Protein AF-0000000072269517 (afdb_homodimer)

InterPro domains:
  IPR007709 N-formylglutamate amidohydrolase [PF05013] (7-231)

Sequence (524 aa):
MPDRDDLLILAPHPSGQLPADVLLAMLGDDAFDTEKREAFLRRVFFEGDPYTDLIYAVPGARFLQAPWSRFAVDLNRGRDDSEDNGVLKQMTFDRQPLYPAGFALTPPAREARLRRLWDSFDAQVTRELEGARLMIVGHSMAEFGPALGPDRGEPRPALTLMLGTEQHPTVPHQHWDALQAACAEAFAPALTGRYTRVAVGDPWTTDTLSAAHQARTGIPAFGLEINVALYSAEWTERRGGALKELHDCFAQFADRALDIVGMPDRDDLLILAPHPSGQLPADVLLAMLGDDAFDTEKREAFLRRVFFEGDPYTDLIYAVPGARFLQAPWSRFAVDLNRGRDDSEDNGVLKQMTFDRQPLYPAGFALTPPAREARLRRLWDSFDAQVTRELEGARLMIVGHSMAEFGPALGPDRGEPRPALTLMLGTEQHPTVPHQHWDALQAACAEAFAPALTGRYTRVAVGDPWTTDTLSAAHQARTGIPAFGLEINVALYSAEWTERRGGALKELHDCFAQFADRALDIVG

pLDDT: mean 93.49, std 8.45, range [52.62, 98.94]

Radius of gyration: 23.67 Å; Cα contacts (8 Å, |Δi|>4): 1032; chains: 2; bounding box: 51×70×58 Å

Organism: Deinococcus radiodurans (strain ATCC 13939 / DSM 20539 / JCM 16871 / CCUG 27074 / LMG 4051 / NBRC 15346 / NCIMB 9279 / VKM B-1422 / R1) (NCBI:txid243230)

Secondary structure (DSSP, 8-state):
---GGGEEEEESS------HHHHHHHHGGGGG-HHHHHHHHHHHHHTS-TTHHHHH--TTSEEEE-SS-TTT--TTS-TT--STTSSS-SB-TT--BSS-TT----HHHHHHHIIIIIIHHHHHHHHHTTT-SEEEEEEEE-SBB-TTSTTBT-B--SEEEE-B-SSSBSS-GGGHHHHHHHHHHHTGGG--TT---EEESSS-S--HHHHHHHHHH---EEEEEEEGGGTEETTTEEPTTHHHHHHHHHHHHHHHHHHHH-/---GGGEEEEESS------HHHHHHHHGGGGG-HHHHHHHHHHHHHTS-TTHHHHH--TTSEEEE-SS-TTT--TTS-TT--STTSSS-SB-TT--BSS-TT----HHHHHHHIIIIIIHHHHHHHHHTTT-SEEEEEEEE-SBB-TTSTTBTPBPPSEEEE-B-SSSBSS-GGGHHHHHHHHHHHTGGG--TT---EEESSS-S--HHHHHHHHHH---EEEEEEEGGGTEEGGGEEPTTHHHHHHHHHHHHHHHHHHHH-

Foldseek 3Di:
DDQQQLEEEEEEAAALDDDPVLLCQQQPPCCVVPVSVVVNSLVLNLLTFHLLQLQQPAPRHHYYYAHHHQQLFNLLADLPQPDCSHGHHQAGLVRHGRGDPPDDQDPVNSVVSCVVGNVVSVVVVLVSNVNHQEYEYEGADEQFDPPNDPGHGDGFAQKEKQQDDPVQGLADPVLVVVLQVLLLVLLVVLQDDPHRDYYAQVPHNATRSSRVSCVVPVRRYIYMYGHCVSADDPSPDGDPCSSVSSSRSNNSSSVSSSVSRD/DDQQQLEEEEEEAAALDDDPVLLCQQQPPCCVVPVSVVVNSLVLNLLTFHLLQLQQPAPRHHYYYAHHHQQLFNLLADLPQPDCSHGHHQAGPVRHGRGDPPDDQDPVNSVVSCVVGNVVSVVVVLVSNVNHQEYEYEGADEQFDPPNDPGHGDGFAQKEKQQDDPVQGLADPVLVVVLQVLLLVLLVVLQDDPHRDYYAQVPHNATRSSRVSCVVPVRRYIYMYGHCVSFDDPSPDGDPCSSVSSSRSNNSSSVSSSVSRD

Structure (mmCIF, N/CA/C/O backbone):
data_AF-0000000072269517-model_v1
#
loop_
_entity.id
_entity.type
_entity.pdbx_description
1 polymer 'N-formylglutamate amidohydrolase'
#
loop_
_atom_site.group_PDB
_atom_site.id
_atom_site.type_symbol
_atom_site.label_atom_id
_atom_site.label_alt_id
_atom_site.label_comp_id
_atom_site.label_asym_id
_atom_site.label_entity_id
_atom_site.label_seq_id
_atom_site.pdbx_PDB_ins_code
_atom_site.Cartn_x
_atom_site.Cartn_y
_atom_site.Cartn_z
_atom_site.occupancy
_atom_site.B_iso_or_equiv
_atom_site.auth_seq_id
_atom_site.auth_comp_id
_atom_site.auth_asym_id
_atom_site.auth_atom_id
_atom_site.pdbx_PDB_model_num
ATOM 1 N N . MET A 1 1 ? -13.211 -30.453 -4.25 1 61.72 1 MET A N 1
ATOM 2 C CA . MET A 1 1 ? -12.422 -29.266 -4.543 1 61.72 1 MET A CA 1
ATOM 3 C C . MET A 1 1 ? -11.547 -28.891 -3.354 1 61.72 1 MET A C 1
ATOM 5 O O . MET A 1 1 ? -12.016 -28.891 -2.211 1 61.72 1 MET A O 1
ATOM 9 N N . PRO A 1 2 ? -10.188 -28.781 -3.662 1 71.75 2 PRO A N 1
ATOM 10 C CA . PRO A 1 2 ? -9.352 -28.469 -2.504 1 71.75 2 PRO A CA 1
ATOM 11 C C . PRO A 1 2 ? -9.812 -27.219 -1.767 1 71.75 2 PRO A C 1
ATOM 13 O O . PRO A 1 2 ? -10.492 -26.359 -2.35 1 71.75 2 PRO A O 1
ATOM 16 N N . ASP A 1 3 ? -9.609 -27.266 -0.485 1 90 3 ASP A N 1
ATOM 17 C CA . ASP A 1 3 ? -9.906 -26.078 0.325 1 90 3 ASP A CA 1
ATOM 18 C C . ASP A 1 3 ? -8.875 -24.969 0.09 1 90 3 ASP A C 1
ATOM 20 O O . ASP A 1 3 ? -7.777 -25.016 0.646 1 90 3 ASP A O 1
ATOM 24 N N . ARG A 1 4 ? -9.172 -24.047 -0.727 1 94.25 4 ARG A N 1
ATOM 25 C CA . ARG A 1 4 ? -8.258 -23 -1.147 1 94.25 4 ARG A CA 1
ATOM 26 C C . ARG A 1 4 ? -7.727 -22.219 0.053 1 94.25 4 ARG A C 1
ATOM 28 O O . ARG A 1 4 ? -6.707 -21.531 -0.045 1 94.25 4 ARG A O 1
ATOM 35 N N . ASP A 1 5 ? -8.391 -22.406 1.176 1 93.12 5 ASP A N 1
ATOM 36 C CA . ASP A 1 5 ? -7.941 -21.672 2.361 1 93.12 5 ASP A CA 1
ATOM 37 C C . ASP A 1 5 ? -6.625 -22.234 2.885 1 93.12 5 ASP A C 1
ATOM 39 O O . ASP A 1 5 ? -5.969 -21.625 3.725 1 93.12 5 ASP A O 1
ATOM 43 N N . ASP A 1 6 ? -6.223 -23.422 2.354 1 96.75 6 ASP A N 1
ATOM 44 C CA . ASP A 1 6 ? -4.957 -24.062 2.721 1 96.75 6 ASP A CA 1
ATOM 45 C C . ASP A 1 6 ? -3.805 -23.5 1.894 1 96.75 6 ASP A C 1
ATOM 47 O O . ASP A 1 6 ? -2.643 -23.828 2.133 1 96.75 6 ASP A O 1
ATOM 51 N N . LEU A 1 7 ? -4.105 -22.641 0.98 1 97.88 7 LEU A N 1
ATOM 52 C CA . LEU A 1 7 ? -3.133 -22.062 0.061 1 97.88 7 LEU A CA 1
ATOM 53 C C . LEU A 1 7 ? -2.906 -20.578 0.369 1 97.88 7 LEU A C 1
ATOM 55 O O . LEU A 1 7 ? -3.863 -19.812 0.486 1 97.88 7 LEU A O 1
ATOM 59 N N . LEU A 1 8 ? -1.643 -20.188 0.562 1 98.25 8 LEU A N 1
ATOM 60 C CA . LEU A 1 8 ? -1.275 -18.766 0.607 1 98.25 8 LEU A CA 1
ATOM 61 C C . LEU A 1 8 ? -0.565 -18.359 -0.676 1 98.25 8 LEU A C 1
ATOM 63 O O . LEU A 1 8 ? 0.414 -18.984 -1.082 1 98.25 8 LEU A O 1
ATOM 67 N N . ILE A 1 9 ? -1.048 -17.328 -1.328 1 98.75 9 ILE A N 1
ATOM 68 C CA . ILE A 1 9 ? -0.435 -16.781 -2.535 1 98.75 9 ILE A CA 1
ATOM 69 C C . ILE A 1 9 ? 0.112 -15.391 -2.25 1 98.75 9 ILE A C 1
ATOM 71 O O . ILE A 1 9 ? -0.574 -14.562 -1.653 1 98.75 9 ILE A O 1
ATOM 75 N N . LEU A 1 10 ? 1.348 -15.164 -2.637 1 98.75 10 LEU A N 1
ATOM 76 C CA . LEU A 1 10 ? 1.992 -13.867 -2.471 1 98.75 10 LEU A CA 1
ATOM 77 C C . LEU A 1 10 ? 2.25 -13.211 -3.824 1 98.75 10 LEU A C 1
ATOM 79 O O . LEU A 1 10 ? 2.625 -13.891 -4.785 1 98.75 10 LEU A O 1
ATOM 83 N N . ALA A 1 11 ? 2.039 -11.93 -3.959 1 98.75 11 ALA A N 1
ATOM 84 C CA . ALA A 1 11 ? 2.574 -11.086 -5.023 1 98.75 11 ALA A CA 1
ATOM 85 C C . ALA A 1 11 ? 3.488 -10 -4.453 1 98.75 11 ALA A C 1
ATOM 87 O O . ALA A 1 11 ? 3.018 -8.953 -4.008 1 98.75 11 ALA A O 1
ATOM 88 N N . PRO A 1 12 ? 4.77 -10.18 -4.543 1 98.69 12 PRO A N 1
ATOM 89 C CA . PRO A 1 12 ? 5.676 -9.328 -3.771 1 98.69 12 PRO A CA 1
ATOM 90 C C . PRO A 1 12 ? 6.062 -8.055 -4.52 1 98.69 12 PRO A C 1
ATOM 92 O O . PRO A 1 12 ? 6.621 -7.129 -3.926 1 98.69 12 PRO A O 1
ATOM 95 N N . HIS A 1 13 ? 5.785 -7.957 -5.898 1 98.19 13 HIS A N 1
ATOM 96 C CA . HIS A 1 13 ? 6.34 -6.828 -6.637 1 98.19 13 HIS A CA 1
ATOM 97 C C . HIS A 1 13 ? 5.297 -6.219 -7.57 1 98.19 13 HIS A C 1
ATOM 99 O O . HIS A 1 13 ? 5.633 -5.754 -8.664 1 98.19 13 HIS A O 1
ATOM 105 N N . PRO A 1 14 ? 4 -6.246 -7.238 1 98 14 PRO A N 1
ATOM 106 C CA . PRO A 1 14 ? 3.012 -5.77 -8.211 1 98 14 PRO A CA 1
ATOM 107 C C . PRO A 1 14 ? 2.801 -4.258 -8.141 1 98 14 PRO A C 1
ATOM 109 O O . PRO A 1 14 ? 2.152 -3.686 -9.023 1 98 14 PRO A O 1
ATOM 112 N N . SER A 1 15 ? 3.33 -3.602 -7.152 1 98 15 SER A N 1
ATOM 113 C CA . SER A 1 15 ? 2.938 -2.221 -6.891 1 98 15 SER A CA 1
ATOM 114 C C . SER A 1 15 ? 3.941 -1.239 -7.488 1 98 15 SER A C 1
ATOM 116 O O . SER A 1 15 ? 5.148 -1.472 -7.441 1 98 15 SER A O 1
ATOM 118 N N . GLY A 1 16 ? 3.428 -0.151 -7.992 1 96.75 16 GLY A N 1
ATOM 119 C CA . GLY A 1 16 ? 4.25 0.978 -8.391 1 96.75 16 GLY A CA 1
ATOM 120 C C . GLY A 1 16 ? 4.238 2.115 -7.391 1 96.75 16 GLY A C 1
ATOM 121 O O . GLY A 1 16 ? 4.891 3.141 -7.598 1 96.75 16 GLY A O 1
ATOM 122 N N . GLN A 1 17 ? 3.527 1.981 -6.324 1 97.94 17 GLN A N 1
ATOM 123 C CA . GLN A 1 17 ? 3.393 3.029 -5.316 1 97.94 17 GLN A CA 1
ATOM 124 C C . GLN A 1 17 ? 4.656 3.141 -4.469 1 97.94 17 GLN A C 1
ATOM 126 O O . GLN A 1 17 ? 5.289 2.133 -4.152 1 97.94 17 GLN A O 1
ATOM 131 N N . LEU A 1 18 ? 4.973 4.355 -4.094 1 98.38 18 LEU A N 1
ATOM 132 C CA . LEU A 1 18 ? 6.062 4.645 -3.168 1 98.38 18 LEU A CA 1
ATOM 133 C C . LEU A 1 18 ? 5.562 5.465 -1.982 1 98.38 18 LEU A C 1
ATOM 135 O O . LEU A 1 18 ? 4.75 6.379 -2.15 1 98.38 18 LEU A O 1
ATOM 139 N N . PRO A 1 19 ? 6.039 5.086 -0.723 1 98.19 19 PRO A N 1
ATOM 140 C CA . PRO A 1 19 ? 5.785 6.059 0.343 1 98.19 19 PRO A CA 1
ATOM 141 C C . PRO A 1 19 ? 6.25 7.469 -0.021 1 98.19 19 PRO A C 1
ATOM 143 O O . PRO A 1 19 ? 7.297 7.633 -0.648 1 98.19 19 PRO A O 1
ATOM 146 N N . ALA A 1 20 ? 5.5 8.438 0.365 1 98.31 20 ALA A N 1
ATOM 147 C CA . ALA A 1 20 ? 5.77 9.82 -0.033 1 98.31 20 ALA A CA 1
ATOM 148 C C . ALA A 1 20 ? 7.16 10.258 0.423 1 98.31 20 ALA A C 1
ATOM 150 O O . ALA A 1 20 ? 7.844 11 -0.281 1 98.31 20 ALA A O 1
ATOM 151 N N . ASP A 1 21 ? 7.574 9.812 1.638 1 97 21 ASP A N 1
ATOM 152 C CA . ASP A 1 21 ? 8.898 10.188 2.119 1 97 21 ASP A CA 1
ATOM 153 C C . ASP A 1 21 ? 9.992 9.602 1.227 1 97 21 ASP A C 1
ATOM 155 O O . ASP A 1 21 ? 11.008 10.258 0.976 1 97 21 ASP A O 1
ATOM 159 N N . VAL A 1 22 ? 9.797 8.375 0.687 1 97.69 22 VAL A N 1
ATOM 160 C CA . VAL A 1 22 ? 10.734 7.758 -0.238 1 97.69 22 VAL A CA 1
ATOM 161 C C . VAL A 1 22 ? 10.695 8.477 -1.583 1 97.69 22 VAL A C 1
ATOM 163 O O . VAL A 1 22 ? 11.734 8.766 -2.176 1 97.69 22 VAL A O 1
ATOM 166 N N . LEU A 1 23 ? 9.531 8.773 -2.037 1 98.06 23 LEU A N 1
ATOM 167 C CA . LEU A 1 23 ? 9.352 9.484 -3.299 1 98.06 23 LEU A CA 1
ATOM 168 C C . LEU A 1 23 ? 10.039 10.844 -3.262 1 98.06 23 LEU A C 1
ATOM 170 O O . LEU A 1 23 ? 10.719 11.227 -4.219 1 98.06 23 LEU A O 1
ATOM 174 N N . LEU A 1 24 ? 9.875 11.555 -2.186 1 97.31 24 LEU A N 1
ATOM 175 C CA . LEU A 1 24 ? 10.5 12.867 -2.02 1 97.31 24 LEU A CA 1
ATOM 176 C C . LEU A 1 24 ? 12.016 12.742 -1.996 1 97.31 24 LEU A C 1
ATOM 178 O O . LEU A 1 24 ? 12.719 13.617 -2.51 1 97.31 24 LEU A O 1
ATOM 182 N N . ALA A 1 25 ? 12.508 11.68 -1.389 1 96.38 25 ALA A N 1
ATOM 183 C CA . ALA A 1 25 ? 13.945 11.438 -1.397 1 96.38 25 ALA A CA 1
ATOM 184 C C . ALA A 1 25 ? 14.453 11.164 -2.812 1 96.38 25 ALA A C 1
ATOM 186 O O . ALA A 1 25 ? 15.555 11.578 -3.174 1 96.38 25 ALA A O 1
ATOM 187 N N . MET A 1 26 ? 13.633 10.523 -3.605 1 96.94 26 MET A N 1
ATOM 188 C CA . MET A 1 26 ? 14.031 10.117 -4.949 1 96.94 26 MET A CA 1
ATOM 189 C C . MET A 1 26 ? 13.922 11.281 -5.93 1 96.94 26 MET A C 1
ATOM 191 O O . MET A 1 26 ? 14.828 11.516 -6.73 1 96.94 26 MET A O 1
ATOM 195 N N . LEU A 1 27 ? 12.875 12.086 -5.789 1 96.88 27 LEU A N 1
ATOM 196 C CA . LEU A 1 27 ? 12.562 13.039 -6.852 1 96.88 27 LEU A CA 1
ATOM 197 C C . LEU A 1 27 ? 12.766 14.469 -6.375 1 96.88 27 LEU A C 1
ATOM 199 O O . LEU A 1 27 ? 12.742 15.406 -7.184 1 96.88 27 LEU A O 1
ATOM 203 N N . GLY A 1 28 ? 12.914 14.672 -5.086 1 95.62 28 GLY A N 1
ATOM 204 C CA . GLY A 1 28 ? 12.898 16.031 -4.578 1 95.62 28 GLY A CA 1
ATOM 205 C C . GLY A 1 28 ? 11.625 16.781 -4.926 1 95.62 28 GLY A C 1
ATOM 206 O O . GLY A 1 28 ? 10.531 16.234 -4.805 1 95.62 28 GLY A O 1
ATOM 207 N N . ASP A 1 29 ? 11.727 17.984 -5.375 1 95.25 29 ASP A N 1
ATOM 208 C CA . ASP A 1 29 ? 10.586 18.844 -5.66 1 95.25 29 ASP A CA 1
ATOM 209 C C . ASP A 1 29 ? 9.805 18.328 -6.871 1 95.25 29 ASP A C 1
ATOM 211 O O . ASP A 1 29 ? 8.641 18.688 -7.062 1 95.25 29 ASP A O 1
ATOM 215 N N . ASP A 1 30 ? 10.422 17.562 -7.691 1 96.25 30 ASP A N 1
ATOM 216 C CA . ASP A 1 30 ? 9.742 17 -8.859 1 96.25 30 ASP A CA 1
ATOM 217 C C . ASP A 1 30 ? 8.602 16.078 -8.438 1 96.25 30 ASP A C 1
ATOM 219 O O . ASP A 1 30 ? 7.723 15.766 -9.242 1 96.25 30 ASP A O 1
ATOM 223 N N . ALA A 1 31 ? 8.594 15.625 -7.156 1 97 31 ALA A N 1
ATOM 224 C CA . ALA A 1 31 ? 7.492 14.82 -6.637 1 97 31 ALA A CA 1
ATOM 225 C C . ALA A 1 31 ? 6.18 15.594 -6.672 1 97 31 ALA A C 1
ATOM 227 O O . ALA A 1 31 ? 5.102 15 -6.727 1 97 31 ALA A O 1
ATOM 228 N N . PHE A 1 32 ? 6.293 16.922 -6.711 1 96.38 32 PHE A N 1
ATOM 229 C CA . PHE A 1 32 ? 5.094 17.75 -6.676 1 96.38 32 PHE A CA 1
ATOM 230 C C . PHE A 1 32 ? 4.617 18.078 -8.086 1 96.38 32 PHE A C 1
ATOM 232 O O . PHE A 1 32 ? 3.537 18.641 -8.266 1 96.38 32 PHE A O 1
ATOM 239 N N . ASP A 1 33 ? 5.445 17.781 -9.062 1 94.69 33 ASP A N 1
ATOM 240 C CA . ASP A 1 33 ? 5.062 17.906 -10.469 1 94.69 33 ASP A CA 1
ATOM 241 C C . ASP A 1 33 ? 4.312 16.656 -10.938 1 94.69 33 ASP A C 1
ATOM 243 O O . ASP A 1 33 ? 4.895 15.578 -11.039 1 94.69 33 ASP A O 1
ATOM 247 N N . THR A 1 34 ? 3.061 16.781 -11.297 1 92.5 34 THR A N 1
ATOM 248 C CA . THR A 1 34 ? 2.174 15.664 -11.594 1 92.5 34 THR A CA 1
ATOM 249 C C . THR A 1 34 ? 2.729 14.82 -12.734 1 92.5 34 THR A C 1
ATOM 251 O O . THR A 1 34 ? 2.789 13.594 -12.633 1 92.5 34 THR A O 1
ATOM 254 N N . GLU A 1 35 ? 3.146 15.477 -13.773 1 93.38 35 GLU A N 1
ATOM 255 C CA . GLU A 1 35 ? 3.631 14.766 -14.953 1 93.38 35 GLU A CA 1
ATOM 256 C C . GLU A 1 35 ? 4.898 13.977 -14.633 1 93.38 35 GLU A C 1
ATOM 258 O O . GLU A 1 35 ? 5.008 12.797 -14.977 1 93.38 35 GLU A O 1
ATOM 263 N N . LYS A 1 36 ? 5.848 14.602 -13.953 1 95.31 36 LYS A N 1
ATOM 264 C CA . LYS A 1 36 ? 7.105 13.945 -13.594 1 95.31 36 LYS A CA 1
ATOM 265 C C . LYS A 1 36 ? 6.879 12.812 -12.602 1 95.31 36 LYS A C 1
ATOM 267 O O . LYS A 1 36 ? 7.453 11.734 -12.75 1 95.31 36 LYS A O 1
ATOM 272 N N . ARG A 1 37 ? 6.047 13.039 -11.648 1 95.94 37 ARG A N 1
ATOM 273 C CA . ARG A 1 37 ? 5.734 12.047 -10.633 1 95.94 37 ARG A CA 1
ATOM 274 C C . ARG A 1 37 ? 5.07 10.82 -11.25 1 95.94 37 ARG A C 1
ATOM 276 O O . ARG A 1 37 ? 5.496 9.688 -11.008 1 95.94 37 ARG A O 1
ATOM 283 N N . GLU A 1 38 ? 4.051 11.055 -12.055 1 94.44 38 GLU A N 1
ATOM 284 C CA . GLU A 1 38 ? 3.309 9.953 -12.656 1 94.44 38 GLU A CA 1
ATOM 285 C C . GLU A 1 38 ? 4.188 9.156 -13.625 1 94.44 38 GLU A C 1
ATOM 287 O O . GLU A 1 38 ? 4.082 7.93 -13.695 1 94.44 38 GLU A O 1
ATOM 292 N N . ALA A 1 39 ? 4.992 9.852 -14.383 1 94.81 39 ALA A N 1
ATOM 293 C CA . ALA A 1 39 ? 5.922 9.172 -15.281 1 94.81 39 ALA A CA 1
ATOM 294 C C . ALA A 1 39 ? 6.883 8.273 -14.508 1 94.81 39 ALA A C 1
ATOM 296 O O . ALA A 1 39 ? 7.152 7.141 -14.914 1 94.81 39 ALA A O 1
ATOM 297 N N . PHE A 1 40 ? 7.363 8.781 -13.422 1 95.56 40 PHE A N 1
ATOM 298 C CA . PHE A 1 40 ? 8.289 8.031 -12.586 1 95.56 40 PHE A CA 1
ATOM 299 C C . PHE A 1 40 ? 7.609 6.809 -11.984 1 95.56 40 PHE A C 1
ATOM 301 O O . PHE A 1 40 ? 8.148 5.703 -12.031 1 95.56 40 PHE A O 1
ATOM 308 N N . LEU A 1 41 ? 6.449 6.957 -11.453 1 95.88 41 LEU A N 1
ATOM 309 C CA . LEU A 1 41 ? 5.699 5.871 -10.836 1 95.88 41 LEU A CA 1
ATOM 310 C C . LEU A 1 41 ? 5.332 4.809 -11.859 1 95.88 41 LEU A C 1
ATOM 312 O O . LEU A 1 41 ? 5.355 3.613 -11.562 1 95.88 41 LEU A O 1
ATOM 316 N N . ARG A 1 42 ? 5.039 5.258 -13.016 1 93.38 42 ARG A N 1
ATOM 317 C CA . ARG A 1 42 ? 4.758 4.32 -14.094 1 93.38 42 ARG A CA 1
ATOM 318 C C . ARG A 1 42 ? 5.992 3.494 -14.438 1 93.38 42 ARG A C 1
ATOM 320 O O . ARG A 1 42 ? 5.898 2.281 -14.641 1 93.38 42 ARG A O 1
ATOM 327 N N . ARG A 1 43 ? 7.074 4.145 -14.492 1 92.06 43 ARG A N 1
ATOM 328 C CA . ARG A 1 43 ? 8.328 3.455 -14.789 1 92.06 43 ARG A CA 1
ATOM 329 C C . ARG A 1 43 ? 8.633 2.395 -13.742 1 92.06 43 ARG A C 1
ATOM 331 O O . ARG A 1 43 ? 8.93 1.247 -14.078 1 92.06 43 ARG A O 1
ATOM 338 N N . VAL A 1 44 ? 8.508 2.752 -12.508 1 93.38 44 VAL A N 1
ATOM 339 C CA . VAL A 1 44 ? 8.836 1.814 -11.438 1 93.38 44 VAL A CA 1
ATOM 340 C C . VAL A 1 44 ? 7.812 0.68 -11.414 1 93.38 44 VAL A C 1
ATOM 342 O O . VAL A 1 44 ? 8.148 -0.463 -11.094 1 93.38 44 VAL A O 1
ATOM 345 N N . PHE A 1 45 ? 6.574 0.979 -11.812 1 94 45 PHE A N 1
ATOM 346 C CA . PHE A 1 45 ? 5.539 -0.046 -11.906 1 94 45 PHE A CA 1
ATOM 347 C C . PHE A 1 45 ? 5.934 -1.116 -12.914 1 94 45 PHE A C 1
ATOM 349 O O . PHE A 1 45 ? 5.902 -2.309 -12.609 1 94 45 PHE A O 1
ATOM 356 N N . PHE A 1 46 ? 6.438 -0.669 -14.039 1 91.5 46 PHE A N 1
ATOM 357 C CA . PHE A 1 46 ? 6.719 -1.602 -15.125 1 91.5 46 PHE A CA 1
ATOM 358 C C . PHE A 1 46 ? 8.062 -2.281 -14.922 1 91.5 46 PHE A C 1
ATOM 360 O O . PHE A 1 46 ? 8.359 -3.291 -15.562 1 91.5 46 PHE A O 1
ATOM 367 N N . GLU A 1 47 ? 8.82 -1.771 -13.984 1 90.38 47 GLU A N 1
ATOM 368 C CA . GLU A 1 47 ? 10.078 -2.43 -13.625 1 90.38 47 GLU A CA 1
ATOM 369 C C . GLU A 1 47 ? 9.883 -3.389 -12.453 1 90.38 47 GLU A C 1
ATOM 371 O O . GLU A 1 47 ? 10.82 -4.055 -12.023 1 90.38 47 GLU A O 1
ATOM 376 N N . GLY A 1 48 ? 8.711 -3.416 -11.953 1 93.5 48 GLY A N 1
ATOM 377 C CA . GLY A 1 48 ? 8.336 -4.457 -11.008 1 93.5 48 GLY A CA 1
ATOM 378 C C . GLY A 1 48 ? 7.754 -5.688 -11.672 1 93.5 48 GLY A C 1
ATOM 379 O O . GLY A 1 48 ? 8.336 -6.223 -12.617 1 93.5 48 GLY A O 1
ATOM 380 N N . ASP A 1 49 ? 6.656 -6.191 -11.164 1 95.69 49 ASP A N 1
ATOM 381 C CA . ASP A 1 49 ? 5.863 -7.27 -11.742 1 95.69 49 ASP A CA 1
ATOM 382 C C . ASP A 1 49 ? 4.438 -6.812 -12.031 1 95.69 49 ASP A C 1
ATOM 384 O O . ASP A 1 49 ? 3.5 -7.188 -11.328 1 95.69 49 ASP A O 1
ATOM 388 N N . PRO A 1 50 ? 4.34 -5.973 -13.094 1 94.75 50 PRO A N 1
ATOM 389 C CA . PRO A 1 50 ? 3.051 -5.32 -13.328 1 94.75 50 PRO A CA 1
ATOM 390 C C . PRO A 1 50 ? 1.904 -6.316 -13.484 1 94.75 50 PRO A C 1
ATOM 392 O O . PRO A 1 50 ? 2.039 -7.316 -14.188 1 94.75 50 PRO A O 1
ATOM 395 N N . TYR A 1 51 ? 0.81 -6.133 -12.711 1 95.75 51 TYR A N 1
ATOM 396 C CA . TYR A 1 51 ? -0.489 -6.781 -12.844 1 95.75 51 TYR A CA 1
ATOM 397 C C . TYR A 1 51 ? -0.451 -8.195 -12.273 1 95.75 51 TYR A C 1
ATOM 399 O O . TYR A 1 51 ? -1.429 -8.938 -12.375 1 95.75 51 TYR A O 1
ATOM 407 N N . THR A 1 52 ? 0.668 -8.57 -11.656 1 97.94 52 THR A N 1
ATOM 408 C CA . THR A 1 52 ? 0.737 -9.906 -11.078 1 97.94 52 THR A CA 1
ATOM 409 C C . THR A 1 52 ? -0.266 -10.055 -9.938 1 97.94 52 THR A C 1
ATOM 411 O O . THR A 1 52 ? -0.75 -11.156 -9.672 1 97.94 52 THR A O 1
ATOM 414 N N . ASP A 1 53 ? -0.617 -8.977 -9.289 1 98.19 53 ASP A N 1
ATOM 415 C CA . ASP A 1 53 ? -1.65 -9.031 -8.258 1 98.19 53 ASP A CA 1
ATOM 416 C C . ASP A 1 53 ? -2.969 -9.547 -8.828 1 98.19 53 ASP A C 1
ATOM 418 O O . ASP A 1 53 ? -3.627 -10.398 -8.227 1 98.19 53 ASP A O 1
ATOM 422 N N . LEU A 1 54 ? -3.336 -9.133 -10.039 1 97.62 54 LEU A N 1
ATOM 423 C CA . LEU A 1 54 ? -4.586 -9.539 -10.672 1 97.62 54 LEU A CA 1
ATOM 424 C C . LEU A 1 54 ? -4.508 -10.984 -11.156 1 97.62 54 LEU A C 1
ATOM 426 O O . LEU A 1 54 ? -5.473 -11.734 -11.031 1 97.62 54 LEU A O 1
ATOM 430 N N . ILE A 1 55 ? -3.34 -11.359 -11.664 1 98.25 55 ILE A N 1
ATOM 431 C CA . ILE A 1 55 ? -3.162 -12.703 -12.211 1 98.25 55 ILE A CA 1
ATOM 432 C C . ILE A 1 55 ? -3.242 -13.734 -11.086 1 98.25 55 ILE A C 1
ATOM 434 O O . ILE A 1 55 ? -3.896 -14.766 -11.227 1 98.25 55 ILE A O 1
ATOM 438 N N . TYR A 1 56 ? -2.682 -13.406 -9.898 1 98.81 56 TYR A N 1
ATOM 439 C CA . TYR A 1 56 ? -2.418 -14.445 -8.922 1 98.81 56 TYR A CA 1
ATOM 440 C C . TYR A 1 56 ? -3.465 -14.438 -7.812 1 98.81 56 TYR A C 1
ATOM 442 O O . TYR A 1 56 ? -3.506 -15.344 -6.977 1 98.81 56 TYR A O 1
ATOM 450 N N . ALA A 1 57 ? -4.309 -13.391 -7.742 1 98.25 57 ALA A N 1
ATOM 451 C CA . ALA A 1 57 ? -5.32 -13.32 -6.691 1 98.25 57 ALA A CA 1
ATOM 452 C C . ALA A 1 57 ? -6.465 -14.289 -6.973 1 98.25 57 ALA A C 1
ATOM 454 O O . ALA A 1 57 ? -7.473 -13.906 -7.574 1 98.25 57 ALA A O 1
ATOM 455 N N . VAL A 1 58 ? -6.391 -15.469 -6.457 1 97.06 58 VAL A N 1
ATOM 456 C CA . VAL A 1 58 ? -7.383 -16.516 -6.676 1 97.06 58 VAL A CA 1
ATOM 457 C C . VAL A 1 58 ? -8.453 -16.453 -5.59 1 97.06 58 VAL A C 1
ATOM 459 O O . VAL A 1 58 ? -8.156 -16.594 -4.402 1 97.06 58 VAL A O 1
ATOM 462 N N . PRO A 1 59 ? -9.703 -16.266 -6.004 1 93.81 59 PRO A N 1
ATOM 463 C CA . PRO A 1 59 ? -10.773 -16.25 -5 1 93.81 59 PRO A CA 1
ATOM 464 C C . PRO A 1 59 ? -10.789 -17.516 -4.141 1 93.81 59 PRO A C 1
ATOM 466 O O . PRO A 1 59 ? -10.648 -18.625 -4.664 1 93.81 59 PRO A O 1
ATOM 469 N N . GLY A 1 60 ? -10.852 -17.297 -2.867 1 93.19 60 GLY A N 1
ATOM 470 C CA . GLY A 1 60 ? -10.906 -18.406 -1.934 1 93.19 60 GLY A CA 1
ATOM 471 C C . GLY A 1 60 ? -9.57 -18.719 -1.285 1 93.19 60 GLY A C 1
ATOM 472 O O . GLY A 1 60 ? -9.516 -19.328 -0.22 1 93.19 60 GLY A O 1
ATOM 473 N N . ALA A 1 61 ? -8.453 -18.438 -1.956 1 96.25 61 ALA A N 1
ATOM 474 C CA . ALA A 1 61 ? -7.129 -18.594 -1.367 1 96.25 61 ALA A CA 1
ATOM 475 C C . ALA A 1 61 ? -6.758 -17.391 -0.507 1 96.25 61 ALA A C 1
ATOM 477 O O . ALA A 1 61 ? -7.289 -16.297 -0.701 1 96.25 61 ALA A O 1
ATOM 478 N N . ARG A 1 62 ? -5.922 -17.641 0.517 1 96 62 ARG A N 1
ATOM 479 C CA . ARG A 1 62 ? -5.305 -16.516 1.209 1 96 62 ARG A CA 1
ATOM 480 C C . ARG A 1 62 ? -4.359 -15.758 0.283 1 96 62 ARG A C 1
ATOM 482 O O . ARG A 1 62 ? -3.625 -16.359 -0.497 1 96 62 ARG A O 1
ATOM 489 N N . PHE A 1 63 ? -4.465 -14.43 0.358 1 97.44 63 PHE A N 1
ATOM 490 C CA . PHE A 1 63 ? -3.697 -13.633 -0.592 1 97.44 63 PHE A CA 1
ATOM 491 C C . PHE A 1 63 ? -3.053 -12.438 0.099 1 97.44 63 PHE A C 1
ATOM 493 O O . PHE A 1 63 ? -3.709 -11.727 0.861 1 97.44 63 PHE A O 1
ATOM 500 N N . LEU A 1 64 ? -1.756 -12.281 -0.103 1 97.94 64 LEU A N 1
ATOM 501 C CA . LEU A 1 64 ? -1.009 -11.102 0.323 1 97.94 64 LEU A CA 1
ATOM 502 C C . LEU A 1 64 ? -0.239 -10.492 -0.845 1 97.94 64 LEU A C 1
ATOM 504 O O . LEU A 1 64 ? 0.463 -11.203 -1.567 1 97.94 64 LEU A O 1
ATOM 508 N N . GLN A 1 65 ? -0.404 -9.219 -1.092 1 98.38 65 GLN A N 1
ATOM 509 C CA . GLN A 1 65 ? 0.406 -8.508 -2.076 1 98.38 65 GLN A CA 1
ATOM 510 C C . GLN A 1 65 ? 1.14 -7.328 -1.439 1 98.38 65 GLN A C 1
ATOM 512 O O . GLN A 1 65 ? 0.657 -6.738 -0.47 1 98.38 65 GLN A O 1
ATOM 517 N N . ALA A 1 66 ? 2.328 -7.055 -1.898 1 98.19 66 ALA A N 1
ATOM 518 C CA . ALA A 1 66 ? 3.068 -5.887 -1.432 1 98.19 66 ALA A CA 1
ATOM 519 C C . ALA A 1 66 ? 2.357 -4.594 -1.821 1 98.19 66 ALA A C 1
ATOM 521 O O . ALA A 1 66 ? 2.008 -4.395 -2.988 1 98.19 66 ALA A O 1
ATOM 522 N N . PRO A 1 67 ? 2.176 -3.736 -0.9 1 98.19 67 PRO A N 1
ATOM 523 C CA . PRO A 1 67 ? 1.517 -2.475 -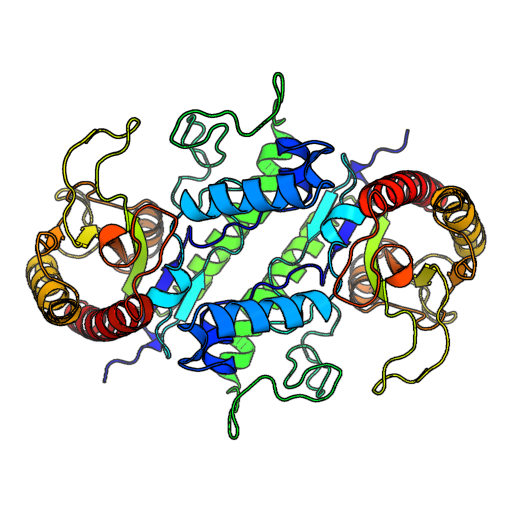1.246 1 98.19 67 PRO A CA 1
ATOM 524 C C . PRO A 1 67 ? 2.473 -1.462 -1.872 1 98.19 67 PRO A C 1
ATOM 526 O O . PRO A 1 67 ? 2.033 -0.515 -2.529 1 98.19 67 PRO A O 1
ATOM 529 N N . TRP A 1 68 ? 3.766 -1.601 -1.702 1 98.56 68 TRP A N 1
ATOM 530 C CA . TRP A 1 68 ? 4.77 -0.647 -2.164 1 98.56 68 TRP A CA 1
ATOM 531 C C . TRP A 1 68 ? 5.648 -1.263 -3.246 1 98.56 68 TRP A C 1
ATOM 533 O O . TRP A 1 68 ? 5.828 -2.482 -3.289 1 98.56 68 TRP A O 1
ATOM 543 N N . SER A 1 69 ? 6.188 -0.431 -4.062 1 98.19 69 SER A N 1
ATOM 544 C CA . SER A 1 69 ? 7.09 -0.835 -5.133 1 98.19 69 SER A CA 1
ATOM 545 C C . SER A 1 69 ? 8.328 -1.53 -4.578 1 98.19 69 SER A C 1
ATOM 547 O O . SER A 1 69 ? 8.797 -1.206 -3.482 1 98.19 69 SER A O 1
ATOM 549 N N . ARG A 1 70 ? 8.836 -2.398 -5.363 1 97.81 70 ARG A N 1
ATOM 550 C CA . ARG A 1 70 ? 10.086 -3.066 -5 1 97.81 70 ARG A CA 1
ATOM 551 C C . ARG A 1 70 ? 11.227 -2.064 -4.895 1 97.81 70 ARG A C 1
ATOM 553 O O . ARG A 1 70 ? 12.273 -2.371 -4.32 1 97.81 70 ARG A O 1
ATOM 560 N N . PHE A 1 71 ? 11.047 -0.828 -5.387 1 96.75 71 PHE A N 1
ATOM 561 C CA . PHE A 1 71 ? 12.086 0.197 -5.312 1 96.75 71 PHE A CA 1
ATOM 562 C C . PHE A 1 71 ? 12.031 0.927 -3.977 1 96.75 71 PHE A C 1
ATOM 564 O O . PHE A 1 71 ? 12.969 1.641 -3.615 1 96.75 71 PHE A O 1
ATOM 571 N N . ALA A 1 72 ? 10.93 0.749 -3.26 1 97.56 72 ALA A N 1
ATOM 572 C CA . ALA A 1 72 ? 10.938 1.148 -1.854 1 97.56 72 ALA A CA 1
ATOM 573 C C . ALA A 1 72 ? 11.625 0.101 -0.988 1 97.56 72 ALA A C 1
ATOM 575 O O . ALA A 1 72 ? 12.461 0.438 -0.144 1 97.56 72 ALA A O 1
ATOM 576 N N . VAL A 1 73 ? 11.258 -1.096 -1.2 1 98.19 73 VAL A N 1
ATOM 577 C CA . VAL A 1 73 ? 11.82 -2.268 -0.542 1 98.19 73 VAL A CA 1
ATOM 578 C C . VAL A 1 73 ? 11.531 -3.518 -1.368 1 98.19 73 VAL A C 1
ATOM 580 O O . VAL A 1 73 ? 10.375 -3.775 -1.728 1 98.19 73 VAL A O 1
ATOM 583 N N . ASP A 1 74 ? 12.547 -4.23 -1.702 1 98.06 74 ASP A N 1
ATOM 584 C CA . ASP A 1 74 ? 12.352 -5.488 -2.418 1 98.06 74 ASP A CA 1
ATOM 585 C C . ASP A 1 74 ? 12.125 -6.641 -1.445 1 98.06 74 ASP A C 1
ATOM 587 O O . ASP A 1 74 ? 13.07 -7.133 -0.826 1 98.06 74 ASP A O 1
ATOM 591 N N . LEU A 1 75 ? 10.922 -7.109 -1.372 1 98.44 75 LEU A N 1
ATOM 592 C CA . LEU A 1 75 ? 10.508 -8.094 -0.376 1 98.44 75 LEU A CA 1
ATOM 593 C C . LEU A 1 75 ? 11.039 -9.477 -0.724 1 98.44 75 LEU A C 1
ATOM 595 O O . LEU A 1 75 ? 11.016 -10.383 0.112 1 98.44 75 LEU A O 1
ATOM 599 N N . ASN A 1 76 ? 11.484 -9.625 -1.966 1 97.88 76 ASN A N 1
ATOM 600 C CA . ASN A 1 76 ? 12.07 -10.898 -2.377 1 97.88 76 ASN A CA 1
ATOM 601 C C . ASN A 1 76 ? 13.586 -10.906 -2.178 1 97.88 76 ASN A C 1
ATOM 603 O O . ASN A 1 76 ? 14.289 -11.703 -2.795 1 97.88 76 ASN A O 1
ATOM 607 N N . ARG A 1 77 ? 14.078 -9.984 -1.444 1 97.5 77 ARG A N 1
ATOM 608 C CA . ARG A 1 77 ? 15.469 -9.938 -0.998 1 97.5 77 ARG A CA 1
ATOM 609 C C . ARG A 1 77 ? 15.562 -10.102 0.515 1 97.5 77 ARG A C 1
ATOM 611 O O . ARG A 1 77 ? 14.641 -9.727 1.244 1 97.5 77 ARG A O 1
ATOM 618 N N . GLY A 1 78 ? 16.703 -10.711 0.913 1 96.75 78 GLY A N 1
ATOM 619 C CA . GLY A 1 78 ? 16.938 -10.773 2.348 1 96.75 78 GLY A CA 1
ATOM 620 C C . GLY A 1 78 ? 17 -9.398 2.998 1 96.75 78 GLY A C 1
ATOM 621 O O . GLY A 1 78 ? 17.469 -8.438 2.383 1 96.75 78 GLY A O 1
ATOM 622 N N . ARG A 1 79 ? 16.562 -9.336 4.215 1 97.12 79 ARG A N 1
ATOM 623 C CA . ARG A 1 79 ? 16.516 -8.086 4.977 1 97.12 79 ARG A CA 1
ATOM 624 C C . ARG A 1 79 ? 17.891 -7.426 5.027 1 97.12 79 ARG A C 1
ATOM 626 O O . ARG A 1 79 ? 17.984 -6.195 5.039 1 97.12 79 ARG A O 1
ATOM 633 N N . ASP A 1 80 ? 19 -8.195 4.953 1 95.56 80 ASP A N 1
ATOM 634 C CA . ASP A 1 80 ? 20.375 -7.711 5.125 1 95.56 80 ASP A CA 1
ATOM 635 C C . ASP A 1 80 ? 21.078 -7.586 3.777 1 95.56 80 ASP A C 1
ATOM 637 O O . ASP A 1 80 ? 22.266 -7.273 3.725 1 95.56 80 ASP A O 1
ATOM 641 N N . ASP A 1 81 ? 20.375 -7.832 2.697 1 95.12 81 ASP A N 1
ATOM 642 C CA . ASP A 1 81 ? 20.969 -7.723 1.371 1 95.12 81 ASP A CA 1
ATOM 643 C C . ASP A 1 81 ? 21.281 -6.27 1.027 1 95.12 81 ASP A C 1
ATOM 645 O O . ASP A 1 81 ? 20.391 -5.512 0.642 1 95.12 81 ASP A O 1
ATOM 649 N N . SER A 1 82 ? 22.516 -5.879 1.104 1 89.25 82 SER A N 1
ATOM 650 C CA . SER A 1 82 ? 22.922 -4.488 0.92 1 89.25 82 SER A CA 1
ATOM 651 C C . SER A 1 82 ? 23.547 -4.273 -0.452 1 89.25 82 SER A C 1
ATOM 653 O O . SER A 1 82 ? 24.156 -3.232 -0.703 1 89.25 82 SER A O 1
ATOM 655 N N . GLU A 1 83 ? 23.406 -5.223 -1.312 1 83.69 83 GLU A N 1
ATOM 656 C CA . GLU A 1 83 ? 23.906 -5.082 -2.674 1 83.69 83 GLU A CA 1
ATOM 657 C C . GLU A 1 83 ? 23.125 -4.023 -3.449 1 83.69 83 GLU A C 1
ATOM 659 O O . GLU A 1 83 ? 22.078 -3.557 -2.99 1 83.69 83 GLU A O 1
ATOM 664 N N . ASP A 1 84 ? 23.656 -3.551 -4.562 1 77.44 84 ASP A N 1
ATOM 665 C CA . ASP A 1 84 ? 23 -2.551 -5.398 1 77.44 84 ASP A CA 1
ATOM 666 C C . ASP A 1 84 ? 21.578 -2.982 -5.762 1 77.44 84 ASP A C 1
ATOM 668 O O . ASP A 1 84 ? 20.656 -2.178 -5.711 1 77.44 84 ASP A O 1
ATOM 672 N N . ASN A 1 85 ? 21.391 -4.238 -6.156 1 81.25 85 ASN A N 1
ATOM 673 C CA . ASN A 1 85 ? 20.078 -4.828 -6.422 1 81.25 85 ASN A CA 1
ATOM 674 C C . ASN A 1 85 ? 19.531 -5.562 -5.199 1 81.25 85 ASN A C 1
ATOM 676 O O . ASN A 1 85 ? 18.859 -6.586 -5.332 1 81.25 85 ASN A O 1
ATOM 680 N N . GLY A 1 86 ? 19.938 -5.035 -3.996 1 92.19 86 GLY A N 1
ATOM 681 C CA . GLY A 1 86 ? 19.516 -5.656 -2.748 1 92.19 86 GLY A CA 1
ATOM 682 C C . GLY A 1 86 ? 18.156 -5.191 -2.281 1 92.19 86 GLY A C 1
ATOM 683 O O . GLY A 1 86 ? 17.281 -4.891 -3.098 1 92.19 86 GLY A O 1
ATOM 684 N N . VAL A 1 87 ? 17.969 -5.258 -0.961 1 97.19 87 VAL A N 1
ATOM 685 C CA . VAL A 1 87 ? 16.656 -5.062 -0.35 1 97.19 87 VAL A CA 1
ATOM 686 C C . VAL A 1 87 ? 16.203 -3.611 -0.535 1 97.19 87 VAL A C 1
ATOM 688 O O . VAL A 1 87 ? 15.023 -3.34 -0.737 1 97.19 87 VAL A O 1
ATOM 691 N N . LEU A 1 88 ? 17.141 -2.635 -0.521 1 96.31 88 LEU A N 1
ATOM 692 C CA . LEU A 1 88 ? 16.891 -1.232 -0.834 1 96.31 88 LEU A CA 1
ATOM 693 C C . LEU A 1 88 ? 17.672 -0.8 -2.07 1 96.31 88 LEU A C 1
ATOM 695 O O . LEU A 1 88 ? 18.875 -0.545 -1.991 1 96.31 88 LEU A O 1
ATOM 699 N N . LYS A 1 89 ? 17.031 -0.644 -3.189 1 92.62 89 LYS A N 1
ATOM 700 C CA . LYS A 1 89 ? 17.672 -0.363 -4.473 1 92.62 89 LYS A CA 1
ATOM 701 C C . LYS A 1 89 ? 18.062 1.108 -4.582 1 92.62 89 LYS A C 1
ATOM 703 O O . LYS A 1 89 ? 17.328 1.985 -4.113 1 92.62 89 LYS A O 1
ATOM 708 N N . GLN A 1 90 ? 19.172 1.294 -5.234 1 89.5 90 GLN A N 1
ATOM 709 C CA . GLN A 1 90 ? 19.672 2.652 -5.445 1 89.5 90 GLN A CA 1
ATOM 710 C C . GLN A 1 90 ? 19.531 3.064 -6.91 1 89.5 90 GLN A C 1
ATOM 712 O O . GLN A 1 90 ? 19.641 4.25 -7.234 1 89.5 90 GLN A O 1
ATOM 717 N N . MET A 1 91 ? 19.359 2.092 -7.73 1 87.19 91 MET A N 1
ATOM 718 C CA . MET A 1 91 ? 19.234 2.305 -9.172 1 87.19 91 MET A CA 1
ATOM 719 C C . MET A 1 91 ? 18.219 1.354 -9.773 1 87.19 91 MET A C 1
ATOM 721 O O . MET A 1 91 ? 17.891 0.321 -9.18 1 87.19 91 MET A O 1
ATOM 725 N N . THR A 1 92 ? 17.703 1.763 -10.891 1 84.88 92 THR A N 1
ATOM 726 C CA . THR A 1 92 ? 16.812 0.876 -11.641 1 84.88 92 THR A CA 1
ATOM 727 C C . THR A 1 92 ? 17.609 -0.255 -12.289 1 84.88 92 THR A C 1
ATOM 729 O O . THR A 1 92 ? 18.828 -0.284 -12.219 1 84.88 92 THR A O 1
ATOM 732 N N . PHE A 1 93 ? 16.859 -1.14 -12.867 1 80.5 93 PHE A N 1
ATOM 733 C CA . PHE A 1 93 ? 17.484 -2.305 -13.477 1 80.5 93 PHE A CA 1
ATOM 734 C C . PHE A 1 93 ? 18.312 -1.9 -14.688 1 80.5 93 PHE A C 1
ATOM 736 O O . PHE A 1 93 ? 19.234 -2.617 -15.086 1 80.5 93 PHE A O 1
ATOM 743 N N . ASP A 1 94 ? 18.016 -0.724 -15.281 1 77 94 ASP A N 1
ATOM 744 C CA . ASP A 1 94 ? 18.812 -0.195 -16.391 1 77 94 ASP A CA 1
ATOM 745 C C . ASP A 1 94 ? 19.906 0.753 -15.883 1 77 94 ASP A C 1
ATOM 747 O O . ASP A 1 94 ? 20.422 1.574 -16.641 1 77 94 ASP A O 1
ATOM 751 N N . ARG A 1 95 ? 20.125 0.786 -14.531 1 81.44 95 ARG A N 1
ATOM 752 C CA . ARG A 1 95 ? 21.219 1.48 -13.859 1 81.44 95 ARG A CA 1
ATOM 753 C C . ARG A 1 95 ? 21 2.988 -13.867 1 81.44 95 ARG A C 1
ATOM 755 O O . ARG A 1 95 ? 21.953 3.762 -13.961 1 81.44 95 ARG A O 1
ATOM 762 N N . GLN A 1 96 ? 19.797 3.305 -13.945 1 85.06 96 GLN A N 1
ATOM 763 C CA . GLN A 1 96 ? 19.484 4.711 -13.719 1 85.06 96 GLN A CA 1
ATOM 764 C C . GLN A 1 96 ? 19.328 5.008 -12.234 1 85.06 96 GLN A C 1
ATOM 766 O O . GLN A 1 96 ? 18.672 4.262 -11.508 1 85.06 96 GLN A O 1
ATOM 771 N N . PRO A 1 97 ? 19.953 6.098 -11.867 1 89.38 97 PRO A N 1
ATOM 772 C CA . PRO A 1 97 ? 19.859 6.422 -10.445 1 89.38 97 PRO A CA 1
ATOM 773 C C . PRO A 1 97 ? 18.438 6.707 -9.984 1 89.38 97 PRO A C 1
ATOM 775 O O . PRO A 1 97 ? 17.672 7.344 -10.711 1 89.38 97 PRO A O 1
ATOM 778 N N . LEU A 1 98 ? 18.078 6.234 -8.82 1 94.12 98 LEU A N 1
ATOM 779 C CA . LEU A 1 98 ? 16.766 6.473 -8.234 1 94.12 98 LEU A CA 1
ATOM 780 C C . LEU A 1 98 ? 16.766 7.727 -7.363 1 94.12 98 LEU A C 1
ATOM 782 O O . LEU A 1 98 ? 15.719 8.289 -7.07 1 94.12 98 LEU A O 1
ATOM 786 N N . TYR A 1 99 ? 17.922 8.125 -6.918 1 94.88 99 TYR A N 1
ATOM 787 C CA . TYR A 1 99 ? 18.109 9.242 -5.996 1 94.88 99 TYR A CA 1
ATOM 788 C C . TYR A 1 99 ? 19.031 10.297 -6.594 1 94.88 99 TYR A C 1
ATOM 790 O O . TYR A 1 99 ? 19.844 9.992 -7.477 1 94.88 99 TYR A O 1
ATOM 798 N N . PRO A 1 100 ? 18.875 11.5 -6.141 1 93.88 100 PRO A N 1
ATOM 799 C CA . PRO A 1 100 ? 19.797 12.539 -6.602 1 93.88 100 PRO A CA 1
ATOM 800 C C . PRO A 1 100 ? 21.25 12.266 -6.211 1 93.88 100 PRO A C 1
ATOM 802 O O . PRO A 1 100 ? 21.5 11.477 -5.297 1 93.88 100 PRO A O 1
ATOM 805 N N . ALA A 1 101 ? 22.141 12.922 -6.961 1 90.88 101 ALA A N 1
ATOM 806 C CA . ALA A 1 101 ? 23.562 12.773 -6.676 1 90.88 101 ALA A CA 1
ATOM 807 C C . ALA A 1 101 ? 23.875 13.148 -5.23 1 90.88 101 ALA A C 1
ATOM 809 O O . ALA A 1 101 ? 23.391 14.164 -4.727 1 90.88 101 ALA A O 1
ATOM 810 N N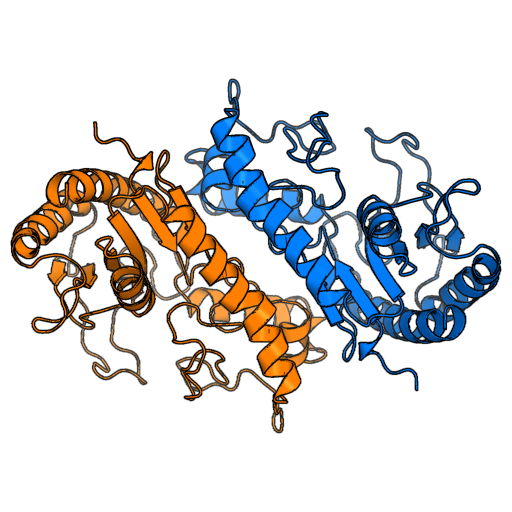 . GLY A 1 102 ? 24.547 12.297 -4.605 1 88.75 102 GLY A N 1
ATOM 811 C CA . GLY A 1 102 ? 24.969 12.594 -3.246 1 88.75 102 GLY A CA 1
ATOM 812 C C . GLY A 1 102 ? 24.031 12.062 -2.193 1 88.75 102 GLY A C 1
ATOM 813 O O . GLY A 1 102 ? 24.297 12.141 -0.997 1 88.75 102 GLY A O 1
ATOM 814 N N . PHE A 1 103 ? 22.938 11.523 -2.602 1 90.19 103 PHE A N 1
ATOM 815 C CA . PHE A 1 103 ? 22 10.953 -1.642 1 90.19 103 PHE A CA 1
ATOM 816 C C . PHE A 1 103 ? 22.625 9.781 -0.898 1 90.19 103 PHE A C 1
ATOM 818 O O . PHE A 1 103 ? 23.297 8.945 -1.503 1 90.19 103 PHE A O 1
ATOM 825 N N . ALA A 1 104 ? 22.453 9.812 0.424 1 88.44 104 ALA A N 1
ATOM 826 C CA . ALA A 1 104 ? 22.844 8.688 1.265 1 88.44 104 ALA A CA 1
ATOM 827 C C . ALA A 1 104 ? 21.766 8.367 2.293 1 88.44 104 ALA A C 1
ATOM 829 O O . ALA A 1 104 ? 21.344 9.242 3.055 1 88.44 104 ALA A O 1
ATOM 830 N N . LEU A 1 105 ? 21.328 7.195 2.252 1 89.75 105 LEU A N 1
ATOM 831 C CA . LEU A 1 105 ? 20.391 6.738 3.281 1 89.75 105 LEU A CA 1
ATOM 832 C C . LEU A 1 105 ? 21.141 6.418 4.578 1 89.75 105 LEU A C 1
ATOM 834 O O . LEU A 1 105 ? 21.938 5.488 4.625 1 89.75 105 LEU A O 1
ATOM 838 N N . THR A 1 106 ? 20.844 7.129 5.629 1 91.81 106 THR A N 1
ATOM 839 C CA . THR A 1 106 ? 21.516 6.895 6.898 1 91.81 106 THR A CA 1
ATOM 840 C C . THR A 1 106 ? 21.109 5.543 7.484 1 91.81 106 THR A C 1
ATOM 842 O O . THR A 1 106 ? 20.031 5.023 7.176 1 91.81 106 THR A O 1
ATOM 845 N N . PRO A 1 107 ? 21.984 5 8.336 1 93.88 107 PRO A N 1
ATOM 846 C CA . PRO A 1 107 ? 21.656 3.707 8.945 1 93.88 107 PRO A CA 1
ATOM 847 C C . PRO A 1 107 ? 20.344 3.725 9.711 1 93.88 107 PRO A C 1
ATOM 849 O O . PRO A 1 107 ? 19.531 2.811 9.562 1 93.88 107 PRO A O 1
ATOM 852 N N . PRO A 1 108 ? 20.031 4.777 10.477 1 91.88 108 PRO A N 1
ATOM 853 C CA . PRO A 1 108 ? 18.734 4.809 11.164 1 91.88 108 PRO A CA 1
ATOM 854 C C . PRO A 1 108 ? 17.547 4.875 10.195 1 91.88 108 PRO A C 1
ATOM 856 O O . PRO A 1 108 ? 16.516 4.25 10.438 1 91.88 108 PRO A O 1
ATOM 859 N N . ALA A 1 109 ? 17.734 5.648 9.164 1 91.81 109 ALA A N 1
ATOM 860 C CA . ALA A 1 109 ? 16.672 5.754 8.164 1 91.81 109 ALA A CA 1
ATOM 861 C C . ALA A 1 109 ? 16.453 4.422 7.457 1 91.81 109 ALA A C 1
ATOM 863 O O . ALA A 1 109 ? 15.312 4.043 7.18 1 91.81 109 ALA A O 1
ATOM 864 N N . ARG A 1 110 ? 17.516 3.746 7.148 1 94.56 110 ARG A N 1
ATOM 865 C CA . ARG A 1 110 ? 17.438 2.414 6.555 1 94.56 110 ARG A CA 1
ATOM 866 C C . ARG A 1 110 ? 16.672 1.456 7.461 1 94.56 110 ARG A C 1
ATOM 868 O O . ARG A 1 110 ? 15.766 0.756 7.004 1 94.56 110 ARG A O 1
ATOM 875 N N . GLU A 1 111 ? 17.031 1.446 8.672 1 95.06 111 GLU A N 1
ATOM 876 C CA . GLU A 1 111 ? 16.406 0.551 9.633 1 95.06 111 GLU A CA 1
ATOM 877 C C . GLU A 1 111 ? 14.914 0.863 9.773 1 95.06 111 GLU A C 1
ATOM 879 O O . GLU A 1 111 ? 14.086 -0.049 9.828 1 95.06 111 GLU A O 1
ATOM 884 N N . ALA A 1 112 ? 14.609 2.121 9.828 1 93 112 ALA A N 1
ATOM 885 C CA . ALA A 1 112 ? 13.211 2.527 9.945 1 93 112 ALA A CA 1
ATOM 886 C C . ALA A 1 112 ? 12.398 2.049 8.742 1 93 112 ALA A C 1
ATOM 888 O O . ALA A 1 112 ? 11.289 1.542 8.906 1 93 112 ALA A O 1
ATOM 889 N N . ARG A 1 113 ? 12.953 2.229 7.586 1 96.38 113 ARG A N 1
ATOM 890 C CA . ARG A 1 113 ? 12.273 1.802 6.367 1 96.38 113 ARG A CA 1
ATOM 891 C C . ARG A 1 113 ? 12.094 0.288 6.34 1 96.38 113 ARG A C 1
ATOM 893 O O . ARG A 1 113 ? 11.016 -0.209 6.008 1 96.38 113 ARG A O 1
ATOM 900 N N . LEU A 1 114 ? 13.086 -0.496 6.691 1 97.81 114 LEU A N 1
ATOM 901 C CA . LEU A 1 114 ? 13.008 -1.952 6.719 1 97.81 114 LEU A CA 1
ATOM 902 C C . LEU A 1 114 ? 11.992 -2.422 7.754 1 97.81 114 LEU A C 1
ATOM 904 O O . LEU A 1 114 ? 11.219 -3.344 7.496 1 97.81 114 LEU A O 1
ATOM 908 N N . ARG A 1 115 ? 11.984 -1.795 8.836 1 95.88 115 ARG A N 1
ATOM 909 C CA . ARG A 1 115 ? 11.031 -2.15 9.875 1 95.88 115 ARG A CA 1
ATOM 910 C C . ARG A 1 115 ? 9.594 -1.908 9.406 1 95.88 115 ARG A C 1
ATOM 912 O O . ARG A 1 115 ? 8.727 -2.76 9.602 1 95.88 115 ARG A O 1
ATOM 919 N N . ARG A 1 116 ? 9.375 -0.841 8.781 1 95.94 116 ARG A N 1
ATOM 920 C CA . ARG A 1 116 ? 8.031 -0.444 8.375 1 95.94 116 ARG A CA 1
ATOM 921 C C . ARG A 1 116 ? 7.535 -1.29 7.207 1 95.94 116 ARG A C 1
ATOM 923 O O . ARG A 1 116 ? 6.355 -1.642 7.145 1 95.94 116 ARG A O 1
ATOM 930 N N . LEU A 1 117 ? 8.453 -1.593 6.324 1 97.88 117 LEU A N 1
ATOM 931 C CA . LEU A 1 117 ? 7.996 -2.178 5.066 1 97.88 117 LEU A CA 1
ATOM 932 C C . LEU A 1 117 ? 8.344 -3.66 5 1 97.88 117 LEU A C 1
ATOM 934 O O . LEU A 1 117 ? 7.465 -4.5 4.781 1 97.88 117 LEU A O 1
ATOM 938 N N . TRP A 1 118 ? 9.586 -4.027 5.273 1 98.31 118 TRP A N 1
ATOM 939 C CA . TRP A 1 118 ? 10.047 -5.406 5.145 1 98.31 118 TRP A CA 1
ATOM 940 C C . TRP A 1 118 ? 9.531 -6.262 6.297 1 98.31 118 TRP A C 1
ATOM 942 O O . TRP A 1 118 ? 8.859 -7.27 6.078 1 98.31 118 TRP A O 1
ATOM 952 N N . ASP A 1 119 ? 9.789 -5.77 7.551 1 97.81 119 ASP A N 1
ATOM 953 C CA . ASP A 1 119 ? 9.406 -6.543 8.727 1 97.81 119 ASP A CA 1
ATOM 954 C C . ASP A 1 119 ? 7.891 -6.727 8.789 1 97.81 119 ASP A C 1
ATOM 956 O O . ASP A 1 119 ? 7.402 -7.793 9.172 1 97.81 119 ASP A O 1
ATOM 960 N N . SER A 1 120 ? 7.207 -5.641 8.492 1 96.5 120 SER A N 1
ATOM 961 C CA . SER A 1 120 ? 5.75 -5.699 8.555 1 96.5 120 SER A CA 1
ATOM 962 C C . SER A 1 120 ? 5.199 -6.746 7.594 1 96.5 120 SER A C 1
ATOM 964 O O . SER A 1 120 ? 4.332 -7.543 7.961 1 96.5 120 SER A O 1
ATOM 966 N N . PHE A 1 121 ? 5.684 -6.785 6.359 1 97.81 121 PHE A N 1
ATOM 967 C CA . PHE A 1 121 ? 5.215 -7.766 5.383 1 97.81 121 PHE A CA 1
ATOM 968 C C . PHE A 1 121 ? 5.609 -9.18 5.801 1 97.81 121 PHE A C 1
ATOM 970 O O . PHE A 1 121 ? 4.805 -10.102 5.715 1 97.81 121 PHE A O 1
ATOM 977 N N . ASP A 1 122 ? 6.84 -9.305 6.219 1 97.88 122 ASP A N 1
ATOM 978 C CA . ASP A 1 122 ? 7.328 -10.602 6.676 1 97.88 122 ASP A CA 1
ATOM 979 C C . ASP A 1 122 ? 6.453 -11.148 7.801 1 97.88 122 ASP A C 1
ATOM 981 O O . ASP A 1 122 ? 6.113 -12.336 7.805 1 97.88 122 ASP A O 1
ATOM 985 N N . ALA A 1 123 ? 6.074 -10.305 8.703 1 96.75 123 ALA A N 1
ATOM 986 C CA . ALA A 1 123 ? 5.211 -10.711 9.812 1 96.75 123 ALA A CA 1
ATOM 987 C C . ALA A 1 123 ? 3.844 -11.156 9.312 1 96.75 123 ALA A C 1
ATOM 989 O O . ALA A 1 123 ? 3.277 -12.125 9.82 1 96.75 123 ALA A O 1
ATOM 990 N N . GLN A 1 124 ? 3.34 -10.484 8.359 1 96.88 124 GLN A N 1
ATOM 991 C CA . GLN A 1 124 ? 2.047 -10.852 7.797 1 96.88 124 GLN A CA 1
ATOM 992 C C . GLN A 1 124 ? 2.111 -12.219 7.117 1 96.88 124 GLN A C 1
ATOM 994 O O . GLN A 1 124 ? 1.209 -13.047 7.281 1 96.88 124 GLN A O 1
ATOM 999 N N . VAL A 1 125 ? 3.152 -12.453 6.355 1 98.12 125 VAL A N 1
ATOM 1000 C CA . VAL A 1 125 ? 3.314 -13.742 5.688 1 98.12 125 VAL A CA 1
ATOM 1001 C C . VAL A 1 125 ? 3.367 -14.859 6.723 1 98.12 125 VAL A C 1
ATOM 1003 O O . VAL A 1 125 ? 2.684 -15.875 6.586 1 98.12 125 VAL A O 1
ATOM 1006 N N . THR A 1 126 ? 4.168 -14.602 7.746 1 97.5 126 THR A N 1
ATOM 1007 C CA . THR A 1 126 ? 4.324 -15.602 8.797 1 97.5 126 THR A CA 1
ATOM 1008 C C . THR A 1 126 ? 2.973 -15.938 9.422 1 97.5 126 THR A C 1
ATOM 1010 O O . THR A 1 126 ? 2.648 -17.109 9.609 1 97.5 126 THR A O 1
ATOM 1013 N N . ARG A 1 127 ? 2.205 -14.938 9.656 1 96.12 127 ARG A N 1
ATOM 1014 C CA . ARG A 1 127 ? 0.897 -15.141 10.266 1 96.12 127 ARG A CA 1
ATOM 1015 C C . ARG A 1 127 ? -0.038 -15.891 9.32 1 96.12 127 ARG A C 1
ATOM 1017 O O . ARG A 1 127 ? -0.726 -16.828 9.734 1 96.12 127 ARG A O 1
ATOM 1024 N N . GLU A 1 128 ? -0.071 -15.508 8.078 1 96.31 128 GLU A N 1
ATOM 1025 C CA . GLU A 1 128 ? -1.002 -16.078 7.113 1 96.31 128 GLU A CA 1
ATOM 1026 C C . GLU A 1 128 ? -0.606 -17.516 6.754 1 96.31 128 GLU A C 1
ATOM 1028 O O . GLU A 1 128 ? -1.429 -18.281 6.25 1 96.31 128 GLU A O 1
ATOM 1033 N N . LEU A 1 129 ? 0.617 -17.859 6.969 1 97.38 129 LEU A N 1
ATOM 1034 C CA . LEU A 1 129 ? 1.104 -19.203 6.664 1 97.38 129 LEU A CA 1
ATOM 1035 C C . LEU A 1 129 ? 0.626 -20.203 7.707 1 97.38 129 LEU A C 1
ATOM 1037 O O . LEU A 1 129 ? 0.698 -21.422 7.488 1 97.38 129 LEU A O 1
ATOM 1041 N N . GLU A 1 130 ? 0.202 -19.656 8.875 1 95.56 130 GLU A N 1
ATOM 1042 C CA . GLU A 1 130 ? -0.266 -20.578 9.906 1 95.56 130 GLU A CA 1
ATOM 1043 C C . GLU A 1 130 ? -1.421 -21.438 9.406 1 95.56 130 GLU A C 1
ATOM 1045 O O . GLU A 1 130 ? -2.467 -20.906 9.016 1 95.56 130 GLU A O 1
ATOM 1050 N N . GLY A 1 131 ? -1.259 -22.703 9.328 1 94.62 131 GLY A N 1
ATOM 1051 C CA . GLY A 1 131 ? -2.297 -23.641 8.922 1 94.62 131 GLY A CA 1
ATOM 1052 C C . GLY A 1 131 ? -2.348 -23.859 7.422 1 94.62 131 GLY A C 1
ATOM 1053 O O . GLY A 1 131 ? -3.143 -24.656 6.934 1 94.62 131 GLY A O 1
ATOM 1054 N N . ALA A 1 132 ? -1.539 -23.234 6.656 1 97.19 132 ALA A N 1
ATOM 1055 C CA . ALA A 1 132 ? -1.483 -23.438 5.211 1 97.19 132 ALA A CA 1
ATOM 1056 C C . ALA A 1 132 ? -0.714 -24.703 4.863 1 97.19 132 ALA A C 1
ATOM 1058 O O . ALA A 1 132 ? 0.09 -25.188 5.66 1 97.19 132 ALA A O 1
ATOM 1059 N N . ARG A 1 133 ? -0.966 -25.203 3.678 1 97.94 133 ARG A N 1
ATOM 1060 C CA . ARG A 1 133 ? -0.298 -26.406 3.213 1 97.94 133 ARG A CA 1
ATOM 1061 C C . ARG A 1 133 ? 0.67 -26.094 2.078 1 97.94 133 ARG A C 1
ATOM 1063 O O . ARG A 1 133 ? 1.549 -26.906 1.767 1 97.94 133 ARG A O 1
ATOM 1070 N N . LEU A 1 134 ? 0.499 -24.969 1.507 1 98.62 134 LEU A N 1
ATOM 1071 C CA . LEU A 1 134 ? 1.293 -24.594 0.343 1 98.62 134 LEU A CA 1
ATOM 1072 C C . LEU A 1 134 ? 1.35 -23.078 0.194 1 98.62 134 LEU A C 1
ATOM 1074 O O . LEU A 1 134 ? 0.349 -22.391 0.411 1 98.62 134 LEU A O 1
ATOM 1078 N N . MET A 1 135 ? 2.49 -22.562 -0.063 1 98.81 135 MET A N 1
ATOM 1079 C CA . MET A 1 135 ? 2.654 -21.156 -0.426 1 98.81 135 MET A CA 1
ATOM 1080 C C . MET A 1 135 ? 3.156 -21.016 -1.859 1 98.81 135 MET A C 1
ATOM 1082 O O . MET A 1 135 ? 4.09 -21.719 -2.264 1 98.81 135 MET A O 1
ATOM 1086 N N . ILE A 1 136 ? 2.533 -20.203 -2.67 1 98.94 136 ILE A N 1
ATOM 1087 C CA . ILE A 1 136 ? 2.992 -19.891 -4.016 1 98.94 136 ILE A CA 1
ATOM 1088 C C . ILE A 1 136 ? 3.309 -18.391 -4.113 1 98.94 136 ILE A C 1
ATOM 1090 O O . ILE A 1 136 ? 2.514 -17.562 -3.68 1 98.94 136 ILE A O 1
ATOM 1094 N N . VAL A 1 137 ? 4.449 -18.078 -4.625 1 98.94 137 VAL A N 1
ATOM 1095 C CA . VAL A 1 137 ? 4.879 -16.703 -4.816 1 98.94 137 VAL A CA 1
ATOM 1096 C C . VAL A 1 137 ? 4.852 -16.344 -6.301 1 98.94 137 VAL A C 1
ATOM 1098 O O . VAL A 1 137 ? 5.586 -16.938 -7.098 1 98.94 137 VAL A O 1
ATOM 1101 N N . GLY A 1 138 ? 4.031 -15.352 -6.66 1 98.81 138 GLY A N 1
ATOM 1102 C CA . GLY A 1 138 ? 3.83 -14.992 -8.055 1 98.81 138 GLY A CA 1
ATOM 1103 C C . GLY A 1 138 ? 4.742 -13.867 -8.523 1 98.81 138 GLY A C 1
ATOM 1104 O O . GLY A 1 138 ? 4.73 -12.781 -7.949 1 98.81 138 GLY A O 1
ATOM 1105 N N . HIS A 1 139 ? 5.484 -14.117 -9.547 1 98.44 139 HIS A N 1
ATOM 1106 C CA . HIS A 1 139 ? 6.379 -13.164 -10.195 1 98.44 139 HIS A CA 1
ATOM 1107 C C . HIS A 1 139 ? 6.098 -13.078 -11.695 1 98.44 139 HIS A C 1
ATOM 1109 O O . HIS A 1 139 ? 5.336 -13.875 -12.234 1 98.44 139 HIS A O 1
ATOM 1115 N N . SER A 1 140 ? 6.66 -12.055 -12.305 1 96.56 140 SER A N 1
ATOM 1116 C CA . SER A 1 140 ? 6.801 -12.008 -13.75 1 96.56 140 SER A CA 1
ATOM 1117 C C . SER A 1 140 ? 8.25 -11.742 -14.156 1 96.56 140 SER A C 1
ATOM 1119 O O . SER A 1 140 ? 9.07 -11.352 -13.328 1 96.56 140 SER A O 1
ATOM 1121 N N . MET A 1 141 ? 8.516 -12.109 -15.391 1 93.19 141 MET A N 1
ATOM 1122 C CA . MET A 1 141 ? 9.867 -11.906 -15.891 1 93.19 141 MET A CA 1
ATOM 1123 C C . MET A 1 141 ? 9.844 -11.312 -17.297 1 93.19 141 MET A C 1
ATOM 1125 O O . MET A 1 141 ? 8.875 -11.477 -18.031 1 93.19 141 MET A O 1
ATOM 1129 N N . ALA A 1 142 ? 10.93 -10.633 -17.578 1 89.19 142 ALA A N 1
ATOM 1130 C CA . ALA A 1 142 ? 11.086 -10.055 -18.906 1 89.19 142 ALA A CA 1
ATOM 1131 C C . ALA A 1 142 ? 11.219 -11.141 -19.969 1 89.19 142 ALA A C 1
ATOM 1133 O O . ALA A 1 142 ? 11.555 -12.281 -19.656 1 89.19 142 ALA A O 1
ATOM 1134 N N . GLU A 1 143 ? 10.898 -10.773 -21.141 1 88.94 143 GLU A N 1
ATOM 1135 C CA . GLU A 1 143 ? 10.977 -11.688 -22.281 1 88.94 143 GLU A CA 1
ATOM 1136 C C . GLU A 1 143 ? 12.406 -12.172 -22.5 1 88.94 143 GLU A C 1
ATOM 1138 O O . GLU A 1 143 ? 12.625 -13.336 -22.844 1 88.94 143 GLU A O 1
ATOM 1143 N N . PHE A 1 144 ? 13.273 -11.203 -22.312 1 85.88 144 PHE A N 1
ATOM 1144 C CA . PHE A 1 144 ? 14.695 -11.477 -22.469 1 85.88 144 PHE A CA 1
ATOM 1145 C C . PHE A 1 144 ? 15.469 -11.055 -21.234 1 85.88 144 PHE A C 1
ATOM 1147 O O . PHE A 1 144 ? 15.047 -10.156 -20.5 1 85.88 144 PHE A O 1
ATOM 1154 N N . GLY A 1 145 ? 16.5 -11.773 -20.984 1 80.62 145 GLY A N 1
ATOM 1155 C CA . GLY A 1 145 ? 17.344 -11.367 -19.875 1 80.62 145 GLY A CA 1
ATOM 1156 C C . GLY A 1 145 ? 17.797 -9.922 -19.969 1 80.62 145 GLY A C 1
ATOM 1157 O O . GLY A 1 145 ? 18.234 -9.469 -21.031 1 80.62 145 GLY A O 1
ATOM 1158 N N . PRO A 1 146 ? 17.547 -9.25 -18.844 1 73.06 146 PRO A N 1
ATOM 1159 C CA . PRO A 1 146 ? 18 -7.855 -18.875 1 73.06 146 PRO A CA 1
ATOM 1160 C C . PRO A 1 146 ? 19.516 -7.719 -18.859 1 73.06 146 PRO A C 1
ATOM 1162 O O . PRO A 1 146 ? 20.219 -8.711 -18.672 1 73.06 146 PRO A O 1
ATOM 1165 N N . ALA A 1 147 ? 19.891 -6.496 -19.156 1 66.38 147 ALA A N 1
ATOM 1166 C CA . ALA A 1 147 ? 21.312 -6.184 -19.234 1 66.38 147 ALA A CA 1
ATOM 1167 C C . ALA A 1 147 ? 22.047 -6.566 -17.953 1 66.38 147 ALA A C 1
ATOM 1169 O O . ALA A 1 147 ? 23.188 -7.008 -17.984 1 66.38 147 ALA A O 1
ATOM 1170 N N . LEU A 1 148 ? 21.359 -6.492 -16.891 1 63.31 148 LEU A N 1
ATOM 1171 C CA . LEU A 1 148 ? 21.984 -6.707 -15.594 1 63.31 148 LEU A CA 1
ATOM 1172 C C . LEU A 1 148 ? 21.906 -8.172 -15.188 1 63.31 148 LEU A C 1
ATOM 1174 O O . LEU A 1 148 ? 22.531 -8.586 -14.211 1 63.31 148 LEU A O 1
ATOM 1178 N N . GLY A 1 149 ? 21.266 -8.945 -16.047 1 65.5 149 GLY A N 1
ATOM 1179 C CA . GLY A 1 149 ? 21.062 -10.32 -15.625 1 65.5 149 GLY A CA 1
ATOM 1180 C C . GLY A 1 149 ? 22.078 -11.281 -16.203 1 65.5 149 GLY A C 1
ATOM 1181 O O . GLY A 1 149 ? 22.781 -10.938 -17.156 1 65.5 149 GLY A O 1
ATOM 1182 N N . PRO A 1 150 ? 22.188 -12.391 -15.539 1 68.62 150 PRO A N 1
ATOM 1183 C CA . PRO A 1 150 ? 23.125 -13.414 -15.992 1 68.62 150 PRO A CA 1
ATOM 1184 C C . PRO A 1 150 ? 22.766 -13.984 -17.359 1 68.62 150 PRO A C 1
ATOM 1186 O O . PRO A 1 150 ? 23.609 -14.602 -18.016 1 68.62 150 PRO A O 1
ATOM 1189 N N . ASP A 1 151 ? 21.531 -13.727 -17.781 1 69.81 151 ASP A N 1
ATOM 1190 C CA . ASP A 1 151 ? 21.062 -14.305 -19.047 1 69.81 151 ASP A CA 1
ATOM 1191 C C . ASP A 1 151 ? 20.781 -13.211 -20.078 1 69.81 151 ASP A C 1
ATOM 1193 O O . ASP A 1 151 ? 19.859 -13.32 -20.875 1 69.81 151 ASP A O 1
ATOM 1197 N N . ARG A 1 152 ? 21.672 -12.258 -20.203 1 71.88 152 ARG A N 1
ATOM 1198 C CA . ARG A 1 152 ? 21.469 -11.086 -21.047 1 71.88 152 ARG A CA 1
ATOM 1199 C C . ARG A 1 152 ? 21.172 -11.508 -22.484 1 71.88 152 ARG A C 1
ATOM 1201 O O . ARG A 1 152 ? 21.938 -12.234 -23.109 1 71.88 152 ARG A O 1
ATOM 1208 N N . GLY A 1 153 ? 19.984 -11.109 -22.781 1 78.25 153 GLY A N 1
ATOM 1209 C CA . GLY A 1 153 ? 19.609 -11.258 -24.172 1 78.25 153 GLY A CA 1
ATOM 1210 C C . GLY A 1 153 ? 19.047 -12.625 -24.5 1 78.25 153 GLY A C 1
ATOM 1211 O O . GLY A 1 153 ? 18.516 -12.836 -25.609 1 78.25 153 GLY A O 1
ATOM 1212 N N . GLU A 1 154 ? 19.047 -13.516 -23.625 1 83.38 154 GLU A N 1
ATOM 1213 C CA . GLU A 1 154 ? 18.531 -14.859 -23.859 1 83.38 154 GLU A CA 1
ATOM 1214 C C . GLU A 1 154 ? 17.016 -14.898 -23.672 1 83.38 154 GLU A C 1
ATOM 1216 O O . GLU A 1 154 ? 16.469 -14.273 -22.766 1 83.38 154 GLU A O 1
ATOM 1221 N N . PRO A 1 155 ? 16.422 -15.602 -24.656 1 88.06 155 PRO A N 1
ATOM 1222 C CA . PRO A 1 155 ? 14.969 -15.75 -24.484 1 88.06 155 PRO A CA 1
ATOM 1223 C C . PRO A 1 155 ? 14.609 -16.562 -23.25 1 88.06 155 PRO A C 1
ATOM 1225 O O . PRO A 1 155 ? 15.289 -17.531 -22.922 1 88.06 155 PRO A O 1
ATOM 1228 N N . ARG A 1 156 ? 13.578 -16.156 -22.578 1 92.75 156 ARG A N 1
ATOM 1229 C CA . ARG A 1 156 ? 13.133 -16.828 -21.375 1 92.75 156 ARG A CA 1
ATOM 1230 C C . ARG A 1 156 ? 11.891 -17.672 -21.641 1 92.75 156 ARG A C 1
ATOM 1232 O O . ARG A 1 156 ? 11.164 -17.422 -22.609 1 92.75 156 ARG A O 1
ATOM 1239 N N . PRO A 1 157 ? 11.719 -18.734 -20.875 1 96.06 157 PRO A N 1
ATOM 1240 C CA . PRO A 1 157 ? 10.539 -19.578 -21.062 1 96.06 157 PRO A CA 1
ATOM 1241 C C . PRO A 1 157 ? 9.234 -18.828 -20.812 1 96.06 157 PRO A C 1
ATOM 1243 O O . PRO A 1 157 ? 9.242 -17.719 -20.297 1 96.06 157 PRO A O 1
ATOM 1246 N N . ALA A 1 158 ? 8.156 -19.484 -21.266 1 97.06 158 ALA A N 1
ATOM 1247 C CA . ALA A 1 158 ? 6.836 -18.906 -21.016 1 97.06 158 ALA A CA 1
ATOM 1248 C C . ALA A 1 158 ? 6.547 -18.828 -19.516 1 97.06 158 ALA A C 1
ATOM 1250 O O . ALA A 1 158 ? 6.02 -17.828 -19.031 1 97.06 158 ALA A O 1
ATOM 1251 N N . LEU A 1 159 ? 6.887 -19.875 -18.844 1 98.44 159 LEU A N 1
ATOM 1252 C CA . LEU A 1 159 ? 6.723 -19.984 -17.391 1 98.44 159 LEU A CA 1
ATOM 1253 C C . LEU A 1 159 ? 7.938 -20.656 -16.75 1 98.44 159 LEU A C 1
ATOM 1255 O O . LEU A 1 159 ? 8.57 -21.516 -17.375 1 98.44 159 LEU A O 1
ATOM 1259 N N . THR A 1 160 ? 8.234 -20.281 -15.602 1 98.5 160 THR A N 1
ATOM 1260 C CA . THR A 1 160 ? 9.273 -20.953 -14.828 1 98.5 160 THR A CA 1
ATOM 1261 C C . THR A 1 160 ? 8.781 -21.266 -13.414 1 98.5 160 THR A C 1
ATOM 1263 O O . THR A 1 160 ? 8.312 -20.375 -12.703 1 98.5 160 THR A O 1
ATOM 1266 N N . LEU A 1 161 ? 8.836 -22.516 -13.039 1 98.88 161 LEU A N 1
ATOM 1267 C CA . LEU A 1 161 ? 8.633 -22.938 -11.656 1 98.88 161 LEU A CA 1
ATOM 1268 C C . LEU A 1 161 ? 9.953 -22.906 -10.883 1 98.88 161 LEU A C 1
ATOM 1270 O O . LEU A 1 161 ? 10.938 -23.516 -11.305 1 98.88 161 LEU A O 1
ATOM 1274 N N . MET A 1 162 ? 9.938 -22.188 -9.789 1 98.81 162 MET A N 1
ATOM 1275 C CA . MET A 1 162 ? 11.094 -22.156 -8.898 1 98.81 162 MET A CA 1
ATOM 1276 C C . MET A 1 162 ? 10.867 -23.047 -7.68 1 98.81 162 MET A C 1
ATOM 1278 O O . MET A 1 162 ? 10.383 -22.562 -6.648 1 98.81 162 MET A O 1
ATOM 1282 N N . LEU A 1 163 ? 11.273 -24.281 -7.805 1 98.81 163 LEU A N 1
ATOM 1283 C CA . LEU A 1 163 ? 10.914 -25.312 -6.824 1 98.81 163 LEU A CA 1
ATOM 1284 C C . LEU A 1 163 ? 12.062 -25.547 -5.852 1 98.81 163 LEU A C 1
ATOM 1286 O O . LEU A 1 163 ? 12.008 -26.469 -5.039 1 98.81 163 LEU A O 1
ATOM 1290 N N . GLY A 1 164 ? 13.039 -24.688 -5.828 1 98.31 164 GLY A N 1
ATOM 1291 C CA . GLY A 1 164 ? 14.258 -24.891 -5.051 1 98.31 164 GLY A CA 1
ATOM 1292 C C . GLY A 1 164 ? 15.383 -25.516 -5.855 1 98.31 164 GLY A C 1
ATOM 1293 O O . GLY A 1 164 ? 15.234 -25.766 -7.051 1 98.31 164 GLY A O 1
ATOM 1294 N N . THR A 1 165 ? 16.547 -25.625 -5.258 1 97 165 THR A N 1
ATOM 1295 C CA . THR A 1 165 ? 17.656 -26.344 -5.875 1 97 165 THR A CA 1
ATOM 1296 C C . THR A 1 165 ? 17.578 -27.828 -5.582 1 97 165 THR A C 1
ATOM 1298 O O . THR A 1 165 ? 16.812 -28.266 -4.723 1 97 165 THR A O 1
ATOM 1301 N N . GLU A 1 166 ? 18.391 -28.531 -6.422 1 95.25 166 GLU A N 1
ATOM 1302 C CA . GLU A 1 166 ? 18.469 -29.953 -6.152 1 95.25 166 GLU A CA 1
ATOM 1303 C C . GLU A 1 166 ? 18.906 -30.219 -4.715 1 95.25 166 GLU A C 1
ATOM 1305 O O . GLU A 1 166 ? 18.406 -31.141 -4.066 1 95.25 166 GLU A O 1
ATOM 1310 N N . GLN A 1 167 ? 19.781 -29.438 -4.176 1 96.75 167 GLN A N 1
ATOM 1311 C CA . GLN A 1 167 ? 20.344 -29.609 -2.84 1 96.75 167 GLN A CA 1
ATOM 1312 C C . GLN A 1 167 ? 19.406 -29.047 -1.772 1 96.75 167 GLN A C 1
ATOM 1314 O O . GLN A 1 167 ? 19.359 -29.562 -0.653 1 96.75 167 GLN A O 1
ATOM 1319 N N . HIS A 1 168 ? 18.625 -28.031 -2.131 1 97.12 168 HIS A N 1
ATOM 1320 C CA . HIS A 1 168 ? 17.734 -27.375 -1.195 1 97.12 168 HIS A CA 1
ATOM 1321 C C . HIS A 1 168 ? 16.359 -27.125 -1.825 1 97.12 168 HIS A C 1
ATOM 1323 O O . HIS A 1 168 ? 15.984 -25.984 -2.092 1 97.12 168 HIS A O 1
ATOM 1329 N N . PRO A 1 169 ? 15.664 -28.219 -1.927 1 98.25 169 PRO A N 1
ATOM 1330 C CA . PRO A 1 169 ? 14.328 -28.062 -2.5 1 98.25 169 PRO A CA 1
ATOM 1331 C C . PRO A 1 169 ? 13.367 -27.328 -1.568 1 98.25 169 PRO A C 1
ATOM 1333 O O . PRO A 1 169 ? 13.422 -27.516 -0.35 1 98.25 169 PRO A O 1
ATOM 1336 N N . THR A 1 170 ? 12.516 -26.422 -2.115 1 98.69 170 THR A N 1
ATOM 1337 C CA . THR A 1 170 ? 11.484 -25.75 -1.328 1 98.69 170 THR A CA 1
ATOM 1338 C C . THR A 1 170 ? 10.148 -26.484 -1.457 1 98.69 170 THR A C 1
ATOM 1340 O O . THR A 1 170 ? 9.203 -26.188 -0.725 1 98.69 170 THR A O 1
ATOM 1343 N N . VAL A 1 171 ? 10.07 -27.359 -2.477 1 98.62 171 VAL A N 1
ATOM 1344 C CA . VAL A 1 171 ? 9.039 -28.375 -2.635 1 98.62 171 VAL A CA 1
ATOM 1345 C C . VAL A 1 171 ? 9.68 -29.766 -2.785 1 98.62 171 VAL A C 1
ATOM 1347 O O . VAL A 1 171 ? 10.688 -29.906 -3.488 1 98.62 171 VAL A O 1
ATOM 1350 N N . PRO A 1 172 ? 9.102 -30.812 -2.162 1 98 172 PRO A N 1
ATOM 1351 C CA . PRO A 1 172 ? 9.711 -32.125 -2.293 1 98 172 PRO A CA 1
ATOM 1352 C C . PRO A 1 172 ? 9.875 -32.562 -3.748 1 98 172 PRO A C 1
ATOM 1354 O O . PRO A 1 172 ? 8.977 -32.344 -4.566 1 98 172 PRO A O 1
ATOM 1357 N N . HIS A 1 173 ? 11 -33.219 -4.031 1 97.81 173 HIS A N 1
ATOM 1358 C CA . HIS A 1 173 ? 11.391 -33.594 -5.387 1 97.81 173 HIS A CA 1
ATOM 1359 C C . HIS A 1 173 ? 10.32 -34.469 -6.035 1 97.81 173 HIS A C 1
ATOM 1361 O O . HIS A 1 173 ? 10.102 -34.406 -7.246 1 97.81 173 HIS A O 1
ATOM 1367 N N . GLN A 1 174 ? 9.742 -35.25 -5.285 1 98.06 174 GLN A N 1
ATOM 1368 C CA . GLN A 1 174 ? 8.789 -36.219 -5.809 1 98.06 174 GLN A CA 1
ATOM 1369 C C . GLN A 1 174 ? 7.617 -35.531 -6.496 1 98.06 174 GLN A C 1
ATOM 1371 O O . GLN A 1 174 ? 6.891 -36.156 -7.273 1 98.06 174 GLN A O 1
ATOM 1376 N N . HIS A 1 175 ? 7.391 -34.188 -6.188 1 98.56 175 HIS A N 1
ATOM 1377 C CA . HIS A 1 175 ? 6.234 -33.5 -6.73 1 98.56 175 HIS A CA 1
ATOM 1378 C C . HIS A 1 175 ? 6.621 -32.688 -7.961 1 98.56 175 HIS A C 1
ATOM 1380 O O . HIS A 1 175 ? 5.754 -32.094 -8.625 1 98.56 175 HIS A O 1
ATOM 1386 N N . TRP A 1 176 ? 7.871 -32.562 -8.32 1 98.69 176 TRP A N 1
ATOM 1387 C CA . TRP A 1 176 ? 8.359 -31.625 -9.312 1 98.69 176 TRP A CA 1
ATOM 1388 C C . TRP A 1 176 ? 7.746 -31.891 -10.68 1 98.69 176 TRP A C 1
ATOM 1390 O O . TRP A 1 176 ? 7.191 -31 -11.312 1 98.69 176 TRP A O 1
ATOM 1400 N N . ASP A 1 177 ? 7.82 -33.156 -11.109 1 98.56 177 ASP A N 1
ATOM 1401 C CA . ASP A 1 177 ? 7.316 -33.531 -12.438 1 98.56 177 ASP A CA 1
ATOM 1402 C C . ASP A 1 177 ? 5.812 -33.281 -12.531 1 98.56 177 ASP A C 1
ATOM 1404 O O . ASP A 1 177 ? 5.324 -32.75 -13.539 1 98.56 177 ASP A O 1
ATOM 1408 N N . ALA A 1 178 ? 5.125 -33.688 -11.5 1 98.75 178 ALA A N 1
ATOM 1409 C CA . ALA A 1 178 ? 3.674 -33.5 -11.484 1 98.75 178 ALA A CA 1
ATOM 1410 C C . ALA A 1 178 ? 3.295 -32.031 -11.508 1 98.75 178 ALA A C 1
ATOM 1412 O O . ALA A 1 178 ? 2.332 -31.641 -12.172 1 98.75 178 ALA A O 1
ATOM 1413 N N . LEU A 1 179 ? 4.027 -31.188 -10.781 1 98.88 179 LEU A N 1
ATOM 1414 C CA . LEU A 1 179 ? 3.766 -29.75 -10.742 1 98.88 179 LEU A CA 1
ATOM 1415 C C . LEU A 1 179 ? 4.016 -29.125 -12.109 1 98.88 179 LEU A C 1
ATOM 1417 O O . LEU A 1 179 ? 3.223 -28.297 -12.57 1 98.88 179 LEU A O 1
ATOM 1421 N N . GLN A 1 180 ? 5.117 -29.5 -12.734 1 98.88 180 GLN A N 1
ATOM 1422 C CA . GLN A 1 180 ? 5.418 -28.969 -14.055 1 98.88 180 GLN A CA 1
ATOM 1423 C C . GLN A 1 180 ? 4.328 -29.344 -15.055 1 98.88 180 GLN A C 1
ATOM 1425 O O . GLN A 1 180 ? 3.871 -28.5 -15.828 1 98.88 180 GLN A O 1
ATOM 1430 N N . ALA A 1 181 ? 3.953 -30.594 -15.07 1 98.81 181 ALA A N 1
ATOM 1431 C CA . ALA A 1 181 ? 2.914 -31.078 -15.984 1 98.81 181 ALA A CA 1
ATOM 1432 C C . ALA A 1 181 ? 1.594 -30.344 -15.734 1 98.81 181 ALA A C 1
ATOM 1434 O O . ALA A 1 181 ? 0.923 -29.922 -16.672 1 98.81 181 ALA A O 1
ATOM 1435 N N . ALA A 1 182 ? 1.217 -30.203 -14.453 1 98.81 182 ALA A N 1
ATOM 1436 C CA . ALA A 1 182 ? -0.019 -29.516 -14.094 1 98.81 182 ALA A CA 1
ATOM 1437 C C . ALA A 1 182 ? 0.012 -28.047 -14.555 1 98.81 182 ALA A C 1
ATOM 1439 O O . ALA A 1 182 ? -1.001 -27.516 -15.008 1 98.81 182 ALA A O 1
ATOM 1440 N N . CYS A 1 183 ? 1.189 -27.422 -14.406 1 98.88 183 CYS A N 1
ATOM 1441 C CA . CYS A 1 183 ? 1.344 -26.047 -14.836 1 98.88 183 CYS A CA 1
ATOM 1442 C C . CYS A 1 183 ? 1.171 -25.922 -16.344 1 98.88 183 CYS A C 1
ATOM 1444 O O . CYS A 1 183 ? 0.414 -25.062 -16.812 1 98.88 183 CYS A O 1
ATOM 1446 N N . ALA A 1 184 ? 1.796 -26.797 -17.078 1 98.62 184 ALA A N 1
ATOM 1447 C CA . ALA A 1 184 ? 1.697 -26.781 -18.531 1 98.62 184 ALA A CA 1
ATOM 1448 C C . ALA A 1 184 ? 0.256 -27 -18.984 1 98.62 184 ALA A C 1
ATOM 1450 O O . ALA A 1 184 ? -0.223 -26.312 -19.891 1 98.62 184 ALA A O 1
ATOM 1451 N N . GLU A 1 185 ? -0.402 -27.906 -18.375 1 98.56 185 GLU A N 1
ATOM 1452 C CA . GLU A 1 185 ? -1.782 -28.203 -18.734 1 98.56 185 GLU A CA 1
ATOM 1453 C C . GLU A 1 185 ? -2.707 -27.031 -18.422 1 98.56 185 GLU A C 1
ATOM 1455 O O . GLU A 1 185 ? -3.512 -26.625 -19.266 1 98.56 185 GLU A O 1
ATOM 1460 N N . ALA A 1 186 ? -2.57 -26.453 -17.25 1 98.75 186 ALA A N 1
ATOM 1461 C CA . ALA A 1 186 ? -3.451 -25.375 -16.812 1 98.75 186 ALA A CA 1
ATOM 1462 C C . ALA A 1 186 ? -3.248 -24.125 -17.656 1 98.75 186 ALA A C 1
ATOM 1464 O O . ALA A 1 186 ? -4.203 -23.406 -17.938 1 98.75 186 ALA A O 1
ATOM 1465 N N . PHE A 1 187 ? -1.995 -23.875 -18.062 1 98.69 187 PHE A N 1
ATOM 1466 C CA . PHE A 1 187 ? -1.685 -22.641 -18.781 1 98.69 187 PHE A CA 1
ATOM 1467 C C . PHE A 1 187 ? -1.739 -22.859 -20.281 1 98.69 187 PHE A C 1
ATOM 1469 O O . PHE A 1 187 ? -1.461 -21.938 -21.062 1 98.69 187 PHE A O 1
ATOM 1476 N N . ALA A 1 188 ? -2.127 -24.016 -20.766 1 97.88 188 ALA A N 1
ATOM 1477 C CA . ALA A 1 188 ? -2.131 -24.375 -22.188 1 97.88 188 ALA A CA 1
ATOM 1478 C C . ALA A 1 188 ? -2.824 -23.297 -23.016 1 97.88 188 ALA A C 1
ATOM 1480 O O . ALA A 1 188 ? -2.326 -22.922 -24.078 1 97.88 188 ALA A O 1
ATOM 1481 N N . PRO A 1 189 ? -3.947 -22.734 -22.562 1 96.19 189 PRO A N 1
ATOM 1482 C CA . PRO A 1 189 ? -4.641 -21.719 -23.375 1 96.19 189 PRO A CA 1
ATOM 1483 C C . PRO A 1 189 ? -3.791 -20.484 -23.609 1 96.19 189 PRO A C 1
ATOM 1485 O O . PRO A 1 189 ? -3.965 -19.797 -24.625 1 96.19 189 PRO A O 1
ATOM 1488 N N . ALA A 1 190 ? -2.875 -20.234 -22.703 1 95.56 190 ALA A N 1
ATOM 1489 C CA . ALA A 1 190 ? -2.098 -18.984 -22.75 1 95.56 190 ALA A CA 1
ATOM 1490 C C . ALA A 1 190 ? -0.747 -19.219 -23.422 1 95.56 190 ALA A C 1
ATOM 1492 O O . ALA A 1 190 ? -0.047 -18.266 -23.781 1 95.56 190 ALA A O 1
ATOM 1493 N N . LEU A 1 191 ? -0.429 -20.516 -23.531 1 95.44 191 LEU A N 1
ATOM 1494 C CA . LEU A 1 191 ? 0.864 -20.875 -24.109 1 95.44 191 LEU A CA 1
ATOM 1495 C C . LEU A 1 191 ? 0.776 -20.969 -25.625 1 95.44 191 LEU A C 1
ATOM 1497 O O . LEU A 1 191 ? 0.337 -21.984 -26.156 1 95.44 191 LEU A O 1
ATOM 1501 N N . THR A 1 192 ? 1.094 -19.906 -26.344 1 84.81 192 THR A N 1
ATOM 1502 C CA . THR A 1 192 ? 0.952 -19.859 -27.797 1 84.81 192 THR A CA 1
ATOM 1503 C C . THR A 1 192 ? 2.184 -19.234 -28.438 1 84.81 192 THR A C 1
ATOM 1505 O O . THR A 1 192 ? 2.98 -18.578 -27.766 1 84.81 192 THR A O 1
ATOM 1508 N N . GLY A 1 193 ? 2.318 -19.5 -29.703 1 85.62 193 GLY A N 1
ATOM 1509 C CA . GLY A 1 193 ? 3.441 -18.953 -30.438 1 85.62 193 GLY A CA 1
ATOM 1510 C C . GLY A 1 193 ? 4.785 -19.453 -29.938 1 85.62 193 GLY A C 1
ATOM 1511 O O . GLY A 1 193 ? 4.992 -20.656 -29.797 1 85.62 193 GLY A O 1
ATOM 1512 N N . ARG A 1 194 ? 5.703 -18.438 -29.656 1 87.69 194 ARG A N 1
ATOM 1513 C CA . ARG A 1 194 ? 7.062 -18.781 -29.25 1 87.69 194 ARG A CA 1
ATOM 1514 C C . ARG A 1 194 ? 7.141 -19.031 -27.75 1 87.69 194 ARG A C 1
ATOM 1516 O O . ARG A 1 194 ? 8.133 -19.578 -27.25 1 87.69 194 ARG A O 1
ATOM 1523 N N . TYR A 1 195 ? 6.074 -18.734 -27.031 1 91.56 195 TYR A N 1
ATOM 1524 C CA . TYR A 1 195 ? 6.098 -18.875 -25.578 1 91.56 195 TYR A CA 1
ATOM 1525 C C . TYR A 1 195 ? 5.289 -20.078 -25.125 1 91.56 195 TYR A C 1
ATOM 1527 O O . TYR A 1 195 ? 4.148 -19.938 -24.688 1 91.56 195 TYR A O 1
ATOM 1535 N N . THR A 1 196 ? 5.977 -21.281 -25.219 1 94.75 196 THR A N 1
ATOM 1536 C CA . THR A 1 196 ? 5.277 -22.531 -24.906 1 94.75 196 THR A CA 1
ATOM 1537 C C . THR A 1 196 ? 6.027 -23.328 -23.844 1 94.75 196 THR A C 1
ATOM 1539 O O . THR A 1 196 ? 5.484 -24.266 -23.266 1 94.75 196 THR A O 1
ATOM 1542 N N . ARG A 1 197 ? 7.176 -22.906 -23.562 1 96.81 197 ARG A N 1
ATOM 1543 C CA . ARG A 1 197 ? 8.023 -23.688 -22.656 1 96.81 197 ARG A CA 1
ATOM 1544 C C . ARG A 1 197 ? 7.711 -23.359 -21.203 1 96.81 197 ARG A C 1
ATOM 1546 O O . ARG A 1 197 ? 7.742 -22.203 -20.797 1 96.81 197 ARG A O 1
ATOM 1553 N N . VAL A 1 198 ? 7.34 -24.391 -20.453 1 98.5 198 VAL A N 1
ATOM 1554 C CA . VAL A 1 198 ? 7.246 -24.312 -19 1 98.5 198 VAL A CA 1
ATOM 1555 C C . VAL A 1 198 ? 8.492 -24.938 -18.359 1 98.5 198 VAL A C 1
ATOM 1557 O O . VAL A 1 198 ? 8.703 -26.141 -18.453 1 98.5 198 VAL A O 1
ATOM 1560 N N . ALA A 1 199 ? 9.289 -24.156 -17.781 1 98.06 199 ALA A N 1
ATOM 1561 C CA . ALA A 1 199 ? 10.586 -24.594 -17.266 1 98.06 199 ALA A CA 1
ATOM 1562 C C . ALA A 1 199 ? 10.539 -24.781 -15.758 1 98.06 199 ALA A C 1
ATOM 1564 O O . ALA A 1 199 ? 9.656 -24.25 -15.086 1 98.06 199 ALA A O 1
ATOM 1565 N N . VAL A 1 200 ? 11.445 -25.609 -15.258 1 98.19 200 VAL A N 1
ATOM 1566 C CA . VAL A 1 200 ? 11.758 -25.719 -13.836 1 98.19 200 VAL A CA 1
ATOM 1567 C C . VAL A 1 200 ? 13.18 -25.234 -13.586 1 98.19 200 VAL A C 1
ATOM 1569 O O . VAL A 1 200 ? 14.141 -25.812 -14.094 1 98.19 200 VAL A O 1
ATOM 1572 N N . GLY A 1 201 ? 13.266 -24.156 -12.891 1 96.38 201 GLY A N 1
ATOM 1573 C CA . GLY A 1 201 ? 14.578 -23.688 -12.453 1 96.38 201 GLY A CA 1
ATOM 1574 C C . GLY A 1 201 ? 15.32 -22.906 -13.516 1 96.38 201 GLY A C 1
ATOM 1575 O O . GLY A 1 201 ? 16.531 -22.734 -13.43 1 96.38 201 GLY A O 1
ATOM 1576 N N . ASP A 1 202 ? 14.625 -22.5 -14.477 1 93.56 202 ASP A N 1
ATOM 1577 C CA . ASP A 1 202 ? 15.227 -21.703 -15.547 1 93.56 202 ASP A CA 1
ATOM 1578 C C . ASP A 1 202 ? 14.438 -20.422 -15.789 1 93.56 202 ASP A C 1
ATOM 1580 O O . ASP A 1 202 ? 13.273 -20.469 -16.219 1 93.56 202 ASP A O 1
ATOM 1584 N N . PRO A 1 203 ? 15.062 -19.188 -15.641 1 92.62 203 PRO A N 1
ATOM 1585 C CA . PRO A 1 203 ? 16.469 -18.906 -15.344 1 92.62 203 PRO A CA 1
ATOM 1586 C C . PRO A 1 203 ? 16.797 -18.984 -13.859 1 92.62 203 PRO A C 1
ATOM 1588 O O . PRO A 1 203 ? 17.969 -19.031 -13.477 1 92.62 203 PRO A O 1
ATOM 1591 N N . TRP A 1 204 ? 15.828 -19.016 -12.914 1 93.25 204 TRP A N 1
ATOM 1592 C CA . TRP A 1 204 ? 16.078 -19.062 -11.477 1 93.25 204 TRP A CA 1
ATOM 1593 C C . TRP A 1 204 ? 15.484 -20.328 -10.859 1 93.25 204 TRP A C 1
ATOM 1595 O O . TRP A 1 204 ? 14.391 -20.75 -11.234 1 93.25 204 TRP A O 1
ATOM 1605 N N . THR A 1 205 ? 16.188 -20.859 -9.906 1 97 205 THR A N 1
ATOM 1606 C CA . THR A 1 205 ? 15.758 -22.125 -9.297 1 97 205 THR A CA 1
ATOM 1607 C C . THR A 1 205 ? 14.875 -21.859 -8.078 1 97 205 THR A C 1
ATOM 1609 O O . THR A 1 205 ? 14.094 -22.719 -7.672 1 97 205 THR A O 1
ATOM 1612 N N . THR A 1 206 ? 15.156 -20.672 -7.465 1 97.81 206 THR A N 1
ATOM 1613 C CA . THR A 1 206 ? 14.547 -20.391 -6.168 1 97.81 206 THR A CA 1
ATOM 1614 C C . THR A 1 206 ? 14.211 -18.906 -6.031 1 97.81 206 THR A C 1
ATOM 1616 O O . THR A 1 206 ? 14.914 -18.062 -6.578 1 97.81 206 THR A O 1
ATOM 1619 N N . ASP A 1 207 ? 13.125 -18.609 -5.434 1 97.25 207 ASP A N 1
ATOM 1620 C CA . ASP A 1 207 ? 12.898 -17.234 -4.98 1 97.25 207 ASP A CA 1
ATOM 1621 C C . ASP A 1 207 ? 13.117 -17.109 -3.473 1 97.25 207 ASP A C 1
ATOM 1623 O O . ASP A 1 207 ? 12.859 -18.062 -2.725 1 97.25 207 ASP A O 1
ATOM 1627 N N . THR A 1 208 ? 13.508 -15.984 -2.986 1 97.44 208 THR A N 1
ATOM 1628 C CA . THR A 1 208 ? 13.992 -15.766 -1.628 1 97.44 208 THR A CA 1
ATOM 1629 C C . THR A 1 208 ? 12.852 -15.922 -0.62 1 97.44 208 THR A C 1
ATOM 1631 O O . THR A 1 208 ? 13.062 -16.438 0.482 1 97.44 208 THR A O 1
ATOM 1634 N N . LEU A 1 209 ? 11.672 -15.523 -0.958 1 98.44 209 LEU A N 1
ATOM 1635 C CA . LEU A 1 209 ? 10.523 -15.625 -0.061 1 98.44 209 LEU A CA 1
ATOM 1636 C C . LEU A 1 209 ? 10.188 -17.094 0.213 1 98.44 209 LEU A C 1
ATOM 1638 O O . LEU A 1 209 ? 9.984 -17.484 1.366 1 98.44 209 LEU A O 1
ATOM 1642 N N . SER A 1 210 ? 10.102 -17.875 -0.854 1 98.62 210 SER A N 1
ATOM 1643 C CA . SER A 1 210 ? 9.812 -19.297 -0.709 1 98.62 210 SER A CA 1
ATOM 1644 C C . SER A 1 210 ? 10.867 -20 0.135 1 98.62 210 SER A C 1
ATOM 1646 O O . SER A 1 210 ? 10.539 -20.766 1.052 1 98.62 210 SER A O 1
ATOM 1648 N N . ALA A 1 211 ? 12.125 -19.719 -0.16 1 98.31 211 ALA A N 1
ATOM 1649 C CA . ALA A 1 211 ? 13.219 -20.344 0.566 1 98.31 211 ALA A CA 1
ATOM 1650 C C . ALA A 1 211 ? 13.18 -19.984 2.049 1 98.31 211 ALA A C 1
ATOM 1652 O O . ALA A 1 211 ? 13.266 -20.859 2.91 1 98.31 211 ALA A O 1
ATOM 1653 N N . ALA A 1 212 ? 13.016 -18.703 2.346 1 98 212 ALA A N 1
ATOM 1654 C CA . ALA A 1 212 ? 13.062 -18.219 3.721 1 98 212 ALA A CA 1
ATOM 1655 C C . ALA A 1 212 ? 11.914 -18.781 4.547 1 98 212 ALA A C 1
ATOM 1657 O O . ALA A 1 212 ? 12.117 -19.266 5.66 1 98 212 ALA A O 1
ATOM 1658 N N . HIS A 1 213 ? 10.7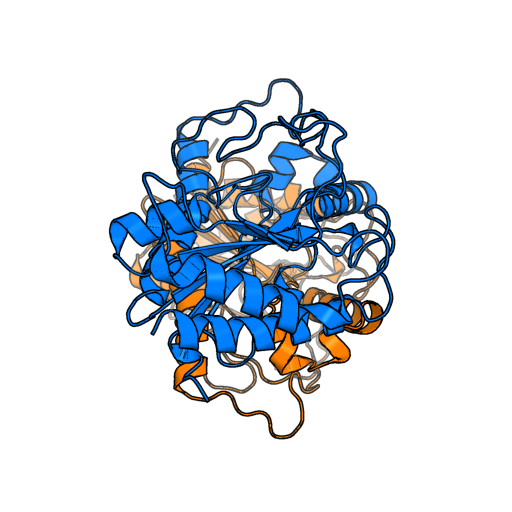19 -18.75 3.992 1 98.44 213 HIS A N 1
ATOM 1659 C CA . HIS A 1 213 ? 9.562 -19.156 4.777 1 98.44 213 HIS A CA 1
ATOM 1660 C C . HIS A 1 213 ? 9.445 -20.672 4.848 1 98.44 213 HIS A C 1
ATOM 1662 O O . HIS A 1 213 ? 8.984 -21.219 5.852 1 98.44 213 HIS A O 1
ATOM 1668 N N . GLN A 1 214 ? 9.906 -21.375 3.787 1 98.44 214 GLN A N 1
ATOM 1669 C CA . GLN A 1 214 ? 9.969 -22.844 3.861 1 98.44 214 GLN A CA 1
ATOM 1670 C C . GLN A 1 214 ? 10.961 -23.281 4.934 1 98.44 214 GLN A C 1
ATOM 1672 O O . GLN A 1 214 ? 10.672 -24.203 5.711 1 98.44 214 GLN A O 1
ATOM 1677 N N . ALA A 1 215 ? 12.078 -22.672 5.012 1 97.81 215 ALA A N 1
ATOM 1678 C CA . ALA A 1 215 ? 13.094 -23 6.008 1 97.81 215 ALA A CA 1
ATOM 1679 C C . ALA A 1 215 ? 12.562 -22.781 7.422 1 97.81 215 ALA A C 1
ATOM 1681 O O . ALA A 1 215 ? 12.844 -23.578 8.328 1 97.81 215 ALA A O 1
ATOM 1682 N N . ARG A 1 216 ? 11.789 -21.766 7.609 1 97.44 216 ARG A N 1
ATOM 1683 C CA . ARG A 1 216 ? 11.297 -21.391 8.93 1 97.44 216 ARG A CA 1
ATOM 1684 C C . ARG A 1 216 ? 10.125 -22.281 9.352 1 97.44 216 ARG A C 1
ATOM 1686 O O . ARG A 1 216 ? 9.984 -22.609 10.531 1 97.44 216 ARG A O 1
ATOM 1693 N N . THR A 1 217 ? 9.281 -22.703 8.398 1 97.5 217 THR A N 1
ATOM 1694 C CA . THR A 1 217 ? 7.996 -23.281 8.781 1 97.5 217 THR A CA 1
ATOM 1695 C C . THR A 1 217 ? 7.91 -24.75 8.367 1 97.5 217 THR A C 1
ATOM 1697 O O . THR A 1 217 ? 7.07 -25.484 8.875 1 97.5 217 THR A O 1
ATOM 1700 N N . GLY A 1 218 ? 8.688 -25.094 7.363 1 97.31 218 GLY A N 1
ATOM 1701 C CA . GLY A 1 218 ? 8.578 -26.422 6.785 1 97.31 218 GLY A CA 1
ATOM 1702 C C . GLY A 1 218 ? 7.477 -26.531 5.746 1 97.31 218 GLY A C 1
ATOM 1703 O O . GLY A 1 218 ? 7.332 -27.562 5.09 1 97.31 218 GLY A O 1
ATOM 1704 N N . ILE A 1 219 ? 6.652 -25.516 5.582 1 98.19 219 ILE A N 1
ATOM 1705 C CA . ILE A 1 219 ? 5.559 -25.516 4.613 1 98.19 219 ILE A CA 1
ATOM 1706 C C . ILE A 1 219 ? 6.121 -25.406 3.199 1 98.19 219 ILE A C 1
ATOM 1708 O O . ILE A 1 219 ? 6.898 -24.5 2.904 1 98.19 219 ILE A O 1
ATOM 1712 N N . PRO A 1 220 ? 5.785 -26.359 2.285 1 98.75 220 PRO A N 1
ATOM 1713 C CA . PRO A 1 220 ? 6.242 -26.266 0.898 1 98.75 220 PRO A CA 1
ATOM 1714 C C . PRO A 1 220 ? 5.891 -24.922 0.259 1 98.75 220 PRO A C 1
ATOM 1716 O O . PRO A 1 220 ? 4.809 -24.375 0.499 1 98.75 220 PRO A O 1
ATOM 1719 N N . ALA A 1 221 ? 6.82 -24.391 -0.477 1 98.88 221 ALA A N 1
ATOM 1720 C CA . ALA A 1 221 ? 6.652 -23.078 -1.114 1 98.88 221 ALA A CA 1
ATOM 1721 C C . ALA A 1 221 ? 7.445 -23 -2.414 1 98.88 221 ALA A C 1
ATOM 1723 O O . ALA A 1 221 ? 8.523 -23.578 -2.529 1 98.88 221 ALA A O 1
ATOM 1724 N N . PHE A 1 222 ? 6.914 -22.234 -3.416 1 98.88 222 PHE A N 1
ATOM 1725 C CA . PHE A 1 222 ? 7.688 -22.047 -4.637 1 98.88 222 PHE A CA 1
ATOM 1726 C C . PHE A 1 222 ? 7.23 -20.797 -5.371 1 98.88 222 PHE A C 1
ATOM 1728 O O . PHE A 1 222 ? 6.125 -20.297 -5.137 1 98.88 222 PHE A O 1
ATOM 1735 N N . GLY A 1 223 ? 8.125 -20.281 -6.18 1 98.81 223 GLY A N 1
ATOM 1736 C CA . GLY A 1 223 ? 7.801 -19.156 -7.051 1 98.81 223 GLY A CA 1
ATOM 1737 C C . GLY A 1 223 ? 7.363 -19.594 -8.438 1 98.81 223 GLY A C 1
ATOM 1738 O O . GLY A 1 223 ? 7.777 -20.656 -8.922 1 98.81 223 GLY A O 1
ATOM 1739 N N . LEU A 1 224 ? 6.547 -18.844 -9.031 1 98.88 224 LEU A N 1
ATOM 1740 C CA . LEU A 1 224 ? 6.164 -18.969 -10.438 1 98.88 224 LEU A CA 1
ATOM 1741 C C . LEU A 1 224 ? 6.445 -17.672 -11.188 1 98.88 224 LEU A C 1
ATOM 1743 O O . LEU A 1 224 ? 5.98 -16.594 -10.781 1 98.88 224 LEU A O 1
ATOM 1747 N N . GLU A 1 225 ? 7.25 -17.703 -12.227 1 98.25 225 GLU A N 1
ATOM 1748 C CA . GLU A 1 225 ? 7.492 -16.594 -13.141 1 98.25 225 GLU A CA 1
ATOM 1749 C C . GLU A 1 225 ? 6.633 -16.703 -14.391 1 98.25 225 GLU A C 1
ATOM 1751 O O . GLU A 1 225 ? 6.641 -17.75 -15.062 1 98.25 225 GLU A O 1
ATOM 1756 N N . ILE A 1 226 ? 5.949 -15.695 -14.703 1 97.31 226 ILE A N 1
ATOM 1757 C CA . ILE A 1 226 ? 5.246 -15.602 -15.977 1 97.31 226 ILE A CA 1
ATOM 1758 C C . ILE A 1 226 ? 5.973 -14.625 -16.891 1 97.31 226 ILE A C 1
ATOM 1760 O O . ILE A 1 226 ? 6.277 -13.5 -16.5 1 97.31 226 ILE A O 1
ATOM 1764 N N . ASN A 1 227 ? 6.277 -14.984 -18.078 1 95.25 227 ASN A N 1
ATOM 1765 C CA . ASN A 1 227 ? 6.879 -14.109 -19.078 1 95.25 227 ASN A CA 1
ATOM 1766 C C . ASN A 1 227 ? 5.949 -12.961 -19.453 1 95.25 227 ASN A C 1
ATOM 1768 O O . ASN A 1 227 ? 4.801 -13.18 -19.844 1 95.25 227 ASN A O 1
ATOM 1772 N N . VAL A 1 228 ? 6.406 -11.805 -19.312 1 92.94 228 VAL A N 1
ATOM 1773 C CA . VAL A 1 228 ? 5.582 -10.617 -19.516 1 92.94 228 VAL A CA 1
ATOM 1774 C C . VAL A 1 228 ? 5.043 -10.594 -20.938 1 92.94 228 VAL A C 1
ATOM 1776 O O . VAL A 1 228 ? 3.957 -10.07 -21.188 1 92.94 228 VAL A O 1
ATOM 1779 N N . ALA A 1 229 ? 5.688 -11.242 -21.859 1 90.75 229 ALA A N 1
ATOM 1780 C CA . ALA A 1 229 ? 5.277 -11.281 -23.266 1 90.75 229 ALA A CA 1
ATOM 1781 C C . ALA A 1 229 ? 3.924 -11.969 -23.422 1 90.75 229 ALA A C 1
ATOM 1783 O O . ALA A 1 229 ? 3.252 -11.805 -24.453 1 90.75 229 ALA A O 1
ATOM 1784 N N . LEU A 1 230 ? 3.545 -12.703 -22.406 1 93.38 230 LEU A N 1
ATOM 1785 C CA . LEU A 1 230 ? 2.262 -13.398 -22.484 1 93.38 230 LEU A CA 1
ATOM 1786 C C . LEU A 1 230 ? 1.108 -12.422 -22.266 1 93.38 230 LEU A C 1
ATOM 1788 O O . LEU A 1 230 ? -0.037 -12.727 -22.609 1 93.38 230 LEU A O 1
ATOM 1792 N N . TYR A 1 231 ? 1.382 -11.188 -21.719 1 92.31 231 TYR A N 1
ATOM 1793 C CA . TYR A 1 231 ? 0.241 -10.32 -21.438 1 92.31 231 TYR A CA 1
ATOM 1794 C C . TYR A 1 231 ? 0.585 -8.859 -21.703 1 92.31 231 TYR A C 1
ATOM 1796 O O . TYR A 1 231 ? -0.289 -7.988 -21.641 1 92.31 231 TYR A O 1
ATOM 1804 N N . SER A 1 232 ? 1.724 -8.555 -21.984 1 82.38 232 SER A N 1
ATOM 1805 C CA . SER A 1 232 ? 2.107 -7.172 -22.25 1 82.38 232 SER A CA 1
ATOM 1806 C C . SER A 1 232 ? 3.133 -7.086 -23.375 1 82.38 232 SER A C 1
ATOM 1808 O O . SER A 1 232 ? 4.035 -7.922 -23.453 1 82.38 232 SER A O 1
ATOM 1810 N N . ALA A 1 233 ? 2.623 -6.332 -24.375 1 66.44 233 ALA A N 1
ATOM 1811 C CA . ALA A 1 233 ? 3.635 -5.977 -25.375 1 66.44 233 ALA A CA 1
ATOM 1812 C C . ALA A 1 233 ? 4.523 -4.84 -24.859 1 66.44 233 ALA A C 1
ATOM 1814 O O . ALA A 1 233 ? 4.027 -3.766 -24.516 1 66.44 233 ALA A O 1
ATOM 1815 N N . GLU A 1 234 ? 5.73 -5.027 -24.828 1 55.69 234 GLU A N 1
ATOM 1816 C CA . GLU A 1 234 ? 6.762 -4.066 -24.453 1 55.69 234 GLU A CA 1
ATOM 1817 C C . GLU A 1 234 ? 6.188 -2.955 -23.562 1 55.69 234 GLU A C 1
ATOM 1819 O O . GLU A 1 234 ? 5.582 -2.008 -24.078 1 55.69 234 GLU A O 1
ATOM 1824 N N . TRP A 1 235 ? 6.043 -3.084 -22.344 1 52.72 235 TRP A N 1
ATOM 1825 C CA . TRP A 1 235 ? 5.828 -2.273 -21.141 1 52.72 235 TRP A CA 1
ATOM 1826 C C . TRP A 1 235 ? 4.766 -1.209 -21.391 1 52.72 235 TRP A C 1
ATOM 1828 O O . TRP A 1 235 ? 4.711 -0.2 -20.688 1 52.72 235 TRP A O 1
ATOM 1838 N N . THR A 1 236 ? 4.066 -1.356 -22.531 1 56.34 236 THR A N 1
ATOM 1839 C CA . THR A 1 236 ? 3.162 -0.254 -22.859 1 56.34 236 THR A CA 1
ATOM 1840 C C . THR A 1 236 ? 1.74 -0.764 -23.062 1 56.34 236 THR A C 1
ATOM 1842 O O . THR A 1 236 ? 0.78 -0.162 -22.578 1 56.34 236 THR A O 1
ATOM 1845 N N . GLU A 1 237 ? 1.741 -1.938 -23.953 1 63.84 237 GLU A N 1
ATOM 1846 C CA . GLU A 1 237 ? 0.375 -2.27 -24.344 1 63.84 237 GLU A CA 1
ATOM 1847 C C . GLU A 1 237 ? -0.031 -3.645 -23.828 1 63.84 237 GLU A C 1
ATOM 1849 O O . GLU A 1 237 ? 0.732 -4.605 -23.938 1 63.84 237 GLU A O 1
ATOM 1854 N N . ARG A 1 238 ? -1.159 -3.631 -23.234 1 72 238 ARG A N 1
ATOM 1855 C CA . ARG A 1 238 ? -1.747 -4.875 -22.75 1 72 238 ARG A CA 1
ATOM 1856 C C . ARG A 1 238 ? -2.51 -5.594 -23.859 1 72 238 ARG A C 1
ATOM 1858 O O . ARG A 1 238 ? -3.189 -4.953 -24.672 1 72 238 ARG A O 1
ATOM 1865 N N . ARG A 1 239 ? -2.211 -6.836 -23.859 1 78.19 239 ARG A N 1
ATOM 1866 C CA . ARG A 1 239 ? -3.01 -7.688 -24.734 1 78.19 239 ARG A CA 1
ATOM 1867 C C . ARG A 1 239 ? -4.426 -7.848 -24.203 1 78.19 239 ARG A C 1
ATOM 1869 O O . ARG A 1 239 ? -4.617 -8.273 -23.062 1 78.19 239 ARG A O 1
ATOM 1876 N N . GLY A 1 240 ? -5.301 -7.473 -24.938 1 76.94 240 GLY A N 1
ATOM 1877 C CA . GLY A 1 240 ? -6.695 -7.551 -24.531 1 76.94 240 GLY A CA 1
ATOM 1878 C C . GLY A 1 240 ? -7.086 -8.922 -24.016 1 76.94 240 GLY A C 1
ATOM 1879 O O . GLY A 1 240 ? -6.809 -9.938 -24.656 1 76.94 240 GLY A O 1
ATOM 1880 N N . GLY A 1 241 ? -7.523 -9.086 -22.797 1 91.31 241 GLY A N 1
ATOM 1881 C CA . GLY A 1 241 ? -8.062 -10.312 -22.234 1 91.31 241 GLY A CA 1
ATOM 1882 C C . GLY A 1 241 ? -6.996 -11.195 -21.609 1 91.31 241 GLY A C 1
ATOM 1883 O O . GLY A 1 241 ? -7.316 -12.188 -20.953 1 91.31 241 GLY A O 1
ATOM 1884 N N . ALA A 1 242 ? -5.754 -10.891 -21.812 1 93.5 242 ALA A N 1
ATOM 1885 C CA . ALA A 1 242 ? -4.652 -11.758 -21.391 1 93.5 242 ALA A CA 1
ATOM 1886 C C . ALA A 1 242 ? -4.609 -11.898 -19.875 1 93.5 242 ALA A C 1
ATOM 1888 O O . ALA A 1 242 ? -4.336 -12.977 -19.344 1 93.5 242 ALA A O 1
ATOM 1889 N N . LEU A 1 243 ? -4.879 -10.805 -19.156 1 95.62 243 LEU A N 1
ATOM 1890 C CA . LEU A 1 243 ? -4.832 -10.852 -17.703 1 95.62 243 LEU A CA 1
ATOM 1891 C C . LEU A 1 243 ? -5.859 -11.836 -17.156 1 95.62 243 LEU A C 1
ATOM 1893 O O . LEU A 1 243 ? -5.543 -12.664 -16.297 1 95.62 243 LEU A O 1
ATOM 1897 N N . LYS A 1 244 ? -7.055 -11.75 -17.656 1 96.94 244 LYS A N 1
ATOM 1898 C CA . LYS A 1 244 ? -8.117 -12.656 -17.219 1 96.94 244 LYS A CA 1
ATOM 1899 C C . LYS A 1 244 ? -7.797 -14.102 -17.578 1 96.94 244 LYS A C 1
ATOM 1901 O O . LYS A 1 244 ? -8.047 -15.016 -16.797 1 96.94 244 LYS A O 1
ATOM 1906 N N . GLU A 1 245 ? -7.293 -14.305 -18.75 1 97 245 GLU A N 1
ATOM 1907 C CA . GLU A 1 245 ? -6.91 -15.641 -19.188 1 97 245 GLU A CA 1
ATOM 1908 C C . GLU A 1 245 ? -5.844 -16.234 -18.281 1 97 245 GLU A C 1
ATOM 1910 O O . GLU A 1 245 ? -5.953 -17.391 -17.844 1 97 245 GLU A O 1
ATOM 1915 N N . LEU A 1 246 ? -4.812 -15.477 -17.984 1 98 246 LEU A N 1
ATOM 1916 C CA . LEU A 1 246 ? -3.734 -15.945 -17.109 1 98 246 LEU A CA 1
ATOM 1917 C C . LEU A 1 246 ? -4.242 -16.188 -15.695 1 98 246 LEU A C 1
ATOM 1919 O O . LEU A 1 246 ? -3.82 -17.141 -15.039 1 98 246 LEU A O 1
ATOM 1923 N N . HIS A 1 247 ? -5.082 -15.305 -15.219 1 98.5 247 HIS A N 1
ATOM 1924 C CA . HIS A 1 247 ? -5.723 -15.492 -13.922 1 98.5 247 HIS A CA 1
ATOM 1925 C C . HIS A 1 247 ? -6.449 -16.828 -13.852 1 98.5 247 HIS A C 1
ATOM 1927 O O . HIS A 1 247 ? -6.305 -17.578 -12.875 1 98.5 247 HIS A O 1
ATOM 1933 N N . ASP A 1 248 ? -7.25 -17.125 -14.891 1 98.31 248 ASP A N 1
ATOM 1934 C CA . ASP A 1 248 ? -8.008 -18.375 -14.93 1 98.31 248 ASP A CA 1
ATOM 1935 C C . ASP A 1 248 ? -7.078 -19.578 -15 1 98.31 248 ASP A C 1
ATOM 1937 O O . ASP A 1 248 ? -7.316 -20.594 -14.328 1 98.31 248 ASP A O 1
ATOM 1941 N N . CYS A 1 249 ? -6.074 -19.469 -15.82 1 98.75 249 CYS A N 1
ATOM 1942 C CA . CYS A 1 249 ? -5.078 -20.531 -15.906 1 98.75 249 CYS A CA 1
ATOM 1943 C C . CYS A 1 249 ? -4.426 -20.781 -14.547 1 98.75 249 CYS A C 1
ATOM 1945 O O . CYS A 1 249 ? -4.324 -21.922 -14.102 1 98.75 249 CYS A O 1
ATOM 1947 N N . PHE A 1 250 ? -4.027 -19.734 -13.883 1 98.81 250 PHE A N 1
ATOM 1948 C CA . PHE A 1 250 ? -3.344 -19.859 -12.602 1 98.81 250 PHE A CA 1
ATOM 1949 C C . PHE A 1 250 ? -4.273 -20.469 -11.555 1 98.81 250 PHE A C 1
ATOM 1951 O O . PHE A 1 250 ? -3.846 -21.281 -10.734 1 98.81 250 PHE A O 1
ATOM 1958 N N . ALA A 1 251 ? -5.512 -20.031 -11.539 1 98.44 251 ALA A N 1
ATOM 1959 C CA . ALA A 1 251 ? -6.469 -20.578 -10.578 1 98.44 251 ALA A CA 1
ATOM 1960 C C . ALA A 1 251 ? -6.559 -22.094 -10.711 1 98.44 251 ALA A C 1
ATOM 1962 O O . ALA A 1 251 ? -6.578 -22.812 -9.703 1 98.44 251 ALA A O 1
ATOM 1963 N N . GLN A 1 252 ? -6.613 -22.547 -11.945 1 98.25 252 GLN A N 1
ATOM 1964 C CA . GLN A 1 252 ? -6.648 -23.984 -12.195 1 98.25 252 GLN A CA 1
ATOM 1965 C C . GLN A 1 252 ? -5.363 -24.656 -11.719 1 98.25 252 GLN A C 1
ATOM 1967 O O . GLN A 1 252 ? -5.406 -25.703 -11.078 1 98.25 252 GLN A O 1
ATOM 1972 N N . PHE A 1 253 ? -4.27 -24.094 -11.984 1 98.81 253 PHE A N 1
ATOM 1973 C CA . PHE A 1 253 ? -2.984 -24.641 -11.57 1 98.81 253 PHE A CA 1
ATOM 1974 C C . PHE A 1 253 ? -2.881 -24.688 -10.055 1 98.81 253 PHE A C 1
ATOM 1976 O O . PHE A 1 253 ? -2.398 -25.672 -9.492 1 98.81 253 PHE A O 1
ATOM 1983 N N . ALA A 1 254 ? -3.275 -23.531 -9.414 1 98.5 254 ALA A N 1
ATOM 1984 C CA . ALA A 1 254 ? -3.199 -23.438 -7.957 1 98.5 254 ALA A CA 1
ATOM 1985 C C . ALA A 1 254 ? -3.955 -24.594 -7.293 1 98.5 254 ALA A C 1
ATOM 1987 O O . ALA A 1 254 ? -3.469 -25.188 -6.332 1 98.5 254 ALA A O 1
ATOM 1988 N N . ASP A 1 255 ? -5.133 -24.906 -7.828 1 98.12 255 ASP A N 1
ATOM 1989 C CA . ASP A 1 255 ? -5.918 -26.031 -7.309 1 98.12 255 ASP A CA 1
ATOM 1990 C C . ASP A 1 255 ? -5.156 -27.344 -7.441 1 98.12 255 ASP A C 1
ATOM 1992 O O . ASP A 1 255 ? -5.094 -28.125 -6.492 1 98.12 255 ASP A O 1
ATOM 1996 N N . ARG A 1 256 ? -4.613 -27.531 -8.609 1 98.31 256 ARG A N 1
ATOM 1997 C CA . ARG A 1 256 ? -3.889 -28.781 -8.883 1 98.31 256 ARG A CA 1
ATOM 1998 C C . ARG A 1 256 ? -2.627 -28.859 -8.023 1 98.31 256 ARG A C 1
ATOM 2000 O O . ARG A 1 256 ? -2.283 -29.938 -7.535 1 98.31 256 ARG A O 1
ATOM 2007 N N . ALA A 1 257 ? -1.927 -27.75 -7.895 1 98.62 257 ALA A N 1
ATOM 2008 C CA . ALA A 1 257 ? -0.711 -27.719 -7.086 1 98.62 257 ALA A CA 1
ATOM 2009 C C . ALA A 1 257 ? -1.007 -28.078 -5.637 1 98.62 257 ALA A C 1
ATOM 2011 O O . ALA A 1 257 ? -0.258 -28.844 -5.016 1 98.62 257 ALA A O 1
ATOM 2012 N N . LEU A 1 258 ? -2.051 -27.516 -5.117 1 97.94 258 LEU A N 1
ATOM 2013 C CA . LEU A 1 258 ? -2.457 -27.828 -3.75 1 97.94 258 LEU A CA 1
ATOM 2014 C C . LEU A 1 258 ? -2.76 -29.312 -3.598 1 97.94 258 LEU A C 1
ATOM 2016 O O . LEU A 1 258 ? -2.389 -29.922 -2.594 1 97.94 258 LEU A O 1
ATOM 2020 N N . ASP A 1 259 ? -3.404 -29.922 -4.621 1 97.19 259 ASP A N 1
ATOM 2021 C CA . ASP A 1 259 ? -3.729 -31.344 -4.609 1 97.19 259 ASP A CA 1
ATOM 2022 C C . ASP A 1 259 ? -2.463 -32.188 -4.668 1 97.19 259 ASP A C 1
ATOM 2024 O O . ASP A 1 259 ? -2.369 -33.219 -3.994 1 97.19 259 ASP A O 1
ATOM 2028 N N . ILE A 1 260 ? -1.54 -31.812 -5.461 1 97.94 260 ILE A N 1
ATOM 2029 C CA . ILE A 1 260 ? -0.304 -32.562 -5.68 1 97.94 260 ILE A CA 1
ATOM 2030 C C . ILE A 1 260 ? 0.532 -32.562 -4.402 1 97.94 260 ILE A C 1
ATOM 2032 O O . ILE A 1 260 ? 1.064 -33.594 -4.004 1 97.94 260 ILE A O 1
ATOM 2036 N N . VAL A 1 261 ? 0.667 -31.375 -3.75 1 95.56 261 VAL A N 1
ATOM 2037 C CA . VAL A 1 261 ? 1.534 -31.234 -2.588 1 95.56 261 VAL A CA 1
ATOM 2038 C C . VAL A 1 261 ? 0.841 -31.797 -1.349 1 95.56 261 VAL A C 1
ATOM 2040 O O . VAL A 1 261 ? 1.5 -32.281 -0.437 1 95.56 261 VAL A O 1
ATOM 2043 N N . GLY A 1 262 ? -0.424 -31.906 -1.19 1 81.88 262 GLY A N 1
ATOM 2044 C CA . GLY A 1 262 ? -1.161 -32.562 -0.114 1 81.88 262 GLY A CA 1
ATOM 2045 C C . GLY A 1 262 ? -2.078 -31.594 0.632 1 81.88 262 GLY A C 1
ATOM 2046 O O . GLY A 1 262 ? -1.642 -30.547 1.093 1 81.88 262 GLY A O 1
ATOM 2047 N N . MET B 1 1 ? 16.219 24.438 15.938 1 62.28 1 MET B N 1
ATOM 2048 C CA . MET B 1 1 ? 15.188 23.75 15.164 1 62.28 1 MET B CA 1
ATOM 2049 C C . MET B 1 1 ? 14.758 22.469 15.859 1 62.28 1 MET B C 1
ATOM 2051 O O . MET B 1 1 ? 15.594 21.688 16.328 1 62.28 1 MET B O 1
ATOM 2055 N N . PRO B 1 2 ? 13.367 22.375 16.109 1 72.25 2 PRO B N 1
ATOM 2056 C CA . PRO B 1 2 ? 12.969 21.172 16.812 1 72.25 2 PRO B CA 1
ATOM 2057 C C . PRO B 1 2 ? 13.438 19.891 16.125 1 72.25 2 PRO B C 1
ATOM 2059 O O . PRO B 1 2 ? 13.703 19.906 14.914 1 72.25 2 PRO B O 1
ATOM 2062 N N . ASP B 1 3 ? 13.688 18.922 16.938 1 90.19 3 ASP B N 1
ATOM 2063 C CA . ASP B 1 3 ? 14.047 17.609 16.391 1 90.19 3 ASP B CA 1
ATOM 2064 C C . ASP B 1 3 ? 12.836 16.922 15.773 1 90.19 3 ASP B C 1
ATOM 2066 O O . ASP B 1 3 ? 12.016 16.328 16.484 1 90.19 3 ASP B O 1
ATOM 2070 N N . ARG B 1 4 ? 12.68 17 14.523 1 94.44 4 ARG B N 1
ATOM 2071 C CA . ARG B 1 4 ? 11.516 16.5 13.797 1 94.44 4 ARG B CA 1
ATOM 2072 C C . ARG B 1 4 ? 11.312 15.016 14.055 1 94.44 4 ARG B C 1
ATOM 2074 O O . ARG B 1 4 ? 10.227 14.484 13.82 1 94.44 4 ARG B O 1
ATOM 2081 N N . ASP B 1 5 ? 12.336 14.391 14.586 1 93.25 5 ASP B N 1
ATOM 2082 C CA . ASP B 1 5 ? 12.203 12.961 14.844 1 93.25 5 ASP B CA 1
ATOM 2083 C C . ASP B 1 5 ? 11.258 12.695 16.016 1 93.25 5 ASP B C 1
ATOM 2085 O O . ASP B 1 5 ? 10.836 11.555 16.234 1 93.25 5 ASP B O 1
ATOM 2089 N N . ASP B 1 6 ? 10.906 13.773 16.75 1 96.81 6 ASP B N 1
ATOM 2090 C CA . ASP B 1 6 ? 9.969 13.68 17.875 1 96.81 6 ASP B CA 1
ATOM 2091 C C . ASP B 1 6 ? 8.523 13.766 17.375 1 96.81 6 ASP B C 1
ATOM 2093 O O . ASP B 1 6 ? 7.586 13.602 18.156 1 96.81 6 ASP B O 1
ATOM 2097 N N . LEU B 1 7 ? 8.336 13.961 16.109 1 97.94 7 LEU B N 1
ATOM 2098 C CA . LEU B 1 7 ? 7.023 14.133 15.5 1 97.94 7 LEU B CA 1
ATOM 2099 C C . LEU B 1 7 ? 6.676 12.93 14.625 1 97.94 7 LEU B C 1
ATOM 2101 O O . LEU B 1 7 ? 7.473 12.523 13.781 1 97.94 7 LEU B O 1
ATOM 2105 N N . LEU B 1 8 ? 5.508 12.32 14.859 1 98.31 8 LEU B N 1
ATOM 2106 C CA . LEU B 1 8 ? 4.953 11.336 13.938 1 98.31 8 LEU B CA 1
ATOM 2107 C C . LEU B 1 8 ? 3.787 11.93 13.156 1 98.31 8 LEU B C 1
ATOM 2109 O O . LEU B 1 8 ? 2.846 12.469 13.742 1 98.31 8 LEU B O 1
ATOM 2113 N N . ILE B 1 9 ? 3.85 11.859 11.852 1 98.81 9 ILE B N 1
ATOM 2114 C CA . ILE B 1 9 ? 2.781 12.336 10.977 1 98.81 9 ILE B CA 1
ATOM 2115 C C . ILE B 1 9 ? 2.139 11.148 10.266 1 98.81 9 ILE B C 1
ATOM 2117 O O . ILE B 1 9 ? 2.838 10.281 9.734 1 98.81 9 ILE B O 1
ATOM 2121 N N . LEU B 1 10 ? 0.826 11.094 10.289 1 98.75 10 LEU B N 1
ATOM 2122 C CA . LEU B 1 10 ? 0.069 10.039 9.617 1 98.75 10 LEU B CA 1
ATOM 2123 C C . LEU B 1 10 ? -0.735 10.617 8.453 1 98.75 10 LEU B C 1
ATOM 2125 O O . LEU B 1 10 ? -1.297 11.711 8.562 1 98.75 10 LEU B O 1
ATOM 2129 N N . ALA B 1 11 ? -0.8 9.945 7.34 1 98.75 11 ALA B N 1
ATOM 2130 C CA . ALA B 1 11 ? -1.797 10.133 6.289 1 98.75 11 ALA B CA 1
ATOM 2131 C C . ALA B 1 11 ? -2.629 8.867 6.094 1 98.75 11 ALA B C 1
ATOM 2133 O O . ALA B 1 11 ? -2.215 7.945 5.383 1 98.75 11 ALA B O 1
ATOM 2134 N N . PRO B 1 12 ? -3.812 8.828 6.621 1 98.69 12 PRO B N 1
ATOM 2135 C CA . PRO B 1 12 ? -4.523 7.555 6.707 1 98.69 12 PRO B CA 1
ATOM 2136 C C . PRO B 1 12 ? -5.352 7.258 5.461 1 98.69 12 PRO B C 1
ATOM 2138 O O . PRO B 1 12 ? -5.824 6.129 5.281 1 98.69 12 PRO B O 1
ATOM 2141 N N . HIS B 1 13 ? -5.586 8.289 4.531 1 98.25 13 HIS B N 1
ATOM 2142 C CA . HIS B 1 13 ? -6.535 8.047 3.453 1 98.25 13 HIS B CA 1
ATOM 2143 C C . HIS B 1 13 ? -5.992 8.547 2.117 1 98.25 13 HIS B C 1
ATOM 2145 O O . HIS B 1 13 ? -6.754 9.031 1.277 1 98.25 13 HIS B O 1
ATOM 2151 N N . PRO B 1 14 ? -4.676 8.531 1.882 1 98 14 PRO B N 1
ATOM 2152 C CA . PRO B 1 14 ? -4.172 9.133 0.646 1 98 14 PRO B CA 1
ATOM 2153 C C . PRO B 1 14 ? -4.207 8.172 -0.538 1 98 14 PRO B C 1
ATOM 2155 O O . PRO B 1 14 ? -4.004 8.586 -1.683 1 98 14 PRO B O 1
ATOM 2158 N N . SER B 1 15 ? -4.457 6.906 -0.313 1 98 15 SER B N 1
ATOM 2159 C CA . SER B 1 15 ? -4.234 5.906 -1.353 1 98 15 SER B CA 1
ATOM 2160 C C . SER B 1 15 ? -5.531 5.578 -2.09 1 98 15 SER B C 1
ATOM 2162 O O . SER B 1 15 ? -6.594 5.484 -1.475 1 98 15 SER B O 1
ATOM 2164 N N . GLY B 1 16 ? -5.406 5.363 -3.367 1 96.75 16 GLY B N 1
ATOM 2165 C CA . GLY B 1 16 ? -6.492 4.824 -4.172 1 96.75 16 GLY B CA 1
ATOM 2166 C C . GLY B 1 16 ? -6.332 3.35 -4.48 1 96.75 16 GLY B C 1
ATOM 2167 O O . GLY B 1 16 ? -7.176 2.754 -5.152 1 96.75 16 GLY B O 1
ATOM 2168 N N . GLN B 1 17 ? -5.297 2.74 -4.027 1 97.94 17 GLN B N 1
ATOM 2169 C CA . GLN B 1 17 ? -5.012 1.339 -4.312 1 97.94 17 GLN B CA 1
ATOM 2170 C C . GLN B 1 17 ? -5.91 0.416 -3.494 1 97.94 17 GLN B C 1
ATOM 2172 O O . GLN B 1 17 ? -6.223 0.708 -2.34 1 97.94 17 GLN B O 1
ATOM 2177 N N . LEU B 1 18 ? -6.266 -0.693 -4.102 1 98.38 18 LEU B N 1
ATOM 2178 C CA . LEU B 1 18 ? -7.008 -1.759 -3.436 1 98.38 18 LEU B CA 1
ATOM 2179 C C . LEU B 1 18 ? -6.281 -3.094 -3.57 1 98.38 18 LEU B C 1
ATOM 2181 O O . LEU B 1 18 ? -5.742 -3.406 -4.633 1 98.38 18 LEU B O 1
ATOM 2185 N N . PRO B 1 19 ? -6.23 -3.889 -2.422 1 98.19 19 PRO B N 1
ATOM 2186 C CA . PRO B 1 19 ? -5.793 -5.27 -2.654 1 98.19 19 PRO B CA 1
ATOM 2187 C C . PRO B 1 19 ? -6.582 -5.957 -3.766 1 98.19 19 PRO B C 1
ATOM 2189 O O . PRO B 1 19 ? -7.797 -5.762 -3.879 1 98.19 19 PRO B O 1
ATOM 2192 N N . ALA B 1 20 ? -5.922 -6.734 -4.539 1 98.31 20 ALA B N 1
ATOM 2193 C CA . ALA B 1 20 ? -6.539 -7.348 -5.711 1 98.31 20 ALA B CA 1
ATOM 2194 C C . ALA B 1 20 ? -7.742 -8.203 -5.316 1 98.31 20 ALA B C 1
ATOM 2196 O O . ALA B 1 20 ? -8.742 -8.25 -6.039 1 98.31 20 ALA B O 1
ATOM 2197 N N . ASP B 1 21 ? -7.629 -8.914 -4.164 1 96.94 21 ASP B N 1
ATOM 2198 C CA . ASP B 1 21 ? -8.75 -9.734 -3.732 1 96.94 21 ASP B CA 1
ATOM 2199 C C . ASP B 1 21 ? -9.977 -8.875 -3.412 1 96.94 21 ASP B C 1
ATOM 2201 O O . ASP B 1 21 ? -11.109 -9.258 -3.701 1 96.94 21 ASP B O 1
ATOM 2205 N N . VAL B 1 22 ? -9.773 -7.656 -2.846 1 97.62 22 VAL B N 1
ATOM 2206 C CA . VAL B 1 22 ? -10.859 -6.719 -2.568 1 97.62 22 VAL B CA 1
ATOM 2207 C C . VAL B 1 22 ? -11.398 -6.148 -3.877 1 97.62 22 VAL B C 1
ATOM 2209 O O . VAL B 1 22 ? -12.609 -6.055 -4.066 1 97.62 22 VAL B O 1
ATOM 2212 N N . LEU B 1 23 ? -10.523 -5.793 -4.75 1 98.06 23 LEU B N 1
ATOM 2213 C CA . LEU B 1 23 ? -10.906 -5.254 -6.051 1 98.06 23 LEU B CA 1
ATOM 2214 C C . LEU B 1 23 ? -11.758 -6.25 -6.824 1 98.06 23 LEU B C 1
ATOM 2216 O O . LEU B 1 23 ? -12.773 -5.879 -7.414 1 98.06 23 LEU B O 1
ATOM 2220 N N . LEU B 1 24 ? -11.352 -7.5 -6.82 1 97.31 24 LEU B N 1
ATOM 2221 C CA . LEU B 1 24 ? -12.094 -8.555 -7.508 1 97.31 24 LEU B CA 1
ATOM 2222 C C . LEU B 1 24 ? -13.477 -8.742 -6.883 1 97.31 24 LEU B C 1
ATOM 2224 O O . LEU B 1 24 ? -14.445 -9.023 -7.59 1 97.31 24 LEU B O 1
ATOM 2228 N N . ALA B 1 25 ? -13.539 -8.594 -5.574 1 96.38 25 ALA B N 1
ATOM 2229 C CA . ALA B 1 25 ? -14.836 -8.68 -4.906 1 96.38 25 ALA B CA 1
ATOM 2230 C C . ALA B 1 25 ? -15.734 -7.52 -5.316 1 96.38 25 ALA B C 1
ATOM 2232 O O . ALA B 1 25 ? -16.953 -7.688 -5.457 1 96.38 25 ALA B O 1
ATOM 2233 N N . MET B 1 26 ? -15.148 -6.383 -5.547 1 96.94 26 MET B N 1
ATOM 2234 C CA . MET B 1 26 ? -15.906 -5.168 -5.844 1 96.94 26 MET B CA 1
ATOM 2235 C C . MET B 1 26 ? -16.328 -5.137 -7.309 1 96.94 26 MET B C 1
ATOM 2237 O O . MET B 1 26 ? -17.469 -4.82 -7.621 1 96.94 26 MET B O 1
ATOM 2241 N N . LEU B 1 27 ? -15.453 -5.578 -8.203 1 96.88 27 LEU B N 1
ATOM 2242 C CA . LEU B 1 27 ? -15.68 -5.316 -9.617 1 96.88 27 LEU B CA 1
ATOM 2243 C C . LEU B 1 27 ? -15.945 -6.613 -10.375 1 96.88 27 LEU B C 1
ATOM 2245 O O . LEU B 1 27 ? -16.359 -6.586 -11.539 1 96.88 27 LEU B O 1
ATOM 2249 N N . GLY B 1 28 ? -15.68 -7.754 -9.766 1 95.56 28 GLY B N 1
ATOM 2250 C CA . GLY B 1 28 ? -15.719 -8.992 -10.523 1 95.56 28 GLY B CA 1
ATOM 2251 C C . GLY B 1 28 ? -14.781 -8.984 -11.719 1 95.56 28 GLY B C 1
ATOM 2252 O O . GLY B 1 28 ? -13.633 -8.547 -11.609 1 95.56 28 GLY B O 1
ATOM 2253 N N . ASP B 1 29 ? -15.227 -9.414 -12.844 1 95.31 29 ASP B N 1
ATOM 2254 C CA . ASP B 1 29 ? -14.414 -9.547 -14.047 1 95.31 29 ASP B CA 1
ATOM 2255 C C . ASP B 1 29 ? -14.016 -8.18 -14.594 1 95.31 29 ASP B C 1
ATOM 2257 O O . ASP B 1 29 ? -13.062 -8.07 -15.367 1 95.31 29 ASP B O 1
ATOM 2261 N N . ASP B 1 30 ? -14.734 -7.172 -14.258 1 96.31 30 ASP B N 1
ATOM 2262 C CA . ASP B 1 30 ? -14.406 -5.824 -14.703 1 96.31 30 ASP B CA 1
ATOM 2263 C C . ASP B 1 30 ? -13.047 -5.379 -14.164 1 96.31 30 ASP B C 1
ATOM 2265 O O . ASP B 1 30 ? -12.461 -4.422 -14.664 1 96.31 30 ASP B O 1
ATOM 2269 N N . ALA B 1 31 ? -12.547 -6.066 -13.102 1 97.06 31 ALA B N 1
ATOM 2270 C CA . ALA B 1 31 ? -11.219 -5.781 -12.578 1 97.06 31 ALA B CA 1
ATOM 2271 C C . ALA B 1 31 ? -10.141 -6.031 -13.633 1 97.06 31 ALA B C 1
ATOM 2273 O O . ALA B 1 31 ? -9.062 -5.438 -13.578 1 97.06 31 ALA B O 1
ATOM 2274 N N . PHE B 1 32 ? -10.477 -6.855 -14.625 1 96.5 32 PHE B N 1
ATOM 2275 C CA . PHE B 1 32 ? -9.492 -7.207 -15.641 1 96.5 32 PHE B CA 1
ATOM 2276 C C . PHE B 1 32 ? -9.586 -6.262 -16.828 1 96.5 32 PHE B C 1
ATOM 2278 O O . PHE B 1 32 ? -8.742 -6.305 -17.734 1 96.5 32 PHE B O 1
ATOM 2285 N N . ASP B 1 33 ? -10.617 -5.465 -16.875 1 94.75 33 ASP B N 1
ATOM 2286 C CA . ASP B 1 33 ? -10.758 -4.41 -17.875 1 94.75 33 ASP B CA 1
ATOM 2287 C C . ASP B 1 33 ? -10.016 -3.146 -17.438 1 94.75 33 ASP B C 1
ATOM 2289 O O . ASP B 1 33 ? -10.414 -2.49 -16.484 1 94.75 33 ASP B O 1
ATOM 2293 N N . THR B 1 34 ? -9 -2.75 -18.156 1 92.62 34 THR B N 1
ATOM 2294 C CA . THR B 1 34 ? -8.094 -1.681 -17.781 1 92.62 34 THR B CA 1
ATOM 2295 C C . T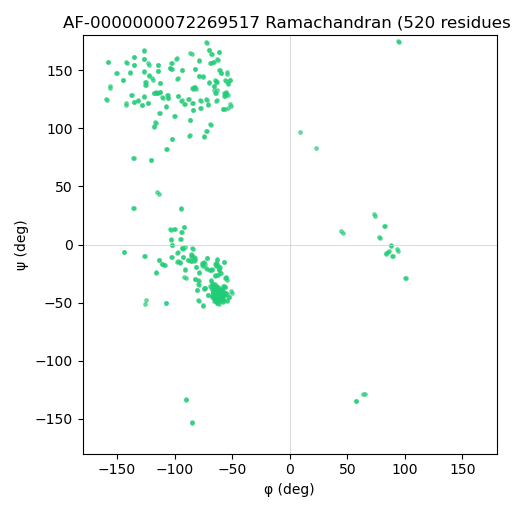HR B 1 34 ? -8.844 -0.369 -17.578 1 92.62 34 THR B C 1
ATOM 2297 O O . THR B 1 34 ? -8.664 0.316 -16.578 1 92.62 34 THR B O 1
ATOM 2300 N N . GLU B 1 35 ? -9.688 -0.057 -18.516 1 93.5 35 GLU B N 1
ATOM 2301 C CA . GLU B 1 35 ? -10.414 1.209 -18.453 1 93.5 35 GLU B CA 1
ATOM 2302 C C . GLU B 1 35 ? -11.352 1.256 -17.25 1 93.5 35 GLU B C 1
ATOM 2304 O O . GLU B 1 35 ? -11.375 2.242 -16.516 1 93.5 35 GLU B O 1
ATOM 2309 N N . LYS B 1 36 ? -12.125 0.179 -17.031 1 95.5 36 LYS B N 1
ATOM 2310 C CA . LYS B 1 36 ? -13.062 0.117 -15.906 1 95.5 36 LYS B CA 1
ATOM 2311 C C . LYS B 1 36 ? -12.328 0.119 -14.57 1 95.5 36 LYS B C 1
ATOM 2313 O O . LYS B 1 36 ? -12.727 0.813 -13.641 1 95.5 36 LYS B O 1
ATOM 2318 N N . ARG B 1 37 ? -11.281 -0.611 -14.5 1 96.06 37 ARG B N 1
ATOM 2319 C CA . ARG B 1 37 ? -10.477 -0.705 -13.281 1 96.06 37 ARG B CA 1
ATOM 2320 C C . ARG B 1 37 ? -9.867 0.646 -12.922 1 96.06 37 ARG B C 1
ATOM 2322 O O . ARG B 1 37 ? -10 1.109 -11.789 1 96.06 37 ARG B O 1
ATOM 2329 N N . GLU B 1 38 ? -9.227 1.272 -13.898 1 94.5 38 GLU B N 1
ATOM 2330 C CA . GLU B 1 38 ? -8.562 2.547 -13.648 1 94.5 38 GLU B CA 1
ATOM 2331 C C . GLU B 1 38 ? -9.57 3.635 -13.281 1 94.5 38 GLU B C 1
ATOM 2333 O O . GLU B 1 38 ? -9.297 4.48 -12.43 1 94.5 38 GLU B O 1
ATOM 2338 N N . ALA B 1 39 ? -10.688 3.646 -13.953 1 94.88 39 ALA B N 1
ATOM 2339 C CA . ALA B 1 39 ? -11.734 4.605 -13.625 1 94.88 39 ALA B CA 1
ATOM 2340 C C . ALA B 1 39 ? -12.219 4.418 -12.188 1 94.88 39 ALA B C 1
ATOM 2342 O O . ALA B 1 39 ? -12.422 5.398 -11.469 1 94.88 39 ALA B O 1
ATOM 2343 N N . PHE B 1 40 ? -12.375 3.201 -11.812 1 95.62 40 PHE B N 1
ATOM 2344 C CA . PHE B 1 40 ? -12.828 2.889 -10.461 1 95.62 40 PHE B CA 1
ATOM 2345 C C . PHE B 1 40 ? -11.789 3.312 -9.43 1 95.62 40 PHE B C 1
ATOM 2347 O O . PHE B 1 40 ? -12.125 3.963 -8.438 1 95.62 40 PHE B O 1
ATOM 2354 N N . LEU B 1 41 ? -10.57 3.008 -9.641 1 95.88 41 LEU B N 1
ATOM 2355 C CA . LEU B 1 41 ? -9.484 3.348 -8.727 1 95.88 41 LEU B CA 1
ATOM 2356 C C . LEU B 1 41 ? -9.312 4.859 -8.617 1 95.88 41 LEU B C 1
ATOM 2358 O O . LEU B 1 41 ? -9.031 5.379 -7.539 1 95.88 41 LEU B O 1
ATOM 2362 N N . ARG B 1 42 ? -9.508 5.496 -9.703 1 93.25 42 ARG B N 1
ATOM 2363 C CA . ARG B 1 42 ? -9.453 6.957 -9.688 1 93.25 42 ARG B CA 1
ATOM 2364 C C . ARG B 1 42 ? -10.578 7.531 -8.836 1 93.25 42 ARG B C 1
ATOM 2366 O O . ARG B 1 42 ? -10.359 8.469 -8.062 1 93.25 42 ARG B O 1
ATOM 2373 N N . ARG B 1 43 ? -11.703 6.98 -8.984 1 91.94 43 ARG B N 1
ATOM 2374 C CA . ARG B 1 43 ? -12.844 7.438 -8.203 1 91.94 43 ARG B CA 1
ATOM 2375 C C . ARG B 1 43 ? -12.594 7.258 -6.711 1 91.94 43 ARG B C 1
ATOM 2377 O O . ARG B 1 43 ? -12.797 8.188 -5.922 1 91.94 43 ARG B O 1
ATOM 2384 N N . VAL B 1 44 ? -12.125 6.121 -6.34 1 93.31 44 VAL B N 1
ATOM 2385 C CA . VAL B 1 44 ? -11.906 5.848 -4.922 1 93.31 44 VAL B CA 1
ATOM 2386 C C . VAL B 1 44 ? -10.766 6.715 -4.398 1 93.31 44 VAL B C 1
ATOM 2388 O O . VAL B 1 44 ? -10.781 7.137 -3.238 1 93.31 44 VAL B O 1
ATOM 2391 N N . PHE B 1 45 ? -9.805 7.023 -5.27 1 93.81 45 PHE B N 1
ATOM 2392 C CA . PHE B 1 45 ? -8.711 7.918 -4.898 1 93.81 45 PHE B CA 1
ATOM 2393 C C . PHE B 1 45 ? -9.242 9.297 -4.52 1 93.81 45 PHE B C 1
ATOM 2395 O O . PHE B 1 45 ? -8.914 9.82 -3.453 1 93.81 45 PHE B O 1
ATOM 2402 N N . PHE B 1 46 ? -10.164 9.781 -5.297 1 91.31 46 PHE B N 1
ATOM 2403 C CA . PHE B 1 46 ? -10.641 11.148 -5.102 1 91.31 46 PHE B CA 1
ATOM 2404 C C . PHE B 1 46 ? -11.711 11.195 -4.016 1 91.31 46 PHE B C 1
ATOM 2406 O O . PHE B 1 46 ? -12.039 12.273 -3.508 1 91.31 46 PHE B O 1
ATOM 2413 N N . GLU B 1 47 ? -12.172 10.039 -3.623 1 90.25 47 GLU B N 1
ATOM 2414 C CA . GLU B 1 47 ? -13.102 9.969 -2.498 1 90.25 47 GLU B CA 1
ATOM 2415 C C . GLU B 1 47 ? -12.367 9.719 -1.188 1 90.25 47 GLU B C 1
ATOM 2417 O O . GLU B 1 47 ? -12.984 9.648 -0.123 1 90.25 47 GLU B O 1
ATOM 2422 N N . GLY B 1 48 ? -11.109 9.555 -1.285 1 93.44 48 GLY B N 1
ATOM 2423 C CA . GLY B 1 48 ? -10.273 9.547 -0.1 1 93.44 48 GLY B CA 1
ATOM 2424 C C . GLY B 1 48 ? -9.758 10.93 0.272 1 93.44 48 GLY B C 1
ATOM 2425 O O . GLY B 1 48 ? -10.531 11.883 0.365 1 93.44 48 GLY B O 1
ATOM 2426 N N . ASP B 1 49 ? -8.484 11.039 0.557 1 95.62 49 ASP B N 1
ATOM 2427 C CA . ASP B 1 49 ? -7.766 12.289 0.787 1 95.62 49 ASP B CA 1
ATOM 2428 C C . ASP B 1 49 ? -6.621 12.461 -0.211 1 95.62 49 ASP B C 1
ATOM 2430 O O . ASP B 1 49 ? -5.449 12.32 0.147 1 95.62 49 ASP B O 1
ATOM 2434 N N . PRO B 1 50 ? -7.031 12.758 -1.469 1 94.5 50 PRO B N 1
ATOM 2435 C CA . PRO B 1 50 ? -6.027 12.742 -2.537 1 94.5 50 PRO B CA 1
ATOM 2436 C C . PRO B 1 50 ? -4.848 13.672 -2.256 1 94.5 50 PRO B C 1
ATOM 2438 O O . PRO B 1 50 ? -5.047 14.812 -1.848 1 94.5 50 PRO B O 1
ATOM 2441 N N . TYR B 1 51 ? -3.605 13.148 -2.342 1 95.62 51 TYR B N 1
ATOM 2442 C CA . TYR B 1 51 ? -2.336 13.867 -2.359 1 95.62 51 TYR B CA 1
ATOM 2443 C C . TYR B 1 51 ? -1.944 14.32 -0.958 1 95.62 51 TYR B C 1
ATOM 2445 O O . TYR B 1 51 ? -0.951 15.031 -0.783 1 95.62 51 TYR B O 1
ATOM 2453 N N . THR B 1 52 ? -2.713 13.891 0.052 1 97.81 52 THR B N 1
ATOM 2454 C CA . THR B 1 52 ? -2.359 14.289 1.411 1 97.81 52 THR B CA 1
ATOM 2455 C C . THR B 1 52 ? -1.019 13.688 1.818 1 97.81 52 THR B C 1
ATOM 2457 O O . THR B 1 52 ? -0.297 14.258 2.637 1 97.81 52 THR B O 1
ATOM 2460 N N . ASP B 1 53 ? -0.648 12.57 1.241 1 98.12 53 ASP B N 1
ATOM 2461 C CA . ASP B 1 53 ? 0.668 12 1.502 1 98.12 53 ASP B CA 1
ATOM 2462 C C . ASP B 1 53 ? 1.778 12.977 1.124 1 98.12 53 ASP B C 1
ATOM 2464 O O . ASP B 1 53 ? 2.732 13.164 1.883 1 98.12 53 ASP B O 1
ATOM 2468 N N . LEU B 1 54 ? 1.636 13.688 0.013 1 97.56 54 LEU B N 1
ATOM 2469 C CA . LEU B 1 54 ? 2.645 14.633 -0.456 1 97.56 54 LEU B CA 1
ATOM 2470 C C . LEU B 1 54 ? 2.643 15.898 0.393 1 97.56 54 LEU B C 1
ATOM 2472 O O . LEU B 1 54 ? 3.703 16.438 0.703 1 97.56 54 LEU B O 1
ATOM 2476 N N . ILE B 1 55 ? 1.451 16.328 0.796 1 98.19 55 ILE B N 1
ATOM 2477 C CA . ILE B 1 55 ? 1.323 17.562 1.572 1 98.19 55 ILE B CA 1
ATOM 2478 C C . ILE B 1 55 ? 1.952 17.359 2.951 1 98.19 55 ILE B C 1
ATOM 2480 O O . ILE B 1 55 ? 2.68 18.234 3.434 1 98.19 55 ILE B O 1
ATOM 2484 N N . TYR B 1 56 ? 1.787 16.172 3.547 1 98.81 56 TYR B N 1
ATOM 2485 C CA . TYR B 1 56 ? 2.051 16.047 4.977 1 98.81 56 TYR B CA 1
ATOM 2486 C C . TYR B 1 56 ? 3.395 15.367 5.227 1 98.81 56 TYR B C 1
ATOM 2488 O O . TYR B 1 56 ? 3.869 15.32 6.363 1 98.81 56 TYR B O 1
ATOM 2496 N N . ALA B 1 57 ? 4.027 14.789 4.188 1 98.31 57 ALA B N 1
ATOM 2497 C CA . ALA B 1 57 ? 5.312 14.117 4.383 1 98.31 57 ALA B CA 1
ATOM 2498 C C . ALA B 1 57 ? 6.434 15.133 4.566 1 98.31 57 ALA B C 1
ATOM 2500 O O . ALA B 1 57 ? 7.098 15.516 3.602 1 98.31 57 ALA B O 1
ATOM 2501 N N . VAL B 1 58 ? 6.746 15.469 5.777 1 97.19 58 VAL B N 1
ATOM 2502 C CA . VAL B 1 58 ? 7.762 16.453 6.109 1 97.19 58 VAL B CA 1
ATOM 2503 C C . VAL B 1 58 ? 9.117 15.773 6.297 1 97.19 58 VAL B C 1
ATOM 2505 O O . VAL B 1 58 ? 9.266 14.914 7.168 1 97.19 58 VAL B O 1
ATOM 2508 N N . PRO B 1 59 ? 10.094 16.172 5.5 1 93.94 59 PRO B N 1
ATOM 2509 C CA . PRO B 1 59 ? 11.422 15.578 5.684 1 93.94 59 PRO B CA 1
ATOM 2510 C C . PRO B 1 59 ? 11.945 15.734 7.109 1 93.94 59 PRO B C 1
ATOM 2512 O O . PRO B 1 59 ? 11.82 16.812 7.707 1 93.94 59 PRO B O 1
ATOM 2515 N N . GLY B 1 60 ? 12.391 14.641 7.641 1 93.31 60 GLY B N 1
ATOM 2516 C CA . GLY B 1 60 ? 12.945 14.648 8.984 1 93.31 60 GLY B CA 1
ATOM 2517 C C . GLY B 1 60 ? 11.977 14.125 10.031 1 93.31 60 GLY B C 1
ATOM 2518 O O . GLY B 1 60 ? 12.398 13.695 11.109 1 93.31 60 GLY B O 1
ATOM 2519 N N . ALA B 1 61 ? 10.672 14.273 9.828 1 96.38 61 ALA B N 1
ATOM 2520 C CA . ALA B 1 61 ? 9.672 13.703 10.727 1 96.38 61 ALA B CA 1
ATOM 2521 C C . ALA B 1 61 ? 9.422 12.234 10.414 1 96.38 61 ALA B C 1
ATOM 2523 O O . ALA B 1 61 ? 9.68 11.773 9.305 1 96.38 61 ALA B O 1
ATOM 2524 N N . ARG B 1 62 ? 9.031 11.469 11.453 1 96.06 62 ARG B N 1
ATOM 2525 C CA . ARG B 1 62 ? 8.508 10.125 11.188 1 96.06 62 ARG B CA 1
ATOM 2526 C C . ARG B 1 62 ? 7.191 10.195 10.422 1 96.06 62 ARG B C 1
ATOM 2528 O O . ARG B 1 62 ? 6.348 11.055 10.695 1 96.06 62 ARG B O 1
ATOM 2535 N N . PHE B 1 63 ? 7.102 9.32 9.438 1 97.5 63 PHE B N 1
ATOM 2536 C CA . PHE B 1 63 ? 5.938 9.414 8.562 1 97.5 63 PHE B CA 1
ATOM 2537 C C . PHE B 1 63 ? 5.379 8.023 8.258 1 97.5 63 PHE B C 1
ATOM 2539 O O . PHE B 1 63 ? 6.129 7.109 7.922 1 97.5 63 PHE B O 1
ATOM 2546 N N . LEU B 1 64 ? 4.078 7.871 8.461 1 98 64 LEU B N 1
ATOM 2547 C CA . LEU B 1 64 ? 3.338 6.68 8.055 1 98 64 LEU B CA 1
ATOM 2548 C C . LEU B 1 64 ? 2.129 7.055 7.207 1 98 64 LEU B C 1
ATOM 2550 O O . LEU B 1 64 ? 1.354 7.938 7.578 1 98 64 LEU B O 1
ATOM 2554 N N . GLN B 1 65 ? 1.981 6.453 6.043 1 98.38 65 GLN B N 1
ATOM 2555 C CA . GLN B 1 65 ? 0.777 6.617 5.234 1 98.38 65 GLN B CA 1
ATOM 2556 C C . GLN B 1 65 ? 0.122 5.27 4.949 1 98.38 65 GLN B C 1
ATOM 2558 O O . GLN B 1 65 ? 0.803 4.242 4.883 1 98.38 65 GLN B O 1
ATOM 2563 N N . ALA B 1 66 ? -1.18 5.254 4.883 1 98.19 66 ALA B N 1
ATOM 2564 C CA . ALA B 1 66 ? -1.898 4.039 4.508 1 98.19 66 ALA B CA 1
ATOM 2565 C C . ALA B 1 66 ? -1.591 3.643 3.068 1 98.19 66 ALA B C 1
ATOM 2567 O O . ALA B 1 66 ? -1.705 4.461 2.154 1 98.19 66 ALA B O 1
ATOM 2568 N N . PRO B 1 67 ? -1.247 2.43 2.865 1 98.19 67 PRO B N 1
ATOM 2569 C CA . PRO B 1 67 ? -0.968 2.008 1.491 1 98.19 67 PRO B CA 1
ATOM 2570 C C . PRO B 1 67 ? -2.236 1.688 0.703 1 98.19 67 PRO B C 1
ATOM 2572 O O . PRO B 1 67 ? -2.213 1.662 -0.53 1 98.19 67 PRO B O 1
ATOM 2575 N N . TRP B 1 68 ? -3.348 1.436 1.342 1 98.56 68 TRP B N 1
ATOM 2576 C CA . TRP B 1 68 ? -4.594 1.017 0.706 1 98.56 68 TRP B CA 1
ATOM 2577 C C . TRP B 1 68 ? -5.676 2.078 0.875 1 98.56 68 TRP B C 1
ATOM 2579 O O . TRP B 1 68 ? -5.652 2.848 1.839 1 98.56 68 TRP B O 1
ATOM 2589 N N . SER B 1 69 ? -6.59 2.082 -0.018 1 98.19 69 SER B N 1
ATOM 2590 C CA . SER B 1 69 ? -7.723 3.004 0.002 1 98.19 69 SER B CA 1
ATOM 2591 C C . SER B 1 69 ? -8.57 2.814 1.257 1 98.19 69 SER B C 1
ATOM 2593 O O . SER B 1 69 ? -8.68 1.701 1.775 1 98.19 69 SER B O 1
ATOM 2595 N N . ARG B 1 70 ? -9.164 3.877 1.657 1 97.88 70 ARG B N 1
ATOM 2596 C CA . ARG B 1 70 ? -10.078 3.816 2.789 1 97.88 70 ARG B CA 1
ATOM 2597 C C . ARG B 1 70 ? -11.273 2.914 2.479 1 97.88 70 ARG B C 1
ATOM 2599 O O . ARG B 1 70 ? -11.992 2.494 3.387 1 97.88 70 ARG B O 1
ATOM 2606 N N . PHE B 1 71 ? -11.469 2.537 1.201 1 96.75 71 PHE B N 1
ATOM 2607 C CA . PHE B 1 71 ? -12.578 1.667 0.817 1 96.75 71 PHE B CA 1
ATOM 2608 C C . PHE B 1 71 ? -12.195 0.201 0.983 1 96.75 71 PHE B C 1
ATOM 2610 O O . PHE B 1 71 ? -13.055 -0.678 0.959 1 96.75 71 PHE B O 1
ATOM 2617 N N . ALA B 1 72 ? -10.914 -0.056 1.139 1 97.56 72 ALA B N 1
ATOM 2618 C CA . ALA B 1 72 ? -10.5 -1.375 1.614 1 97.56 72 ALA B CA 1
ATOM 2619 C C . ALA B 1 72 ? -10.672 -1.489 3.127 1 97.56 72 ALA B C 1
ATOM 2621 O O . ALA B 1 72 ? -11.211 -2.48 3.625 1 97.56 72 ALA B O 1
ATOM 2622 N N . VAL B 1 73 ? -10.188 -0.5 3.789 1 98.19 73 VAL B N 1
ATOM 2623 C CA . VAL B 1 73 ? -10.289 -0.359 5.238 1 98.19 73 VAL B CA 1
ATOM 2624 C C . VAL B 1 73 ? -10.094 1.104 5.633 1 98.19 73 VAL B C 1
ATOM 2626 O O . VAL B 1 73 ? -9.109 1.733 5.238 1 98.19 73 VAL B O 1
ATOM 2629 N N . ASP B 1 74 ? -11.031 1.626 6.328 1 98.12 74 ASP B N 1
ATOM 2630 C CA . ASP B 1 74 ? -10.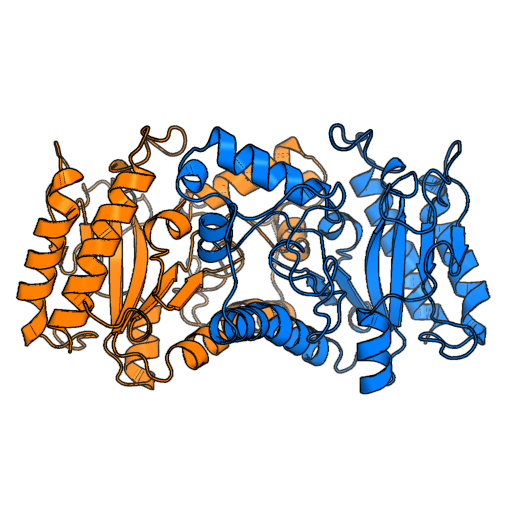891 2.992 6.82 1 98.12 74 ASP B CA 1
ATOM 2631 C C . ASP B 1 74 ? -10.156 3.02 8.164 1 98.12 74 ASP B C 1
ATOM 2633 O O . ASP B 1 74 ? -10.742 2.703 9.203 1 98.12 74 ASP B O 1
ATOM 2637 N N . LEU B 1 75 ? -8.945 3.459 8.156 1 98.44 75 LEU B N 1
ATOM 2638 C CA . LEU B 1 75 ? -8.062 3.391 9.312 1 98.44 75 LEU B CA 1
ATOM 2639 C C . LEU B 1 75 ? -8.445 4.438 10.352 1 98.44 75 LEU B C 1
ATOM 2641 O O . LEU B 1 75 ? -7.996 4.375 11.5 1 98.44 75 LEU B O 1
ATOM 2645 N N . ASN B 1 76 ? -9.25 5.406 9.93 1 97.94 76 ASN B N 1
ATOM 2646 C CA . ASN B 1 76 ? -9.727 6.418 10.867 1 97.94 76 ASN B CA 1
ATOM 2647 C C . ASN B 1 76 ? -11.055 6.02 11.492 1 97.94 76 ASN B C 1
ATOM 2649 O O . ASN B 1 76 ? -11.797 6.871 11.984 1 97.94 76 ASN B O 1
ATOM 2653 N N . ARG B 1 77 ? -11.414 4.797 11.375 1 97.56 77 ARG B N 1
ATOM 2654 C CA . ARG B 1 77 ? -12.555 4.195 12.062 1 97.56 77 ARG B CA 1
ATOM 2655 C C . ARG B 1 77 ? -12.102 3.135 13.055 1 97.56 77 ARG B C 1
ATOM 2657 O O . ARG B 1 77 ? -11.055 2.502 12.867 1 97.56 77 ARG B O 1
ATOM 2664 N N . GLY B 1 78 ? -12.922 3.023 14.125 1 96.75 78 GLY B N 1
ATOM 2665 C CA . GLY B 1 78 ? -12.633 1.933 15.047 1 96.75 78 GLY B CA 1
ATOM 2666 C C . GLY B 1 78 ? -12.695 0.567 14.391 1 96.75 78 GLY B C 1
ATOM 2667 O O . GLY B 1 78 ? -13.492 0.349 13.469 1 96.75 78 GLY B O 1
ATOM 2668 N N . ARG B 1 79 ? -11.891 -0.323 14.859 1 97.12 79 ARG B N 1
ATOM 2669 C CA . ARG B 1 79 ? -11.781 -1.676 14.32 1 97.12 79 ARG B CA 1
ATOM 2670 C C . ARG B 1 79 ? -13.148 -2.365 14.305 1 97.12 79 ARG B C 1
ATOM 2672 O O . ARG B 1 79 ? -13.438 -3.166 13.414 1 97.12 79 ARG B O 1
ATOM 2679 N N . ASP B 1 80 ? -14.07 -2.002 15.234 1 95.56 80 ASP B N 1
ATOM 2680 C CA . ASP B 1 80 ? -15.359 -2.67 15.422 1 95.56 80 ASP B CA 1
ATOM 2681 C C . ASP B 1 80 ? -16.5 -1.85 14.828 1 95.56 80 ASP B C 1
ATOM 2683 O O . ASP B 1 80 ? -17.672 -2.213 14.961 1 95.56 80 ASP B O 1
ATOM 2687 N N . ASP B 1 81 ? -16.172 -0.765 14.18 1 95.12 81 ASP B N 1
ATOM 2688 C CA . ASP B 1 81 ? -17.203 0.07 13.562 1 95.12 81 ASP B CA 1
ATOM 2689 C C . ASP B 1 81 ? -17.844 -0.64 12.375 1 95.12 81 ASP B C 1
ATOM 2691 O O . ASP B 1 81 ? -17.281 -0.673 11.281 1 95.12 81 ASP B O 1
ATOM 2695 N N . SER B 1 82 ? -19.031 -1.158 12.539 1 89.31 82 SER B N 1
ATOM 2696 C CA . SER B 1 82 ? -19.688 -1.968 11.516 1 89.31 82 SER B CA 1
ATOM 2697 C C . SER B 1 82 ? -20.781 -1.177 10.805 1 89.31 82 SER B C 1
ATOM 2699 O O . SER B 1 82 ? -21.594 -1.751 10.086 1 89.31 82 SER B O 1
ATOM 2701 N N . GLU B 1 83 ? -20.781 0.103 11 1 83.69 83 GLU B N 1
ATOM 2702 C CA . GLU B 1 83 ? -21.75 0.958 10.312 1 83.69 83 GLU B CA 1
ATOM 2703 C C . GLU B 1 83 ? -21.469 1.014 8.82 1 83.69 83 GLU B C 1
ATOM 2705 O O . GLU B 1 83 ? -20.406 0.557 8.359 1 83.69 83 GLU B O 1
ATOM 2710 N N . ASP B 1 84 ? -22.406 1.465 8.016 1 77.5 84 ASP B N 1
ATOM 2711 C CA . ASP B 1 84 ? -22.25 1.581 6.566 1 77.5 84 ASP B CA 1
ATOM 2712 C C . ASP B 1 84 ? -21 2.373 6.207 1 77.5 84 ASP B C 1
ATOM 2714 O O . ASP B 1 84 ? -20.25 1.983 5.312 1 77.5 84 ASP B O 1
ATOM 2718 N N . ASN B 1 85 ? -20.75 3.506 6.871 1 81.38 85 ASN B N 1
ATOM 2719 C CA . ASN B 1 85 ? -19.531 4.301 6.727 1 81.38 85 ASN B CA 1
ATOM 2720 C C . ASN B 1 85 ? -18.5 3.936 7.781 1 81.38 85 ASN B C 1
ATOM 2722 O O . ASN B 1 85 ? -17.75 4.797 8.242 1 81.38 85 ASN B O 1
ATOM 2726 N N . GLY B 1 86 ? -18.531 2.619 8.188 1 92.38 86 GLY B N 1
ATOM 2727 C CA . GLY B 1 86 ? -17.609 2.141 9.203 1 92.38 86 GLY B CA 1
ATOM 2728 C C . GLY B 1 86 ? -16.266 1.726 8.648 1 92.38 86 GLY B C 1
ATOM 2729 O O . GLY B 1 86 ? -15.789 2.305 7.668 1 92.38 86 GLY B O 1
ATOM 2730 N N . VAL B 1 87 ? -15.617 0.811 9.367 1 97.25 87 VAL B N 1
ATOM 2731 C CA . VAL B 1 87 ? -14.227 0.443 9.109 1 97.25 87 VAL B CA 1
ATOM 2732 C C . VAL B 1 87 ? -14.125 -0.256 7.758 1 97.25 87 VAL B C 1
ATOM 2734 O O . VAL B 1 87 ? -13.141 -0.077 7.035 1 97.25 87 VAL B O 1
ATOM 2737 N N . LEU B 1 88 ? -15.141 -1.044 7.34 1 96.38 88 LEU B N 1
ATOM 2738 C CA . LEU B 1 88 ? -15.25 -1.649 6.016 1 96.38 88 LEU B CA 1
ATOM 2739 C C . LEU B 1 88 ? -16.469 -1.115 5.27 1 96.38 88 LEU B C 1
ATOM 2741 O O . LEU B 1 88 ? -17.594 -1.541 5.527 1 96.38 88 LEU B O 1
ATOM 2745 N N . LYS B 1 89 ? -16.281 -0.243 4.312 1 92.88 89 LYS B N 1
ATOM 2746 C CA . LYS B 1 89 ? -17.359 0.452 3.613 1 92.88 89 LYS B CA 1
ATOM 2747 C C . LYS B 1 89 ? -18 -0.449 2.566 1 92.88 89 LYS B C 1
ATOM 2749 O O . LYS B 1 89 ? -17.328 -1.231 1.904 1 92.88 89 LYS B O 1
ATOM 2754 N N . GLN B 1 90 ? -19.297 -0.254 2.443 1 89.94 90 GLN B N 1
ATOM 2755 C CA . GLN B 1 90 ? -20.047 -1.027 1.462 1 89.94 90 GLN B CA 1
ATOM 2756 C C . GLN B 1 90 ? -20.484 -0.152 0.291 1 89.94 90 GLN B C 1
ATOM 2758 O O . GLN B 1 90 ? -20.875 -0.664 -0.758 1 89.94 90 GLN B O 1
ATOM 2763 N N . MET B 1 91 ? -20.453 1.121 0.522 1 87.69 91 MET B N 1
ATOM 2764 C CA . MET B 1 91 ? -20.859 2.102 -0.48 1 87.69 91 MET B CA 1
ATOM 2765 C C . MET B 1 91 ? -19.953 3.322 -0.45 1 87.69 91 MET B C 1
ATOM 2767 O O . MET B 1 91 ? -19.281 3.58 0.554 1 87.69 91 MET B O 1
ATOM 2771 N N . THR B 1 92 ? -19.922 3.984 -1.551 1 85.25 92 THR B N 1
ATOM 2772 C CA . THR B 1 92 ? -19.219 5.254 -1.599 1 85.25 92 THR B CA 1
ATOM 2773 C C . THR B 1 92 ? -19.969 6.336 -0.835 1 85.25 92 THR B C 1
ATOM 2775 O O . THR B 1 92 ? -21.078 6.094 -0.35 1 85.25 92 THR B O 1
ATOM 2778 N N . PHE B 1 93 ? -19.328 7.465 -0.732 1 80.5 93 PHE B N 1
ATOM 2779 C CA . PHE B 1 93 ? -19.922 8.555 0.028 1 80.5 93 PHE B CA 1
ATOM 2780 C C . PHE B 1 93 ? -21.172 9.086 -0.673 1 80.5 93 PHE B C 1
ATOM 2782 O O . PHE B 1 93 ? -22.047 9.68 -0.037 1 80.5 93 PHE B O 1
ATOM 2789 N N . ASP B 1 94 ? -21.297 8.828 -1.993 1 76.94 94 ASP B N 1
ATOM 2790 C CA . ASP B 1 94 ? -22.5 9.203 -2.736 1 76.94 94 ASP B CA 1
ATOM 2791 C C . ASP B 1 94 ? -23.484 8.039 -2.799 1 76.94 94 ASP B C 1
ATOM 2793 O O . ASP B 1 94 ? -24.359 8.008 -3.658 1 76.94 94 ASP B O 1
ATOM 2797 N N . ARG B 1 95 ? -23.219 6.949 -2.002 1 81.62 95 ARG B N 1
ATOM 2798 C CA . ARG B 1 95 ? -24.125 5.816 -1.777 1 81.62 95 ARG B CA 1
ATOM 2799 C C . ARG B 1 95 ? -24.172 4.91 -3.002 1 81.62 95 ARG B C 1
ATOM 2801 O O . ARG B 1 95 ? -25.219 4.328 -3.307 1 81.62 95 ARG B O 1
ATOM 2808 N N . GLN B 1 96 ? -23.172 4.977 -3.703 1 85.44 96 GLN B N 1
ATOM 2809 C CA . GLN B 1 96 ? -23.031 3.971 -4.754 1 85.44 96 GLN B CA 1
ATOM 2810 C C . GLN B 1 96 ? -22.438 2.678 -4.199 1 85.44 96 GLN B C 1
ATOM 2812 O O . GLN B 1 96 ? -21.453 2.711 -3.453 1 85.44 96 GLN B O 1
ATOM 2817 N N . PRO B 1 97 ? -23.062 1.618 -4.602 1 89.56 97 PRO B N 1
ATOM 2818 C CA . PRO B 1 97 ? -22.547 0.347 -4.082 1 89.56 97 PRO B CA 1
ATOM 2819 C C . PRO B 1 97 ? -21.125 0.054 -4.539 1 89.56 97 PRO B C 1
ATOM 2821 O O . PRO B 1 97 ? -20.766 0.33 -5.688 1 89.56 97 PRO B O 1
ATOM 2824 N N . LEU B 1 98 ? -20.312 -0.467 -3.648 1 94.19 98 LEU B N 1
ATOM 2825 C CA . LEU B 1 98 ? -18.938 -0.842 -3.955 1 94.19 98 LEU B CA 1
ATOM 2826 C C . LEU B 1 98 ? -18.859 -2.293 -4.418 1 94.19 98 LEU B C 1
ATOM 2828 O O . LEU B 1 98 ? -17.875 -2.697 -5.047 1 94.19 98 LEU B O 1
ATOM 2832 N N . TYR B 1 99 ? -19.844 -3.072 -4.09 1 94.88 99 TYR B N 1
ATOM 2833 C CA . TYR B 1 99 ? -19.875 -4.504 -4.363 1 94.88 99 TYR B CA 1
ATOM 2834 C C . TYR B 1 99 ? -21.109 -4.871 -5.18 1 94.88 99 TYR B C 1
ATOM 2836 O O . TYR B 1 99 ? -22.109 -4.148 -5.164 1 94.88 99 TYR B O 1
ATOM 2844 N N . PRO B 1 100 ? -21.031 -5.957 -5.871 1 93.88 100 PRO B N 1
ATOM 2845 C CA . PRO B 1 100 ? -22.219 -6.422 -6.602 1 93.88 100 PRO B CA 1
ATOM 2846 C C . PRO B 1 100 ? -23.375 -6.777 -5.676 1 93.88 100 PRO B C 1
ATOM 2848 O O . PRO B 1 100 ? -23.172 -7.02 -4.484 1 93.88 100 PRO B O 1
ATOM 2851 N N . ALA B 1 101 ? -24.547 -6.777 -6.309 1 90.81 101 ALA B N 1
ATOM 2852 C CA . ALA B 1 101 ? -25.734 -7.129 -5.551 1 90.81 101 ALA B CA 1
ATOM 2853 C C . ALA B 1 101 ? -25.609 -8.516 -4.922 1 90.81 101 ALA B C 1
ATOM 2855 O O . ALA B 1 101 ? -25.156 -9.461 -5.57 1 90.81 101 ALA B O 1
ATOM 2856 N N . GLY B 1 102 ? -25.891 -8.57 -3.686 1 88.88 102 GLY B N 1
ATOM 2857 C CA . GLY B 1 102 ? -25.859 -9.852 -3.008 1 88.88 102 GLY B CA 1
ATOM 2858 C C . GLY B 1 102 ? -24.531 -10.156 -2.346 1 88.88 102 GLY B C 1
ATOM 2859 O O . GLY B 1 102 ? -24.391 -11.164 -1.645 1 88.88 102 GLY B O 1
ATOM 2860 N N . PHE B 1 103 ? -23.609 -9.305 -2.531 1 90.25 103 PHE B N 1
ATOM 2861 C CA . PHE B 1 103 ? -22.312 -9.531 -1.895 1 90.25 103 PHE B CA 1
ATOM 2862 C C . PHE B 1 103 ? -22.438 -9.453 -0.377 1 90.25 103 PHE B C 1
ATOM 2864 O O . PHE B 1 103 ? -23.125 -8.578 0.153 1 90.25 103 PHE B O 1
ATOM 2871 N N . ALA B 1 104 ? -21.844 -10.438 0.285 1 88.5 104 ALA B N 1
ATOM 2872 C CA . ALA B 1 104 ? -21.719 -10.43 1.74 1 88.5 104 ALA B CA 1
ATOM 2873 C C . ALA B 1 104 ? -20.312 -10.836 2.18 1 88.5 104 ALA B C 1
ATOM 2875 O O . ALA B 1 104 ? -19.828 -11.906 1.802 1 88.5 104 ALA B O 1
ATOM 2876 N N . LEU B 1 105 ? -19.719 -10.008 2.887 1 89.62 105 LEU B N 1
ATOM 2877 C CA . LEU B 1 105 ? -18.422 -10.359 3.479 1 89.62 105 LEU B CA 1
ATOM 2878 C C . LEU B 1 105 ? -18.609 -11.273 4.688 1 89.62 105 LEU B C 1
ATOM 2880 O O . LEU B 1 105 ? -19.203 -10.859 5.691 1 89.62 105 LEU B O 1
ATOM 2884 N N . THR B 1 106 ? -18.094 -12.469 4.625 1 91.75 106 THR B N 1
ATOM 2885 C CA . THR B 1 106 ? -18.25 -13.398 5.738 1 91.75 106 THR B CA 1
ATOM 2886 C C . THR B 1 106 ? -17.438 -12.922 6.945 1 91.75 106 THR B C 1
ATOM 2888 O O . THR B 1 106 ? -16.469 -12.18 6.805 1 91.75 106 THR B O 1
ATOM 2891 N N . PRO B 1 107 ? -17.875 -13.383 8.125 1 93.88 107 PRO B N 1
ATOM 2892 C CA . PRO B 1 107 ? -17.156 -12.984 9.336 1 93.88 107 PRO B CA 1
ATOM 2893 C C . PRO B 1 107 ? -15.68 -13.352 9.289 1 93.88 107 PRO B C 1
ATOM 2895 O O . PRO B 1 107 ? -14.82 -12.531 9.625 1 93.88 107 PRO B O 1
ATOM 2898 N N . PRO B 1 108 ? -15.289 -14.539 8.805 1 91.75 108 PRO B N 1
ATOM 2899 C CA . PRO B 1 108 ? -13.867 -14.867 8.719 1 91.75 108 PRO B CA 1
ATOM 2900 C C . PRO B 1 108 ? -13.117 -13.977 7.727 1 91.75 108 PRO B C 1
ATOM 2902 O O . PRO B 1 108 ? -11.977 -13.586 7.984 1 91.75 108 PRO B O 1
ATOM 2905 N N . ALA B 1 109 ? -13.773 -13.703 6.637 1 91.69 109 ALA B N 1
ATOM 2906 C CA . ALA B 1 109 ? -13.148 -12.836 5.637 1 91.69 109 ALA B CA 1
ATOM 2907 C C . ALA B 1 109 ? -12.961 -11.422 6.18 1 91.69 109 ALA B C 1
ATOM 2909 O O . ALA B 1 109 ? -11.938 -10.781 5.926 1 91.69 109 ALA B O 1
ATOM 2910 N N . ARG B 1 110 ? -13.945 -10.938 6.883 1 94.5 110 ARG B N 1
ATOM 2911 C CA . ARG B 1 110 ? -13.852 -9.633 7.539 1 94.5 110 ARG B CA 1
ATOM 2912 C C . ARG B 1 110 ? -12.672 -9.594 8.508 1 94.5 110 ARG B C 1
ATOM 2914 O O . ARG B 1 110 ? -11.867 -8.664 8.469 1 94.5 110 ARG B O 1
ATOM 2921 N N . GLU B 1 111 ? -12.594 -10.57 9.312 1 95 111 GLU B N 1
ATOM 2922 C CA . GLU B 1 111 ? -11.523 -10.633 10.305 1 95 111 GLU B CA 1
ATOM 2923 C C . GLU B 1 111 ? -10.156 -10.688 9.641 1 95 111 GLU B C 1
ATOM 2925 O O . GLU B 1 111 ? -9.219 -10.016 10.078 1 95 111 GLU B O 1
ATOM 2930 N N . ALA B 1 112 ? -10.062 -11.469 8.609 1 92.94 112 ALA B N 1
ATOM 2931 C CA . ALA B 1 112 ? -8.797 -11.578 7.887 1 92.94 112 ALA B CA 1
ATOM 2932 C C . ALA B 1 112 ? -8.375 -10.234 7.309 1 92.94 112 ALA B C 1
ATOM 2934 O O . ALA B 1 112 ? -7.203 -9.852 7.406 1 92.94 112 ALA B O 1
ATOM 2935 N N . ARG B 1 113 ? -9.328 -9.547 6.719 1 96.31 113 ARG B N 1
ATOM 2936 C CA . ARG B 1 113 ? -9.039 -8.242 6.137 1 96.31 113 ARG B CA 1
ATOM 2937 C C . ARG B 1 113 ? -8.633 -7.242 7.211 1 96.31 113 ARG B C 1
ATOM 2939 O O . ARG B 1 113 ? -7.664 -6.492 7.035 1 96.31 113 ARG B O 1
ATOM 2946 N N . LEU B 1 114 ? -9.289 -7.184 8.344 1 97.75 114 LEU B N 1
ATOM 2947 C CA . LEU B 1 114 ? -8.961 -6.273 9.438 1 97.75 114 LEU B CA 1
ATOM 2948 C C . LEU B 1 114 ? -7.594 -6.598 10.016 1 97.75 114 LEU B C 1
ATOM 2950 O O . LEU B 1 114 ? -6.809 -5.691 10.312 1 97.75 114 LEU B O 1
ATOM 2954 N N . ARG B 1 115 ? -7.32 -7.809 10.141 1 95.75 115 ARG B N 1
ATOM 2955 C CA . ARG B 1 115 ? -6.02 -8.219 10.656 1 95.75 115 ARG B CA 1
ATOM 2956 C C . ARG B 1 115 ? -4.895 -7.777 9.727 1 95.75 115 ARG B C 1
ATOM 2958 O O . ARG B 1 115 ? -3.883 -7.238 10.18 1 95.75 115 ARG B O 1
ATOM 2965 N N . ARG B 1 116 ? -5.09 -7.934 8.484 1 95.88 116 ARG B N 1
ATOM 2966 C CA . ARG B 1 116 ? -4.047 -7.656 7.504 1 95.88 116 ARG B CA 1
ATOM 2967 C C . ARG B 1 116 ? -3.848 -6.152 7.332 1 95.88 116 ARG B C 1
ATOM 2969 O O . ARG B 1 116 ? -2.719 -5.688 7.164 1 95.88 116 ARG B O 1
ATOM 2976 N N . LEU B 1 117 ? -4.945 -5.441 7.375 1 97.81 117 LEU B N 1
ATOM 2977 C CA . LEU B 1 117 ? -4.852 -4.043 6.969 1 97.81 117 LEU B CA 1
ATOM 2978 C C . LEU B 1 117 ? -4.949 -3.117 8.18 1 97.81 117 LEU B C 1
ATOM 2980 O O . LEU B 1 117 ? -4.066 -2.285 8.398 1 97.81 117 LEU B O 1
ATOM 2984 N N . TRP B 1 118 ? -5.949 -3.303 9.031 1 98.31 118 TRP B N 1
ATOM 2985 C CA . TRP B 1 118 ? -6.184 -2.41 10.164 1 98.31 118 TRP B CA 1
ATOM 2986 C C . TRP B 1 118 ? -5.172 -2.664 11.273 1 98.31 118 TRP B C 1
ATOM 2988 O O . TRP B 1 118 ? -4.457 -1.751 11.695 1 98.31 118 TRP B O 1
ATOM 2998 N N . ASP B 1 119 ? -5.059 -3.967 11.68 1 97.81 119 ASP B N 1
ATOM 2999 C CA . ASP B 1 119 ? -4.176 -4.309 12.789 1 97.81 119 ASP B CA 1
ATOM 3000 C C . ASP B 1 119 ? -2.721 -3.992 12.453 1 97.81 119 ASP B C 1
ATOM 3002 O O . ASP B 1 119 ? -1.964 -3.525 13.305 1 97.81 119 ASP B O 1
ATOM 3006 N N . SER B 1 120 ? -2.369 -4.34 11.234 1 96.5 120 SER B N 1
ATOM 3007 C CA . SER B 1 120 ? -0.993 -4.102 10.812 1 96.5 120 SER B CA 1
ATOM 3008 C C . SER B 1 120 ? -0.638 -2.621 10.891 1 96.5 120 SER B C 1
ATOM 3010 O O . SER B 1 120 ? 0.422 -2.256 11.398 1 96.5 120 SER B O 1
ATOM 3012 N N . PHE B 1 121 ? -1.506 -1.736 10.406 1 97.81 121 PHE B N 1
ATOM 3013 C CA . PHE B 1 121 ? -1.245 -0.303 10.445 1 97.81 121 PHE B CA 1
ATOM 3014 C C . PHE B 1 121 ? -1.234 0.203 11.883 1 97.81 121 PHE B C 1
ATOM 3016 O O . PHE B 1 121 ? -0.362 0.987 12.266 1 97.81 121 PHE B O 1
ATOM 3023 N N . ASP B 1 122 ? -2.197 -0.243 12.641 1 97.88 122 ASP B N 1
ATOM 3024 C CA . ASP B 1 122 ? -2.275 0.147 14.039 1 97.88 122 ASP B CA 1
ATOM 3025 C C . ASP B 1 122 ? -0.992 -0.215 14.781 1 97.88 122 ASP B C 1
ATOM 3027 O O . ASP B 1 122 ? -0.478 0.583 15.57 1 97.88 122 ASP B O 1
ATOM 3031 N N . ALA B 1 123 ? -0.473 -1.365 14.508 1 96.81 123 ALA B N 1
ATOM 3032 C CA . ALA B 1 123 ? 0.767 -1.812 15.133 1 96.81 123 ALA B CA 1
ATOM 3033 C C . ALA B 1 123 ? 1.938 -0.92 14.734 1 96.81 123 ALA B C 1
ATOM 3035 O O . ALA B 1 123 ? 2.799 -0.604 15.555 1 96.81 123 ALA B O 1
ATOM 3036 N N . GLN B 1 124 ? 1.963 -0.544 13.523 1 97 124 GLN B N 1
ATOM 3037 C CA . GLN B 1 124 ? 3.029 0.333 13.047 1 97 124 GLN B CA 1
ATOM 3038 C C . GLN B 1 124 ? 2.963 1.696 13.727 1 97 124 GLN B C 1
ATOM 3040 O O . GLN B 1 124 ? 3.99 2.242 14.141 1 97 124 GLN B O 1
ATOM 3045 N N . VAL B 1 125 ? 1.779 2.246 13.836 1 98.19 125 VAL B N 1
ATOM 3046 C CA . VAL B 1 125 ? 1.615 3.537 14.492 1 98.19 125 VAL B CA 1
ATOM 3047 C C . VAL B 1 125 ? 2.104 3.449 15.938 1 98.19 125 VAL B C 1
ATOM 3049 O O . VAL B 1 125 ? 2.857 4.309 16.391 1 98.19 125 VAL B O 1
ATOM 3052 N N . THR B 1 126 ? 1.677 2.383 16.578 1 97.5 126 THR B N 1
ATOM 3053 C CA . THR B 1 126 ? 2.059 2.189 17.969 1 97.5 126 THR B CA 1
ATOM 3054 C C . THR B 1 126 ? 3.578 2.156 18.125 1 97.5 126 THR B C 1
ATOM 3056 O O . THR B 1 126 ? 4.137 2.811 19 1 97.5 126 THR B O 1
ATOM 3059 N N . ARG B 1 127 ? 4.199 1.476 17.234 1 96.19 127 ARG B N 1
ATOM 3060 C CA . ARG B 1 127 ? 5.652 1.357 17.281 1 96.19 127 ARG B CA 1
ATOM 3061 C C . ARG B 1 127 ? 6.32 2.701 17 1 96.19 127 ARG B C 1
ATOM 3063 O O . ARG B 1 127 ? 7.254 3.09 17.703 1 96.19 127 ARG B O 1
ATOM 3070 N N . GLU B 1 128 ? 5.855 3.404 16.016 1 96.38 128 GLU B N 1
ATOM 3071 C CA . GLU B 1 128 ? 6.484 4.656 15.602 1 96.38 128 GLU B CA 1
ATOM 3072 C C . GLU B 1 128 ? 6.227 5.766 16.609 1 96.38 128 GLU B C 1
ATOM 3074 O O . GLU B 1 128 ? 6.941 6.77 16.641 1 96.38 128 GLU B O 1
ATOM 3079 N N . LEU B 1 129 ? 5.238 5.617 17.406 1 97.44 129 LEU B N 1
ATOM 3080 C CA . LEU B 1 129 ? 4.902 6.613 18.422 1 97.44 129 LEU B CA 1
ATOM 3081 C C . LEU B 1 129 ? 5.863 6.539 19.609 1 97.44 129 LEU B C 1
ATOM 3083 O O . LEU B 1 129 ? 5.918 7.461 20.422 1 97.44 129 LEU B O 1
ATOM 3087 N N . GLU B 1 130 ? 6.562 5.383 19.688 1 95.62 130 GLU B N 1
ATOM 3088 C CA . GLU B 1 130 ? 7.496 5.258 20.812 1 95.62 130 GLU B CA 1
ATOM 3089 C C . GLU B 1 130 ? 8.531 6.379 20.797 1 95.62 130 GLU B C 1
ATOM 3091 O O . GLU B 1 130 ? 9.281 6.52 19.828 1 95.62 130 GLU B O 1
ATOM 3096 N N . GLY B 1 131 ? 8.562 7.203 21.766 1 94.69 131 GLY B N 1
ATOM 3097 C CA . GLY B 1 131 ? 9.539 8.273 21.891 1 94.69 131 GLY B CA 1
ATOM 3098 C C . GLY B 1 131 ? 9.109 9.562 21.203 1 94.69 131 GLY B C 1
ATOM 3099 O O . GLY B 1 131 ? 9.805 10.57 21.281 1 94.69 131 GLY B O 1
ATOM 3100 N N . ALA B 1 132 ? 7.988 9.609 20.578 1 97.25 132 ALA B N 1
ATOM 3101 C CA . ALA B 1 132 ? 7.473 10.82 19.953 1 97.25 132 ALA B CA 1
ATOM 3102 C C . ALA B 1 132 ? 6.852 11.758 20.984 1 97.25 132 ALA B C 1
ATOM 3104 O O . ALA B 1 132 ? 6.457 11.32 22.078 1 97.25 132 ALA B O 1
ATOM 3105 N N . ARG B 1 133 ? 6.777 13.008 20.625 1 97.94 133 ARG B N 1
ATOM 3106 C CA . ARG B 1 133 ? 6.203 14.008 21.516 1 97.94 133 ARG B CA 1
ATOM 3107 C C . ARG B 1 133 ? 4.867 14.516 20.984 1 97.94 133 ARG B C 1
ATOM 3109 O O . ARG B 1 133 ? 4.082 15.117 21.719 1 97.94 133 ARG B O 1
ATOM 3116 N N . LEU B 1 134 ? 4.645 14.266 19.75 1 98.62 134 LEU B N 1
ATOM 3117 C CA . LEU B 1 134 ? 3.447 14.773 19.094 1 98.62 134 LEU B CA 1
ATOM 3118 C C . LEU B 1 134 ? 3.094 13.922 17.875 1 98.62 134 LEU B C 1
ATOM 3120 O O . LEU B 1 134 ? 3.98 13.484 17.141 1 98.62 134 LEU B O 1
ATOM 3124 N N . MET B 1 135 ? 1.866 13.609 17.719 1 98.81 135 MET B N 1
ATOM 3125 C CA . MET B 1 135 ? 1.355 12.969 16.516 1 98.81 135 MET B CA 1
ATOM 3126 C C . MET B 1 135 ? 0.381 13.891 15.789 1 98.81 135 MET B C 1
ATOM 3128 O O . MET B 1 135 ? -0.508 14.477 16.406 1 98.81 135 MET B O 1
ATOM 3132 N N . ILE B 1 136 ? 0.549 14.094 14.508 1 98.94 136 ILE B N 1
ATOM 3133 C CA . ILE B 1 136 ? -0.387 14.844 13.672 1 98.94 136 ILE B CA 1
ATOM 3134 C C . ILE B 1 136 ? -0.958 13.922 12.594 1 98.94 136 ILE B C 1
ATOM 3136 O O . ILE B 1 136 ? -0.214 13.203 11.922 1 98.94 136 ILE B O 1
ATOM 3140 N N . VAL B 1 137 ? -2.246 13.922 12.461 1 98.94 137 VAL B N 1
ATOM 3141 C CA . VAL B 1 137 ? -2.936 13.125 11.453 1 98.94 137 VAL B CA 1
ATOM 3142 C C . VAL B 1 137 ? -3.471 14.031 10.344 1 98.94 137 VAL B C 1
ATOM 3144 O O . VAL B 1 137 ? -4.324 14.883 10.594 1 98.94 137 VAL B O 1
ATOM 3147 N N . GLY B 1 138 ? -2.998 13.812 9.109 1 98.81 138 GLY B N 1
ATOM 3148 C CA . GLY B 1 138 ? -3.346 14.672 7.992 1 98.81 138 GLY B CA 1
ATOM 3149 C C . GLY B 1 138 ? -4.535 14.172 7.195 1 98.81 138 GLY B C 1
ATOM 3150 O O . GLY B 1 138 ? -4.516 13.055 6.68 1 98.81 138 GLY B O 1
ATOM 3151 N N . HIS B 1 139 ? -5.531 15 7.066 1 98.5 139 HIS B N 1
ATOM 3152 C CA . HIS B 1 139 ? -6.738 14.742 6.289 1 98.5 139 HIS B CA 1
ATOM 3153 C C . HIS B 1 139 ? -7.004 15.867 5.293 1 98.5 139 HIS B C 1
ATOM 3155 O O . HIS B 1 139 ? -6.348 16.906 5.344 1 98.5 139 HIS B O 1
ATOM 3161 N N . SER B 1 140 ? -7.902 15.594 4.383 1 96.5 140 SER B N 1
ATOM 3162 C CA . SER B 1 140 ? -8.531 16.641 3.588 1 96.5 140 SER B CA 1
ATOM 3163 C C . SER B 1 140 ? -10.055 16.547 3.656 1 96.5 140 SER B C 1
ATOM 3165 O O . SER B 1 140 ? -10.602 15.531 4.098 1 96.5 140 SER B O 1
ATOM 3167 N N . MET B 1 141 ? -10.656 17.656 3.336 1 93.19 141 MET B N 1
ATOM 3168 C CA . MET B 1 141 ? -12.117 17.688 3.365 1 93.19 141 MET B CA 1
ATOM 3169 C C . MET B 1 141 ? -12.672 18.375 2.127 1 93.19 141 MET B C 1
ATOM 3171 O O . MET B 1 141 ? -11.984 19.203 1.511 1 93.19 141 MET B O 1
ATOM 3175 N N . ALA B 1 142 ? -13.883 17.984 1.822 1 89.12 142 ALA B N 1
ATOM 3176 C CA . ALA B 1 142 ? -14.578 18.609 0.692 1 89.12 142 ALA B CA 1
ATOM 3177 C C . ALA B 1 142 ? -14.875 20.078 0.963 1 89.12 142 ALA B C 1
ATOM 3179 O O . ALA B 1 142 ? -14.898 20.516 2.119 1 89.12 142 ALA B O 1
ATOM 3180 N N . GLU B 1 143 ? -15.039 20.781 -0.077 1 88.81 143 GLU B N 1
ATOM 3181 C CA . GLU B 1 143 ? -15.344 22.219 0 1 88.81 143 GLU B CA 1
ATOM 3182 C C . GLU B 1 143 ? -16.656 22.453 0.727 1 88.81 143 GLU B C 1
ATOM 3184 O O . GLU B 1 143 ? -16.781 23.422 1.492 1 88.81 143 GLU B O 1
ATOM 3189 N N . PHE B 1 144 ? -17.562 21.562 0.399 1 85.62 144 PHE B N 1
ATOM 3190 C CA . PHE B 1 144 ? -18.891 21.625 0.994 1 85.62 144 PHE B CA 1
ATOM 3191 C C . PHE B 1 144 ? -19.266 20.297 1.634 1 85.62 144 PHE B C 1
ATOM 3193 O O . PHE B 1 144 ? -18.781 19.234 1.213 1 85.62 144 PHE B O 1
ATOM 3200 N N . GLY B 1 145 ? -20.047 20.406 2.656 1 80.75 145 GLY B N 1
ATOM 3201 C CA . GLY B 1 145 ? -20.516 19.172 3.25 1 80.75 145 GLY B CA 1
ATOM 3202 C C . GLY B 1 145 ? -21.219 18.266 2.256 1 80.75 145 GLY B C 1
ATOM 3203 O O . GLY B 1 145 ? -22.047 18.734 1.469 1 80.75 145 GLY B O 1
ATOM 3204 N N . PRO B 1 146 ? -20.734 17.031 2.301 1 73.25 146 PRO B N 1
ATOM 3205 C CA . PRO B 1 146 ? -21.391 16.094 1.38 1 73.25 146 PRO B CA 1
ATOM 3206 C C . PRO B 1 146 ? -22.828 15.758 1.801 1 73.25 146 PRO B C 1
ATOM 3208 O O . PRO B 1 146 ? -23.25 16.141 2.893 1 73.25 146 PRO B O 1
ATOM 3211 N N . ALA B 1 147 ? -23.516 15.125 0.852 1 67 147 ALA B N 1
ATOM 3212 C CA . ALA B 1 147 ? -24.922 14.758 1.045 1 67 147 ALA B CA 1
ATOM 3213 C C . ALA B 1 147 ? -25.094 13.898 2.295 1 67 147 ALA B C 1
ATOM 3215 O O . ALA B 1 147 ? -26.094 14.008 2.994 1 67 147 ALA B O 1
ATOM 3216 N N . LEU B 1 148 ? -24.109 13.203 2.592 1 62.91 148 LEU B N 1
ATOM 3217 C CA . LEU B 1 148 ? -24.219 12.25 3.693 1 62.91 148 LEU B CA 1
ATOM 3218 C C . LEU B 1 148 ? -23.766 12.891 5.004 1 62.91 148 LEU B C 1
ATOM 3220 O O . LEU B 1 148 ? -23.984 12.32 6.078 1 62.91 148 LEU B O 1
ATOM 3224 N N . GLY B 1 149 ? -23.297 14.133 4.895 1 65.38 149 GLY B N 1
ATOM 3225 C CA . GLY B 1 149 ? -22.734 14.711 6.109 1 65.38 149 GLY B CA 1
ATOM 3226 C C . GLY B 1 149 ? -23.719 15.602 6.848 1 65.38 149 GLY B C 1
ATOM 3227 O O . GLY B 1 149 ? -24.734 16 6.293 1 65.38 149 GLY B O 1
ATOM 3228 N N . PRO B 1 150 ? -23.406 15.812 8.109 1 68.06 150 PRO B N 1
ATOM 3229 C CA . PRO B 1 150 ? -24.266 16.656 8.945 1 68.06 150 PRO B CA 1
ATOM 3230 C C . PRO B 1 150 ? -24.297 18.109 8.477 1 68.06 150 PRO B C 1
ATOM 3232 O O . PRO B 1 150 ? -25.188 18.875 8.859 1 68.06 150 PRO B O 1
ATOM 3235 N N . ASP B 1 151 ? -23.297 18.484 7.633 1 69.75 151 ASP B N 1
ATOM 3236 C CA . ASP B 1 151 ? -23.188 19.859 7.195 1 69.75 151 ASP B CA 1
ATOM 3237 C C . ASP B 1 151 ? -23.453 20 5.699 1 69.75 151 ASP B C 1
ATOM 3239 O O . ASP B 1 151 ? -22.844 20.812 5.02 1 69.75 151 ASP B O 1
ATOM 3243 N N . ARG B 1 152 ? -24.469 19.328 5.215 1 71.56 152 ARG B N 1
ATOM 3244 C CA . ARG B 1 152 ? -24.766 19.266 3.791 1 71.56 152 ARG B CA 1
ATOM 3245 C C . ARG B 1 152 ? -24.875 20.672 3.195 1 71.56 152 ARG B C 1
ATOM 3247 O O . ARG B 1 152 ? -25.688 21.484 3.658 1 71.56 152 ARG B O 1
ATOM 3254 N N . GLY B 1 153 ? -23.969 20.812 2.322 1 78.19 153 GLY B N 1
ATOM 3255 C CA . GLY B 1 153 ? -24.062 22.016 1.518 1 78.19 153 GLY B CA 1
ATOM 3256 C C . GLY B 1 153 ? -23.406 23.219 2.17 1 78.19 153 GLY B C 1
ATOM 3257 O O . GLY B 1 153 ? -23.25 24.266 1.539 1 78.19 153 GLY B O 1
ATOM 3258 N N . GLU B 1 154 ? -22.969 23.141 3.346 1 83.25 154 GLU B N 1
ATOM 3259 C CA . GLU B 1 154 ? -22.328 24.25 4.055 1 83.25 154 GLU B CA 1
ATOM 3260 C C . GLU B 1 154 ? -20.859 24.375 3.682 1 83.25 154 GLU B C 1
ATOM 3262 O O . GLU B 1 154 ? -20.156 23.359 3.541 1 83.25 154 GLU B O 1
ATOM 3267 N N . PRO B 1 155 ? -20.5 25.641 3.463 1 87.94 155 PRO B N 1
ATOM 3268 C CA . PRO B 1 155 ? -19.078 25.828 3.188 1 87.94 155 PRO B CA 1
ATOM 3269 C C . PRO B 1 155 ? -18.203 25.453 4.379 1 87.94 155 PRO B C 1
ATOM 3271 O O . PRO B 1 155 ? -18.562 25.719 5.527 1 87.94 155 PRO B O 1
ATOM 3274 N N . ARG B 1 156 ? -17.094 24.844 4.105 1 92.69 156 ARG B N 1
ATOM 3275 C CA . ARG B 1 156 ? -16.172 24.422 5.145 1 92.69 156 ARG B CA 1
ATOM 3276 C C . ARG B 1 156 ? -14.961 25.359 5.215 1 92.69 156 ARG B C 1
ATOM 3278 O O . ARG B 1 156 ? -14.656 26.062 4.25 1 92.69 156 ARG B O 1
ATOM 3285 N N . PRO B 1 157 ? -14.375 25.469 6.398 1 96 157 PRO B N 1
ATOM 3286 C CA . PRO B 1 157 ? -13.203 26.344 6.539 1 96 157 PRO B CA 1
ATOM 3287 C C . PRO B 1 157 ? -12.039 25.891 5.664 1 96 157 PRO B C 1
ATOM 3289 O O . PRO B 1 157 ? -12.062 24.797 5.105 1 96 157 PRO B O 1
ATOM 3292 N N . ALA B 1 158 ? -11.094 26.812 5.531 1 97.06 158 ALA B N 1
ATOM 3293 C CA . ALA B 1 158 ? -9.883 26.484 4.789 1 97.06 158 ALA B CA 1
ATOM 3294 C C . ALA B 1 158 ? -9.117 25.344 5.465 1 97.06 158 ALA B C 1
ATOM 3296 O O . ALA B 1 158 ? -8.633 24.438 4.793 1 97.06 158 ALA B O 1
ATOM 3297 N N . LEU B 1 159 ? -9.031 25.438 6.758 1 98.44 159 LEU B N 1
ATOM 3298 C CA . LEU B 1 159 ? -8.367 24.438 7.59 1 98.44 159 LEU B CA 1
ATOM 3299 C C . LEU B 1 159 ? -9.164 24.172 8.859 1 98.44 159 LEU B C 1
ATOM 3301 O O . LEU B 1 159 ? -9.82 25.078 9.383 1 98.44 159 LEU B O 1
ATOM 3305 N N . THR B 1 160 ? -9.102 23.016 9.32 1 98.5 160 THR B N 1
ATOM 3306 C CA . THR B 1 160 ? -9.695 22.672 10.609 1 98.5 160 THR B CA 1
ATOM 3307 C C . THR B 1 160 ? -8.711 21.891 11.461 1 98.5 160 THR B C 1
ATOM 3309 O O . THR B 1 160 ? -8.18 20.859 11.023 1 98.5 160 THR B O 1
ATOM 3312 N N . LEU B 1 161 ? -8.438 22.375 12.648 1 98.88 161 LEU B N 1
ATOM 3313 C CA . LEU B 1 161 ? -7.707 21.625 13.664 1 98.88 161 LEU B CA 1
ATOM 3314 C C . LEU B 1 161 ? -8.664 20.797 14.516 1 98.88 161 LEU B C 1
ATOM 3316 O O . LEU B 1 161 ? -9.625 21.344 15.078 1 98.88 161 LEU B O 1
ATOM 3320 N N . MET B 1 162 ? -8.398 19.531 14.578 1 98.81 162 MET B N 1
ATOM 3321 C CA . MET B 1 162 ? -9.172 18.625 15.43 1 98.81 162 MET B CA 1
ATOM 3322 C C . MET B 1 162 ? -8.398 18.297 16.703 1 98.81 162 MET B C 1
ATOM 3324 O O . MET B 1 162 ? -7.68 17.297 16.75 1 98.81 162 MET B O 1
ATOM 3328 N N . LEU B 1 163 ? -8.617 19.109 17.719 1 98.81 163 LEU B N 1
ATOM 3329 C CA . LEU B 1 163 ? -7.789 19.078 18.906 1 98.81 163 LEU B CA 1
ATOM 3330 C C . LEU B 1 163 ? -8.484 18.297 20.031 1 98.81 163 LEU B C 1
ATOM 3332 O O . LEU B 1 163 ? -8.008 18.266 21.156 1 98.81 163 LEU B O 1
ATOM 3336 N N . GLY B 1 164 ? -9.523 17.562 19.719 1 98.31 164 GLY B N 1
ATOM 3337 C CA . GLY B 1 164 ? -10.352 16.906 20.719 1 98.31 164 GLY B CA 1
ATOM 3338 C C . GLY B 1 164 ? -11.562 17.734 21.125 1 98.31 164 GLY B C 1
ATOM 3339 O O . GLY B 1 164 ? -11.781 18.812 20.609 1 98.31 164 GLY B O 1
ATOM 3340 N N . THR B 1 165 ? -12.398 17.156 21.953 1 97.06 165 THR B N 1
ATOM 3341 C CA . THR B 1 165 ? -13.516 17.906 22.531 1 97.06 165 THR B CA 1
ATOM 3342 C C . THR B 1 165 ? -13.094 18.625 23.797 1 97.06 165 THR B C 1
ATOM 3344 O O . THR B 1 165 ? -12.016 18.359 24.344 1 97.06 165 THR B O 1
ATOM 3347 N N . GLU B 1 166 ? -14.016 19.562 24.141 1 95.25 166 GLU B N 1
ATOM 3348 C CA . GLU B 1 166 ? -13.758 20.234 25.406 1 95.25 166 GLU B CA 1
ATOM 3349 C C . GLU B 1 166 ? -13.633 19.234 26.547 1 95.25 166 GLU B C 1
ATOM 3351 O O . GLU B 1 166 ? -12.797 19.406 27.438 1 95.25 166 GLU B O 1
ATOM 3356 N N . GLN B 1 167 ? -14.391 18.188 26.531 1 96.69 167 GLN B N 1
ATOM 3357 C CA . GLN B 1 167 ? -14.43 17.188 27.594 1 96.69 167 GLN B CA 1
ATOM 3358 C C . GLN B 1 167 ? -13.297 16.188 27.438 1 96.69 167 GLN B C 1
ATOM 3360 O O . GLN B 1 167 ? -12.789 15.656 28.438 1 96.69 167 GLN B O 1
ATOM 3365 N N . HIS B 1 168 ? -12.875 15.945 26.203 1 97.12 168 HIS B N 1
ATOM 3366 C CA . HIS B 1 168 ? -11.836 14.969 25.922 1 97.12 168 HIS B CA 1
ATOM 3367 C C . HIS B 1 168 ? -10.82 15.516 24.922 1 97.12 168 HIS B C 1
ATOM 3369 O O . HIS B 1 168 ? -10.758 15.062 23.781 1 97.12 168 HIS B O 1
ATOM 3375 N N . PRO B 1 169 ? -10.031 16.391 25.453 1 98.25 169 PRO B N 1
ATOM 3376 C CA . PRO B 1 169 ? -9.016 16.969 24.578 1 98.25 169 PRO B CA 1
ATOM 3377 C C . PRO B 1 169 ? -7.93 15.953 24.203 1 98.25 169 PRO B C 1
ATOM 3379 O O . PRO B 1 169 ? -7.531 15.133 25.031 1 98.25 169 PRO B O 1
ATOM 3382 N N . THR B 1 170 ? -7.473 15.938 22.922 1 98.69 170 THR B N 1
ATOM 3383 C CA . THR B 1 170 ? -6.359 15.094 22.5 1 98.69 170 THR B CA 1
ATOM 3384 C C . THR B 1 170 ? -5.047 15.875 22.531 1 98.69 170 THR B C 1
ATOM 3386 O O . THR B 1 170 ? -3.969 15.297 22.375 1 98.69 170 THR B O 1
ATOM 3389 N N . VAL B 1 171 ? -5.172 17.219 22.609 1 98.62 171 VAL B N 1
ATOM 3390 C CA . VAL B 1 171 ? -4.098 18.141 22.938 1 98.62 171 VAL B CA 1
ATOM 3391 C C . VAL B 1 171 ? -4.52 19.016 24.109 1 98.62 171 VAL B C 1
ATOM 3393 O O . VAL B 1 171 ? -5.66 19.484 24.172 1 98.62 171 VAL B O 1
ATOM 3396 N N . PRO B 1 172 ? -3.602 19.297 25.062 1 98 172 PRO B N 1
ATOM 3397 C CA . PRO B 1 172 ? -3.99 20.141 26.203 1 98 172 PRO B CA 1
ATOM 3398 C C . PRO B 1 172 ? -4.57 21.484 25.781 1 98 172 PRO B C 1
ATOM 3400 O O . PRO B 1 172 ? -4.047 22.125 24.859 1 98 172 PRO B O 1
ATOM 3403 N N . HIS B 1 173 ? -5.602 21.922 26.5 1 97.81 173 HIS B N 1
ATOM 3404 C CA . HIS B 1 173 ? -6.355 23.125 26.172 1 97.81 173 HIS B CA 1
ATOM 3405 C C . HIS B 1 173 ? -5.449 24.344 26.109 1 97.81 173 HIS B C 1
ATOM 3407 O O . HIS B 1 173 ? -5.668 25.25 25.297 1 97.81 173 HIS B O 1
ATOM 3413 N N . GLN B 1 174 ? -4.539 24.375 26.906 1 98 174 GLN B N 1
ATOM 3414 C CA . GLN B 1 174 ? -3.68 25.547 27.047 1 98 174 GLN B CA 1
ATOM 3415 C C . GLN B 1 174 ? -2.938 25.828 25.734 1 98 174 GLN B C 1
ATOM 3417 O O . GLN B 1 174 ? -2.432 26.922 25.531 1 98 174 GLN B O 1
ATOM 3422 N N . HIS B 1 175 ? -2.838 24.781 24.828 1 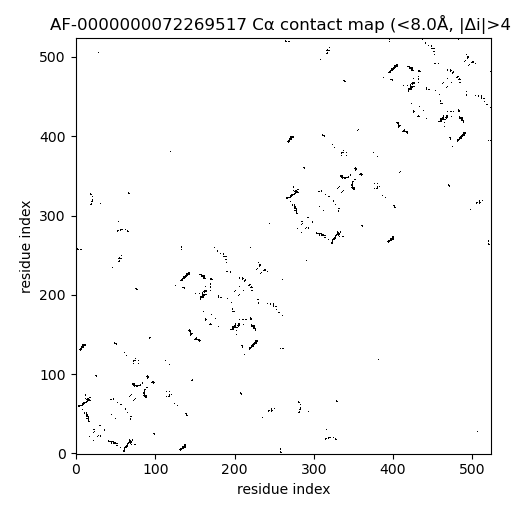98.56 175 HIS B N 1
ATOM 3423 C CA . HIS B 1 175 ? -2.072 24.938 23.594 1 98.56 175 HIS B CA 1
ATOM 3424 C C . HIS B 1 175 ? -2.98 25.297 22.422 1 98.56 175 HIS B C 1
ATOM 3426 O O . HIS B 1 175 ? -2.5 25.578 21.312 1 98.56 175 HIS B O 1
ATOM 3432 N N . TRP B 1 176 ? -4.273 25.297 22.562 1 98.69 176 TRP B N 1
ATOM 3433 C CA . TRP B 1 176 ? -5.219 25.359 21.453 1 98.69 176 TRP B CA 1
ATOM 3434 C C . TRP B 1 176 ? -5.07 26.672 20.688 1 98.69 176 TRP B C 1
ATOM 3436 O O . TRP B 1 176 ? -4.926 26.688 19.469 1 98.69 176 TRP B O 1
ATOM 3446 N N . ASP B 1 177 ? -5.07 27.797 21.453 1 98.5 177 ASP B N 1
ATOM 3447 C CA . ASP B 1 177 ? -4.996 29.109 20.812 1 98.5 177 ASP B CA 1
ATOM 3448 C C . ASP B 1 177 ? -3.676 29.281 20.062 1 98.5 177 ASP B C 1
ATOM 3450 O O . ASP B 1 177 ? -3.652 29.797 18.938 1 98.5 177 ASP B O 1
ATOM 3454 N N . ALA B 1 178 ? -2.621 28.859 20.703 1 98.75 178 ALA B N 1
ATOM 3455 C CA . ALA B 1 178 ? -1.302 28.984 20.094 1 98.75 178 ALA B CA 1
ATOM 3456 C C . ALA B 1 178 ? -1.201 28.125 18.828 1 98.75 178 ALA B C 1
ATOM 3458 O O . ALA B 1 178 ? -0.599 28.547 17.844 1 98.75 178 ALA B O 1
ATOM 3459 N N . LEU B 1 179 ? -1.772 26.922 18.844 1 98.88 179 LEU B N 1
ATOM 3460 C CA . LEU B 1 179 ? -1.759 26.047 17.672 1 98.88 179 LEU B CA 1
ATOM 3461 C C . LEU B 1 179 ? -2.557 26.641 16.531 1 98.88 179 LEU B C 1
ATOM 3463 O O . LEU B 1 179 ? -2.117 26.594 15.375 1 98.88 179 LEU B O 1
ATOM 3467 N N . GLN B 1 180 ? -3.715 27.172 16.859 1 98.88 180 GLN B N 1
ATOM 3468 C CA . GLN B 1 180 ? -4.531 27.797 15.82 1 98.88 180 GLN B CA 1
ATOM 3469 C C . GLN B 1 180 ? -3.803 28.969 15.172 1 98.88 180 GLN B C 1
ATOM 3471 O O . GLN B 1 180 ? -3.779 29.094 13.953 1 98.88 180 GLN B O 1
ATOM 3476 N N . ALA B 1 181 ? -3.256 29.828 15.984 1 98.81 181 ALA B N 1
ATOM 3477 C CA . ALA B 1 181 ? -2.525 31 15.492 1 98.81 181 ALA B CA 1
ATOM 3478 C C . ALA B 1 181 ? -1.338 30.562 14.633 1 98.81 181 ALA B C 1
ATOM 3480 O O . ALA B 1 181 ? -1.107 31.125 13.555 1 98.81 181 ALA B O 1
ATOM 3481 N N . ALA B 1 182 ? -0.58 29.562 15.102 1 98.81 182 ALA B N 1
ATOM 3482 C CA . ALA B 1 182 ? 0.572 29.062 14.352 1 98.81 182 ALA B CA 1
ATOM 3483 C C . ALA B 1 182 ? 0.146 28.484 13.008 1 98.81 182 ALA B C 1
ATOM 3485 O O . ALA B 1 182 ? 0.841 28.656 12 1 98.81 182 ALA B O 1
ATOM 3486 N N . CYS B 1 183 ? -0.986 27.781 13.016 1 98.88 183 CYS B N 1
ATOM 3487 C CA . CYS B 1 183 ? -1.505 27.203 11.773 1 98.88 183 CYS B CA 1
ATOM 3488 C C . CYS B 1 183 ? -1.879 28.297 10.781 1 98.88 183 CYS B C 1
ATOM 3490 O O . CYS B 1 183 ? -1.48 28.25 9.617 1 98.88 183 CYS B O 1
ATOM 3492 N N . ALA B 1 184 ? -2.564 29.297 11.25 1 98.56 184 ALA B N 1
ATOM 3493 C CA . ALA B 1 184 ? -2.971 30.422 10.398 1 98.56 184 ALA B CA 1
ATOM 3494 C C . ALA B 1 184 ? -1.754 31.141 9.82 1 98.56 184 ALA B C 1
ATOM 3496 O O . ALA B 1 184 ? -1.733 31.484 8.641 1 98.56 184 ALA B O 1
ATOM 3497 N N . GLU B 1 185 ? -0.796 31.359 10.625 1 98.5 185 GLU B N 1
ATOM 3498 C CA . GLU B 1 185 ? 0.411 32.062 10.188 1 98.5 185 GLU B CA 1
ATOM 3499 C C . GLU B 1 185 ? 1.176 31.234 9.148 1 98.5 185 GLU B C 1
ATOM 3501 O O . GLU B 1 185 ? 1.566 31.75 8.102 1 98.5 185 GLU B O 1
ATOM 3506 N N . ALA B 1 186 ? 1.357 29.953 9.414 1 98.75 186 ALA B N 1
ATOM 3507 C CA . ALA B 1 186 ? 2.145 29.094 8.539 1 98.75 186 ALA B CA 1
ATOM 3508 C C . ALA B 1 186 ? 1.462 28.906 7.184 1 98.75 186 ALA B C 1
ATOM 3510 O O . ALA B 1 186 ? 2.129 28.828 6.152 1 98.75 186 ALA B O 1
ATOM 3511 N N . PHE B 1 187 ? 0.113 28.859 7.195 1 98.69 187 PHE B N 1
ATOM 3512 C CA . PHE B 1 187 ? -0.622 28.562 5.969 1 98.69 187 PHE B CA 1
ATOM 3513 C C . PHE B 1 187 ? -1.049 29.859 5.281 1 98.69 187 PHE B C 1
ATOM 3515 O O . PHE B 1 187 ? -1.729 29.828 4.254 1 98.69 187 PHE B O 1
ATOM 3522 N N . ALA B 1 188 ? -0.659 31.016 5.754 1 97.88 188 ALA B N 1
ATOM 3523 C CA . ALA B 1 188 ? -1.079 32.312 5.242 1 97.88 188 ALA B CA 1
ATOM 3524 C C . ALA B 1 188 ? -0.901 32.406 3.73 1 97.88 188 ALA B C 1
ATOM 3526 O O . ALA B 1 188 ? -1.785 32.875 3.02 1 97.88 188 ALA B O 1
ATOM 3527 N N . PRO B 1 189 ? 0.195 31.875 3.172 1 96.12 189 PRO B N 1
ATOM 3528 C CA . PRO B 1 189 ? 0.396 31.969 1.724 1 96.12 189 PRO B CA 1
ATOM 3529 C C . PRO B 1 189 ? -0.678 31.234 0.931 1 96.12 189 PRO B C 1
ATOM 3531 O O . PRO B 1 189 ? -0.974 31.594 -0.209 1 96.12 189 PRO B O 1
ATOM 3534 N N . ALA B 1 190 ? -1.265 30.219 1.554 1 95.5 190 ALA B N 1
ATOM 3535 C CA . ALA B 1 190 ? -2.207 29.359 0.844 1 95.5 190 ALA B CA 1
ATOM 3536 C C . ALA B 1 190 ? -3.646 29.797 1.109 1 95.5 190 ALA B C 1
ATOM 3538 O O . ALA B 1 190 ? -4.57 29.344 0.428 1 95.5 190 ALA B O 1
ATOM 3539 N N . LEU B 1 191 ? -3.756 30.641 2.141 1 95.25 191 LEU B N 1
ATOM 3540 C CA . LEU B 1 191 ? -5.09 31.078 2.535 1 95.25 191 LEU B CA 1
ATOM 3541 C C . LEU B 1 191 ? -5.512 32.312 1.738 1 95.25 191 LEU B C 1
ATOM 3543 O O . LEU B 1 191 ? -5.129 33.438 2.072 1 95.25 191 LEU B O 1
ATOM 3547 N N . THR B 1 192 ? -6.223 32.125 0.622 1 84.69 192 THR B N 1
ATOM 3548 C CA . THR B 1 192 ? -6.598 33.25 -0.258 1 84.69 192 THR B CA 1
ATOM 3549 C C . THR B 1 192 ? -8.062 33.125 -0.678 1 84.69 192 THR B C 1
ATOM 3551 O O . THR B 1 192 ? -8.672 32.062 -0.536 1 84.69 192 THR B O 1
ATOM 3554 N N . GLY B 1 193 ? -8.562 34.219 -1.107 1 85.38 193 GLY B N 1
ATOM 3555 C CA . GLY B 1 193 ? -9.945 34.219 -1.563 1 85.38 193 GLY B CA 1
ATOM 3556 C C . GLY B 1 193 ? -10.945 33.938 -0.458 1 85.38 193 GLY B C 1
ATOM 3557 O O . GLY B 1 193 ? -10.898 34.562 0.607 1 85.38 193 GLY B O 1
ATOM 3558 N N . ARG B 1 194 ? -11.852 32.906 -0.763 1 87.56 194 ARG B N 1
ATOM 3559 C CA . ARG B 1 194 ? -12.922 32.594 0.178 1 87.56 194 ARG B CA 1
ATOM 3560 C C . ARG B 1 194 ? -12.438 31.609 1.236 1 87.56 194 ARG B C 1
ATOM 3562 O O . ARG B 1 194 ? -13.102 31.406 2.254 1 87.56 194 ARG B O 1
ATOM 3569 N N . TYR B 1 195 ? -11.258 31.078 1.056 1 91.44 195 TYR B N 1
ATOM 3570 C CA . TYR B 1 195 ? -10.758 30.047 1.971 1 91.44 195 TYR B CA 1
ATOM 3571 C C . TYR B 1 195 ? -9.656 30.609 2.863 1 91.44 195 TYR B C 1
ATOM 3573 O O . TYR B 1 195 ? -8.469 30.375 2.609 1 91.44 195 TYR B O 1
ATOM 3581 N N . THR B 1 196 ? -10.125 31.312 3.965 1 94.69 196 THR B N 1
ATOM 3582 C CA . THR B 1 196 ? -9.164 31.984 4.84 1 94.69 196 THR B CA 1
ATOM 3583 C C . THR B 1 196 ? -9.367 31.547 6.289 1 94.69 196 THR B C 1
ATOM 3585 O O . THR B 1 196 ? -8.508 31.797 7.137 1 94.69 196 THR B O 1
ATOM 3588 N N . ARG B 1 197 ? -10.406 30.875 6.523 1 96.75 197 ARG B N 1
ATOM 3589 C CA . ARG B 1 197 ? -10.758 30.547 7.902 1 96.75 197 ARG B CA 1
ATOM 3590 C C . ARG B 1 197 ? -10.023 29.297 8.367 1 96.75 197 ARG B C 1
ATOM 3592 O O . ARG B 1 197 ? -10.102 28.25 7.715 1 96.75 197 ARG B O 1
ATOM 3599 N N . VAL B 1 198 ? -9.258 29.422 9.438 1 98.44 198 VAL B N 1
ATOM 3600 C CA . VAL B 1 198 ? -8.68 28.297 10.164 1 98.44 198 VAL B CA 1
ATOM 3601 C C . VAL B 1 198 ? -9.523 28 11.406 1 98.44 198 VAL B C 1
ATOM 3603 O O . VAL B 1 198 ? -9.539 28.781 12.352 1 98.44 198 VAL B O 1
ATOM 3606 N N . ALA B 1 199 ? -10.18 26.938 11.406 1 98.06 199 ALA B N 1
ATOM 3607 C CA . ALA B 1 199 ? -11.133 26.609 12.469 1 98.06 199 ALA B CA 1
ATOM 3608 C C . ALA B 1 199 ? -10.547 25.578 13.438 1 98.06 199 ALA B C 1
ATOM 3610 O O . ALA B 1 199 ? -9.594 24.875 13.102 1 98.06 199 ALA B O 1
ATOM 3611 N N . VAL B 1 200 ? -11.078 25.578 14.656 1 98.25 200 VAL B N 1
ATOM 3612 C CA . VAL B 1 200 ? -10.875 24.516 15.625 1 98.25 200 VAL B CA 1
ATOM 3613 C C . VAL B 1 200 ? -12.188 23.781 15.875 1 98.25 200 VAL B C 1
ATOM 3615 O O . VAL B 1 200 ? -13.164 24.375 16.344 1 98.25 200 VAL B O 1
ATOM 3618 N N . GLY B 1 201 ? -12.211 22.562 15.469 1 96.44 201 GLY B N 1
ATOM 3619 C CA . GLY B 1 201 ? -13.344 21.719 15.805 1 96.44 201 GLY B CA 1
ATOM 3620 C C . GLY B 1 201 ? -14.523 21.906 14.867 1 96.44 201 GLY B C 1
ATOM 3621 O O . GLY B 1 201 ? -15.656 21.531 15.203 1 96.44 201 GLY B O 1
ATOM 3622 N N . ASP B 1 202 ? -14.266 22.5 13.789 1 93.56 202 ASP B N 1
ATOM 3623 C CA . ASP B 1 202 ? -15.32 22.719 12.797 1 93.56 202 ASP B CA 1
ATOM 3624 C C . ASP B 1 202 ? -14.883 22.234 11.422 1 93.56 202 ASP B C 1
ATOM 3626 O O . ASP B 1 202 ? -13.945 22.781 10.836 1 93.56 202 ASP B O 1
ATOM 3630 N N . PRO B 1 203 ? -15.617 21.234 10.789 1 92.62 203 PRO B N 1
ATOM 3631 C CA . PRO B 1 203 ? -16.859 20.594 11.211 1 92.62 203 PRO B CA 1
ATOM 3632 C C . PRO B 1 203 ? -16.641 19.453 12.211 1 92.62 203 PRO B C 1
ATOM 3634 O O . PRO B 1 203 ? -17.594 18.984 12.844 1 92.62 203 PRO B O 1
ATOM 3637 N N . TRP B 1 204 ? -15.414 18.922 12.422 1 93.25 204 TRP B N 1
ATOM 3638 C CA . TRP B 1 204 ? -15.141 17.812 13.336 1 93.25 204 TRP B CA 1
ATOM 3639 C C . TRP B 1 204 ? -14.18 18.234 14.438 1 93.25 204 TRP B C 1
ATOM 3641 O O . TRP B 1 204 ? -13.219 18.969 14.188 1 93.25 204 TRP B O 1
ATOM 3651 N N . THR B 1 205 ? -14.438 17.734 15.625 1 97 205 THR B N 1
ATOM 3652 C CA . THR B 1 205 ? -13.625 18.125 16.766 1 97 205 THR B CA 1
ATOM 3653 C C . THR B 1 205 ? -12.438 17.188 16.938 1 97 205 THR B C 1
ATOM 3655 O O . THR B 1 205 ? -11.438 17.547 17.562 1 97 205 THR B O 1
ATOM 3658 N N . THR B 1 206 ? -12.695 15.922 16.469 1 97.88 206 THR B N 1
ATOM 3659 C CA . THR B 1 206 ? -11.734 14.867 16.781 1 97.88 206 THR B CA 1
ATOM 3660 C C . THR B 1 206 ? -11.625 13.883 15.633 1 97.88 206 THR B C 1
ATOM 3662 O O . THR B 1 206 ? -12.602 13.641 14.922 1 97.88 206 THR B O 1
ATOM 3665 N N . ASP B 1 207 ? -10.461 13.422 15.359 1 97.31 207 ASP B N 1
ATOM 3666 C CA . ASP B 1 207 ? -10.32 12.25 14.492 1 97.31 207 ASP B CA 1
ATOM 3667 C C . ASP B 1 207 ? -10.039 10.992 15.312 1 97.31 207 ASP B C 1
ATOM 3669 O O . ASP B 1 207 ? -9.391 11.07 16.359 1 97.31 207 ASP B O 1
ATOM 3673 N N . THR B 1 208 ? -10.414 9.852 14.867 1 97.5 208 THR B N 1
ATOM 3674 C CA . THR B 1 208 ? -10.438 8.594 15.609 1 97.5 208 THR B CA 1
ATOM 3675 C C . THR B 1 208 ? -9.016 8.117 15.906 1 97.5 208 THR B C 1
ATOM 3677 O O . THR B 1 208 ? -8.75 7.562 16.969 1 97.5 208 THR B O 1
ATOM 3680 N N . LEU B 1 209 ? -8.102 8.32 15.016 1 98.5 209 LEU B N 1
ATOM 3681 C CA . LEU B 1 209 ? -6.719 7.898 15.203 1 98.5 209 LEU B CA 1
ATOM 3682 C C . LEU B 1 209 ? -6.066 8.664 16.344 1 98.5 209 LEU B C 1
ATOM 3684 O O . LEU B 1 209 ? -5.43 8.07 17.219 1 98.5 209 LEU B O 1
ATOM 3688 N N . SER B 1 210 ? -6.223 9.992 16.328 1 98.62 210 SER B N 1
ATOM 3689 C CA . SER B 1 210 ? -5.664 10.828 17.391 1 98.62 210 SER B CA 1
ATOM 3690 C C . SER B 1 210 ? -6.246 10.453 18.75 1 98.62 210 SER B C 1
ATOM 3692 O O . SER B 1 210 ? -5.504 10.281 19.719 1 98.62 210 SER B O 1
ATOM 3694 N N . ALA B 1 211 ? -7.555 10.281 18.797 1 98.38 211 ALA B N 1
ATOM 3695 C CA . ALA B 1 211 ? -8.219 9.953 20.047 1 98.38 211 ALA B CA 1
ATOM 3696 C C . ALA B 1 211 ? -7.734 8.609 20.594 1 98.38 211 ALA B C 1
ATOM 3698 O O . ALA B 1 211 ? -7.383 8.492 21.766 1 98.38 211 ALA B O 1
ATOM 3699 N N . ALA B 1 212 ? -7.691 7.609 19.719 1 98 212 ALA B N 1
ATOM 3700 C CA . ALA B 1 212 ? -7.348 6.25 20.141 1 98 212 ALA B CA 1
ATOM 3701 C C . ALA B 1 212 ? -5.91 6.172 20.625 1 98 212 ALA B C 1
ATOM 3703 O O . ALA B 1 212 ? -5.641 5.598 21.688 1 98 212 ALA B O 1
ATOM 3704 N N . HIS B 1 213 ? -5 6.766 19.891 1 98.44 213 HIS B N 1
ATOM 3705 C CA . HIS B 1 213 ? -3.59 6.621 20.234 1 98.44 213 HIS B CA 1
ATOM 3706 C C . HIS B 1 213 ? -3.209 7.539 21.391 1 98.44 213 HIS B C 1
ATOM 3708 O O . HIS B 1 213 ? -2.352 7.195 22.203 1 98.44 213 HIS B O 1
ATOM 3714 N N . GLN B 1 214 ? -3.881 8.711 21.5 1 98.44 214 GLN B N 1
ATOM 3715 C CA . GLN B 1 214 ? -3.68 9.562 22.672 1 98.44 214 GLN B CA 1
ATOM 3716 C C . GLN B 1 214 ? -4.156 8.867 23.938 1 98.44 214 GLN B C 1
ATOM 3718 O O . GLN B 1 214 ? -3.473 8.898 24.969 1 98.44 214 GLN B O 1
ATOM 3723 N N . ALA B 1 215 ? -5.262 8.219 23.906 1 97.81 215 ALA B N 1
ATOM 3724 C CA . ALA B 1 215 ? -5.805 7.508 25.047 1 97.81 215 ALA B CA 1
ATOM 3725 C C . ALA B 1 215 ? -4.871 6.383 25.484 1 97.81 215 ALA B C 1
ATOM 3727 O O . ALA B 1 215 ? -4.695 6.145 26.688 1 97.81 215 ALA B O 1
ATOM 3728 N N . ARG B 1 216 ? -4.25 5.742 24.547 1 97.44 216 ARG B N 1
ATOM 3729 C CA . ARG B 1 216 ? -3.408 4.586 24.828 1 97.44 216 ARG B CA 1
ATOM 3730 C C . ARG B 1 216 ? -2.035 5.016 25.328 1 97.44 216 ARG B C 1
ATOM 3732 O O . ARG B 1 216 ? -1.444 4.352 26.188 1 97.44 216 ARG B O 1
ATOM 3739 N N . THR B 1 217 ? -1.509 6.148 24.828 1 97.5 217 THR B N 1
ATOM 3740 C CA . THR B 1 217 ? -0.093 6.43 25.047 1 97.5 217 THR B CA 1
ATOM 3741 C C . THR B 1 217 ? 0.09 7.68 25.891 1 97.5 217 THR B C 1
ATOM 3743 O O . THR B 1 217 ? 1.164 7.902 26.453 1 97.5 217 THR B O 1
ATOM 3746 N N . GLY B 1 218 ? -0.93 8.523 25.859 1 97.38 218 GLY B N 1
ATOM 3747 C CA . GLY B 1 218 ? -0.806 9.82 26.516 1 97.38 218 GLY B CA 1
ATOM 3748 C C . GLY B 1 218 ? -0.122 10.859 25.656 1 97.38 218 GLY B C 1
ATOM 3749 O O . GLY B 1 218 ? -0.043 12.031 26.031 1 97.38 218 GLY B O 1
ATOM 3750 N N . ILE B 1 219 ? 0.423 10.484 24.5 1 98.19 219 ILE B N 1
ATOM 3751 C CA . ILE B 1 219 ? 1.105 11.406 23.609 1 98.19 219 ILE B CA 1
ATOM 3752 C C . ILE B 1 219 ? 0.084 12.32 22.922 1 98.19 219 ILE B C 1
ATOM 3754 O O . ILE B 1 219 ? -0.888 11.844 22.344 1 98.19 219 ILE B O 1
ATOM 3758 N N . PRO B 1 220 ? 0.244 13.664 23.031 1 98.75 220 PRO B N 1
ATOM 3759 C CA . PRO B 1 220 ? -0.668 14.578 22.344 1 98.75 220 PRO B CA 1
ATOM 3760 C C . PRO B 1 220 ? -0.783 14.281 20.859 1 98.75 220 PRO B C 1
ATOM 3762 O O . PRO B 1 220 ? 0.213 13.938 20.203 1 98.75 220 PRO B O 1
ATOM 3765 N N . ALA B 1 221 ? -1.985 14.359 20.344 1 98.88 221 ALA B N 1
ATOM 3766 C CA . ALA B 1 221 ? -2.26 14.047 18.953 1 98.88 221 ALA B CA 1
ATOM 3767 C C . ALA B 1 221 ? -3.449 14.859 18.438 1 98.88 221 ALA B C 1
ATOM 3769 O O . ALA B 1 221 ? -4.387 15.141 19.188 1 98.88 221 ALA B O 1
ATOM 3770 N N . PHE B 1 222 ? -3.426 15.219 17.125 1 98.88 222 PHE B N 1
ATOM 3771 C CA . PHE B 1 222 ? -4.586 15.898 16.562 1 98.88 222 PHE B CA 1
ATOM 3772 C C . PHE B 1 222 ? -4.617 15.742 15.047 1 98.88 222 PHE B C 1
ATOM 3774 O O . PHE B 1 222 ? -3.6 15.43 14.43 1 98.88 222 PHE B O 1
ATOM 3781 N N . GLY B 1 223 ? -5.809 15.883 14.516 1 98.81 223 GLY B N 1
ATOM 3782 C CA . GLY B 1 223 ? -5.988 15.898 13.07 1 98.81 223 GLY B CA 1
ATOM 3783 C C . GLY B 1 223 ? -5.98 17.297 12.484 1 98.81 223 GLY B C 1
ATOM 3784 O O . GLY B 1 223 ? -6.348 18.266 13.156 1 98.81 223 GLY B O 1
ATOM 3785 N N . LEU B 1 224 ? -5.551 17.406 11.305 1 98.88 224 LEU B N 1
ATOM 3786 C CA . LEU B 1 224 ? -5.66 18.609 10.484 1 98.88 224 LEU B CA 1
ATOM 3787 C C . LEU B 1 224 ? -6.391 18.312 9.18 1 98.88 224 LEU B C 1
ATOM 3789 O O . LEU B 1 224 ? -6 17.406 8.438 1 98.88 224 LEU B O 1
ATOM 3793 N N . GLU B 1 225 ? -7.484 18.984 8.906 1 98.25 225 GLU B N 1
ATOM 3794 C CA . GLU B 1 225 ? -8.203 18.938 7.637 1 98.25 225 GLU B CA 1
ATOM 3795 C C . GLU B 1 225 ? -7.816 20.109 6.738 1 98.25 225 GLU B C 1
ATOM 3797 O O . GLU B 1 225 ? -7.871 21.266 7.16 1 98.25 225 GLU B O 1
ATOM 3802 N N . ILE B 1 226 ? -7.453 19.828 5.566 1 97.25 226 ILE B N 1
ATOM 3803 C CA . ILE B 1 226 ? -7.25 20.844 4.547 1 97.25 226 ILE B CA 1
ATOM 3804 C C . ILE B 1 226 ? -8.398 20.812 3.541 1 97.25 226 ILE B C 1
ATOM 3806 O O . ILE B 1 226 ? -8.734 19.75 3.012 1 97.25 226 ILE B O 1
ATOM 3810 N N . ASN B 1 227 ? -9.023 21.891 3.262 1 95.12 227 ASN B N 1
ATOM 3811 C CA . ASN B 1 227 ? -10.062 22 2.242 1 95.12 227 ASN B CA 1
ATOM 3812 C C . ASN B 1 227 ? -9.508 21.703 0.849 1 95.12 227 ASN B C 1
ATOM 3814 O O . ASN B 1 227 ? -8.539 22.312 0.413 1 95.12 227 ASN B O 1
ATOM 3818 N N . VAL B 1 228 ? -10.086 20.797 0.209 1 92.81 228 VAL B N 1
ATOM 3819 C CA . VAL B 1 228 ? -9.586 20.328 -1.079 1 92.81 228 VAL B CA 1
ATOM 3820 C C . VAL B 1 228 ? -9.57 21.484 -2.078 1 92.81 228 VAL B C 1
ATOM 3822 O O . VAL B 1 228 ? -8.734 21.516 -2.984 1 92.81 228 VAL B O 1
ATOM 3825 N N . ALA B 1 229 ? -10.367 22.4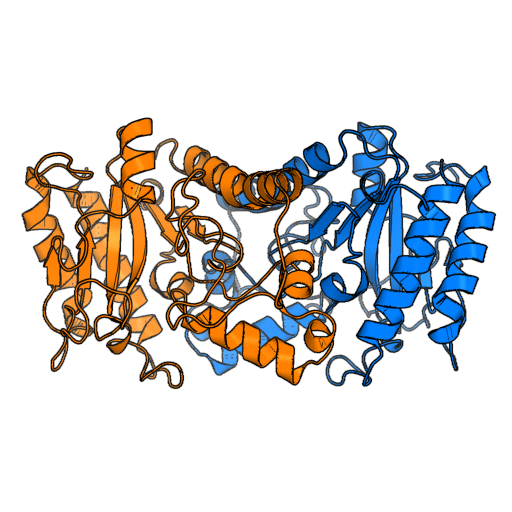84 -1.894 1 90.62 229 ALA B N 1
ATOM 3826 C CA . ALA B 1 229 ? -10.461 23.625 -2.793 1 90.62 229 ALA B CA 1
ATOM 3827 C C . ALA B 1 229 ? -9.148 24.406 -2.822 1 90.62 229 ALA B C 1
ATOM 3829 O O . ALA B 1 229 ? -8.898 25.188 -3.746 1 90.62 229 ALA B O 1
ATOM 3830 N N . LEU B 1 230 ? -8.336 24.188 -1.817 1 93.25 230 LEU B N 1
ATOM 3831 C CA . LEU B 1 230 ? -7.059 24.875 -1.768 1 93.25 230 LEU B CA 1
ATOM 3832 C C . LEU B 1 230 ? -6.078 24.297 -2.783 1 93.25 230 LEU B C 1
ATOM 3834 O O . LEU B 1 230 ? -5.086 24.938 -3.133 1 93.25 230 LEU B O 1
ATOM 3838 N N . TYR B 1 231 ? -6.348 23.062 -3.32 1 92.19 231 TYR B N 1
ATOM 3839 C CA . TYR B 1 231 ? -5.332 22.484 -4.199 1 92.19 231 TYR B CA 1
ATOM 3840 C C . TYR B 1 231 ? -5.977 21.703 -5.332 1 92.19 231 TYR B C 1
ATOM 3842 O O . TYR B 1 231 ? -5.289 21.25 -6.258 1 92.19 231 TYR B O 1
ATOM 3850 N N . SER B 1 232 ? -7.16 21.531 -5.336 1 82 232 SER B N 1
ATOM 3851 C CA . SER B 1 232 ? -7.828 20.781 -6.395 1 82 232 SER B CA 1
ATOM 3852 C C . SER B 1 232 ? -9.18 21.406 -6.746 1 82 232 SER B C 1
ATOM 3854 O O . SER B 1 232 ? -9.898 21.875 -5.863 1 82 232 SER B O 1
ATOM 3856 N N . ALA B 1 233 ? -9.203 21.734 -8.039 1 66.12 233 ALA B N 1
ATOM 3857 C CA . ALA B 1 233 ? -10.547 22.078 -8.508 1 66.12 233 ALA B CA 1
ATOM 3858 C C . ALA B 1 233 ? -11.383 20.828 -8.734 1 66.12 233 ALA B C 1
ATOM 3860 O O . ALA B 1 233 ? -10.977 19.922 -9.461 1 66.12 233 ALA B O 1
ATOM 3861 N N . GLU B 1 234 ? -12.375 20.75 -8.18 1 55.31 234 GLU B N 1
ATOM 3862 C CA . GLU B 1 234 ? -13.352 19.656 -8.203 1 55.31 234 GLU B CA 1
ATOM 3863 C C . GLU B 1 234 ? -12.797 18.438 -8.945 1 55.31 234 GLU B C 1
ATOM 3865 O O . GLU B 1 234 ? -12.586 18.5 -10.156 1 55.31 234 GLU B O 1
ATOM 3870 N N . TRP B 1 235 ? -12.258 17.438 -8.352 1 52.62 235 TRP B N 1
ATOM 3871 C CA . TRP B 1 235 ? -11.844 16.047 -8.492 1 52.62 235 TRP B CA 1
ATOM 3872 C C . TRP B 1 235 ? -11.078 15.844 -9.797 1 52.62 235 TRP B C 1
ATOM 3874 O O . TRP B 1 235 ? -11.008 14.719 -10.312 1 52.62 235 TRP B O 1
ATOM 3884 N N . THR B 1 236 ? -10.75 16.969 -10.445 1 56.97 236 THR B N 1
ATOM 3885 C CA . THR B 1 236 ? -10.188 16.719 -11.766 1 56.97 236 THR B CA 1
ATOM 3886 C C . THR B 1 236 ? -8.836 17.406 -11.914 1 56.97 236 THR B C 1
ATOM 3888 O O . THR B 1 236 ? -7.863 16.797 -12.367 1 56.97 236 THR B O 1
ATOM 3891 N N . GLU B 1 237 ? -8.938 18.859 -11.523 1 63.09 237 GLU B N 1
ATOM 3892 C CA . GLU B 1 237 ? -7.73 19.562 -11.938 1 63.09 237 GLU B CA 1
ATOM 3893 C C . GLU B 1 237 ? -6.965 20.094 -10.727 1 63.09 237 GLU B C 1
ATOM 3895 O O . GLU B 1 237 ? -7.559 20.672 -9.812 1 63.09 237 GLU B O 1
ATOM 3900 N N . ARG B 1 238 ? -5.754 19.812 -10.75 1 71.88 238 ARG B N 1
ATOM 3901 C CA . ARG B 1 238 ? -4.836 20.328 -9.742 1 71.88 238 ARG B CA 1
ATOM 3902 C C . ARG B 1 238 ? -4.391 21.75 -10.07 1 71.88 238 ARG B C 1
ATOM 3904 O O . ARG B 1 238 ? -4.141 22.062 -11.234 1 71.88 238 ARG B O 1
ATOM 3911 N N . ARG B 1 239 ? -4.461 22.484 -9.039 1 78.19 239 ARG B N 1
ATOM 3912 C CA . ARG B 1 239 ? -3.883 23.812 -9.148 1 78.19 239 ARG B CA 1
ATOM 3913 C C . ARG B 1 239 ? -2.361 23.75 -9.203 1 78.19 239 ARG B C 1
ATOM 3915 O O . ARG B 1 239 ? -1.725 23.188 -8.305 1 78.19 239 ARG B O 1
ATOM 3922 N N . GLY B 1 240 ? -1.878 24.234 -10.195 1 76.5 240 GLY B N 1
ATOM 3923 C CA . GLY B 1 240 ? -0.435 24.203 -10.383 1 76.5 240 GLY B CA 1
ATOM 3924 C C . GLY B 1 240 ? 0.326 24.75 -9.188 1 76.5 240 GLY B C 1
ATOM 3925 O O . GLY B 1 240 ? 0.004 25.844 -8.688 1 76.5 240 GLY B O 1
ATOM 3926 N N . GLY B 1 241 ? 1.172 24.031 -8.547 1 91.12 241 GLY B N 1
ATOM 3927 C CA . GLY B 1 241 ? 2.062 24.469 -7.484 1 91.12 241 GLY B CA 1
ATOM 3928 C C . GLY B 1 241 ? 1.437 24.375 -6.105 1 91.12 241 GLY B C 1
ATOM 3929 O O . GLY B 1 241 ? 2.121 24.547 -5.098 1 91.12 241 GLY B O 1
ATOM 3930 N N . ALA B 1 242 ? 0.169 24.125 -6.016 1 93.44 242 ALA B N 1
ATOM 3931 C CA . ALA B 1 242 ? -0.566 24.172 -4.754 1 93.44 242 ALA B CA 1
ATOM 3932 C C . ALA B 1 242 ? -0.067 23.094 -3.791 1 93.44 242 ALA B C 1
ATOM 3934 O O . ALA B 1 242 ? 0.042 23.328 -2.586 1 93.44 242 ALA B O 1
ATOM 3935 N N . LEU B 1 243 ? 0.244 21.922 -4.316 1 95.5 243 LEU B N 1
ATOM 3936 C CA . LEU B 1 243 ? 0.707 20.844 -3.455 1 95.5 243 LEU B CA 1
ATOM 3937 C C . LEU B 1 243 ? 2.008 21.219 -2.756 1 95.5 243 LEU B C 1
ATOM 3939 O O . LEU B 1 243 ? 2.139 21.031 -1.543 1 95.5 243 LEU B O 1
ATOM 3943 N N . LYS B 1 244 ? 2.93 21.734 -3.494 1 96.88 244 LYS B N 1
ATOM 3944 C CA . LYS B 1 244 ? 4.211 22.141 -2.926 1 96.88 244 LYS B CA 1
ATOM 3945 C C . LYS B 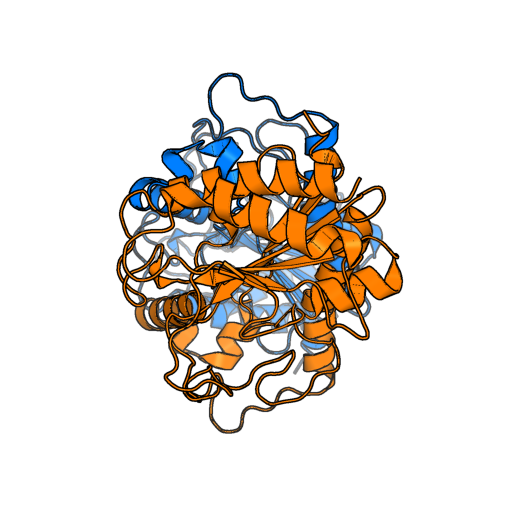1 244 ? 4.027 23.281 -1.923 1 96.88 244 LYS B C 1
ATOM 3947 O O . LYS B 1 244 ? 4.676 23.297 -0.874 1 96.88 244 LYS B O 1
ATOM 3952 N N . GLU B 1 245 ? 3.195 24.203 -2.248 1 96.94 245 GLU B N 1
ATOM 3953 C CA . GLU B 1 245 ? 2.912 25.328 -1.349 1 96.94 245 GLU B CA 1
ATOM 3954 C C . GLU B 1 245 ? 2.332 24.828 -0.025 1 96.94 245 GLU B C 1
ATOM 3956 O O . GLU B 1 245 ? 2.773 25.25 1.046 1 96.94 245 GLU B O 1
ATOM 3961 N N . LEU B 1 246 ? 1.359 23.969 -0.083 1 98 246 LEU B N 1
ATOM 3962 C CA . LEU B 1 246 ? 0.732 23.422 1.12 1 98 246 LEU B CA 1
ATOM 3963 C C . LEU B 1 246 ? 1.723 22.594 1.923 1 98 246 LEU B C 1
ATOM 3965 O O . LEU B 1 246 ? 1.715 22.625 3.154 1 98 246 LEU B O 1
ATOM 3969 N N . HIS B 1 247 ? 2.518 21.797 1.226 1 98.5 247 HIS B N 1
ATOM 3970 C CA . HIS B 1 247 ? 3.582 21.047 1.872 1 98.5 247 HIS B CA 1
ATOM 3971 C C . HIS B 1 247 ? 4.5 21.953 2.676 1 98.5 247 HIS B C 1
ATOM 3973 O O . HIS B 1 247 ? 4.82 21.656 3.83 1 98.5 247 HIS B O 1
ATOM 3979 N N . ASP B 1 248 ? 4.934 23.062 2.057 1 98.38 248 ASP B N 1
ATOM 3980 C CA . ASP B 1 248 ? 5.828 24 2.719 1 98.38 248 ASP B CA 1
ATOM 3981 C C . ASP B 1 248 ? 5.148 24.656 3.918 1 98.38 248 ASP B C 1
ATOM 3983 O O . ASP B 1 248 ? 5.766 24.828 4.969 1 98.38 248 ASP B O 1
ATOM 3987 N N . CYS B 1 249 ? 3.922 25.047 3.715 1 98.75 249 CYS B N 1
ATOM 3988 C CA . CYS B 1 249 ? 3.15 25.609 4.816 1 98.75 249 CYS B CA 1
ATOM 3989 C C . CYS B 1 249 ? 3.051 24.625 5.977 1 98.75 249 CYS B C 1
ATOM 3991 O O . CYS B 1 249 ? 3.301 24.984 7.125 1 98.75 249 CYS B O 1
ATOM 3993 N N . PHE B 1 250 ? 2.734 23.406 5.684 1 98.81 250 PHE B N 1
ATOM 3994 C CA . PHE B 1 250 ? 2.559 22.406 6.73 1 98.81 250 PHE B CA 1
ATOM 3995 C C . PHE B 1 250 ? 3.875 22.141 7.453 1 98.81 250 PHE B C 1
ATOM 3997 O O . PHE B 1 250 ? 3.893 21.969 8.672 1 98.81 250 PHE B O 1
ATOM 4004 N N . ALA B 1 251 ? 4.953 22.062 6.707 1 98.44 251 ALA B N 1
ATOM 4005 C CA . ALA B 1 251 ? 6.254 21.828 7.332 1 98.44 251 ALA B CA 1
ATOM 4006 C C . ALA B 1 251 ? 6.551 22.906 8.383 1 98.44 251 ALA B C 1
ATOM 4008 O O . ALA B 1 251 ? 7.027 22.594 9.477 1 98.44 251 ALA B O 1
ATOM 4009 N N . GLN B 1 252 ? 6.254 24.125 8.016 1 98.25 252 GLN B N 1
ATOM 4010 C CA . GLN B 1 252 ? 6.438 25.234 8.961 1 98.25 252 GLN B CA 1
ATOM 4011 C C . GLN B 1 252 ? 5.52 25.078 10.172 1 98.25 252 GLN B C 1
ATOM 4013 O O . GLN B 1 252 ? 5.953 25.266 11.312 1 98.25 252 GLN B O 1
ATOM 4018 N N . PHE B 1 253 ? 4.32 24.75 9.969 1 98.81 253 PHE B N 1
ATOM 4019 C CA . PHE B 1 253 ? 3.363 24.562 11.055 1 98.81 253 PHE B CA 1
ATOM 4020 C C . PHE B 1 253 ? 3.791 23.422 11.969 1 98.81 253 PHE B C 1
ATOM 4022 O O . PHE B 1 253 ? 3.701 23.547 13.195 1 98.81 253 PHE B O 1
ATOM 4029 N N . ALA B 1 254 ? 4.188 22.281 11.32 1 98.5 254 ALA B N 1
ATOM 4030 C CA . ALA B 1 254 ? 4.598 21.109 12.086 1 98.5 254 ALA B CA 1
ATOM 4031 C C . ALA B 1 254 ? 5.711 21.453 13.062 1 98.5 254 ALA B C 1
ATOM 4033 O O . ALA B 1 254 ? 5.688 21.016 14.219 1 98.5 254 ALA B O 1
ATOM 4034 N N . ASP B 1 255 ? 6.672 22.25 12.617 1 98.12 255 ASP B N 1
ATOM 4035 C CA . ASP B 1 255 ? 7.762 22.688 13.484 1 98.12 255 ASP B CA 1
ATOM 4036 C C . ASP B 1 255 ? 7.227 23.5 14.664 1 98.12 255 ASP B C 1
ATOM 4038 O O . ASP B 1 255 ? 7.621 23.266 15.812 1 98.12 255 ASP B O 1
ATOM 4042 N N . ARG B 1 256 ? 6.363 24.422 14.344 1 98.31 256 ARG B N 1
ATOM 4043 C CA . ARG B 1 256 ? 5.801 25.281 15.375 1 98.31 256 ARG B CA 1
ATOM 4044 C C . ARG B 1 256 ? 4.941 24.484 16.344 1 98.31 256 ARG B C 1
ATOM 4046 O O . ARG B 1 256 ? 4.969 24.719 17.562 1 98.31 256 ARG B O 1
ATOM 4053 N N . ALA B 1 257 ? 4.152 23.547 15.812 1 98.62 257 ALA B N 1
ATOM 4054 C CA . ALA B 1 257 ? 3.295 22.719 16.656 1 98.62 257 ALA B CA 1
ATOM 4055 C C . ALA B 1 257 ? 4.125 21.891 17.641 1 98.62 257 ALA B C 1
ATOM 4057 O O . ALA B 1 257 ? 3.768 21.781 18.812 1 98.62 257 ALA B O 1
ATOM 4058 N N . LEU B 1 258 ? 5.164 21.328 17.141 1 97.88 258 LEU B N 1
ATOM 4059 C CA . LEU B 1 258 ? 6.055 20.547 17.984 1 97.88 258 LEU B CA 1
ATOM 4060 C C . LEU B 1 258 ? 6.633 21.422 19.109 1 97.88 258 LEU B C 1
ATOM 4062 O O . LEU B 1 258 ? 6.738 20.969 20.25 1 97.88 258 LEU B O 1
ATOM 4066 N N . ASP B 1 259 ? 6.992 22.688 18.781 1 97.19 259 ASP B N 1
ATOM 4067 C CA . ASP B 1 259 ? 7.531 23.625 19.766 1 97.19 259 ASP B CA 1
ATOM 4068 C C . ASP B 1 259 ? 6.48 24 20.812 1 97.19 259 ASP B C 1
ATOM 4070 O O . ASP B 1 259 ? 6.793 24.125 21.984 1 97.19 259 ASP B O 1
ATOM 4074 N N . ILE B 1 260 ? 5.293 24.203 20.391 1 97.94 260 ILE B N 1
ATOM 4075 C CA . ILE B 1 260 ? 4.195 24.625 21.25 1 97.94 260 ILE B CA 1
ATOM 4076 C C . ILE B 1 260 ? 3.857 23.531 22.25 1 97.94 260 ILE B C 1
ATOM 4078 O O . ILE B 1 260 ? 3.67 23.781 23.438 1 97.94 260 ILE B O 1
ATOM 4082 N N . VAL B 1 261 ? 3.764 22.266 21.75 1 95.5 261 VAL B N 1
ATOM 4083 C CA . VAL B 1 261 ? 3.332 21.141 22.578 1 95.5 261 VAL B CA 1
ATOM 4084 C C . VAL B 1 261 ? 4.488 20.672 23.453 1 95.5 261 VAL B C 1
ATOM 4086 O O . VAL B 1 261 ? 4.277 20.188 24.562 1 95.5 261 VAL B O 1
ATOM 4089 N N . GLY B 1 262 ? 5.73 20.844 23.219 1 81.75 262 GLY B N 1
ATOM 4090 C CA . GLY B 1 262 ? 6.887 20.562 24.062 1 81.75 262 GLY B CA 1
ATOM 4091 C C . GLY B 1 262 ? 7.848 19.562 23.438 1 81.75 262 GLY B C 1
ATOM 4092 O O . GLY B 1 262 ? 7.426 18.547 22.875 1 81.75 262 GLY B O 1
#

Nearest PDB structures (foldseek):
  2q7s-assembly1_A  TM=7.572E-01  e=4.548E-10  Cupriavidus pinatubonensis JMP134
  5mrv-assembly2_B  TM=4.063E-01  e=9.160E-04  Homo sapiens
  3f8w-assembly1_C  TM=3.837E-01  e=6.685E-03  Schistosoma mansoni
  3ozb-assembly1_A  TM=3.105E-01  e=6.294E-03  Pseudomonas aeruginosa PAO1
  1yqq-assembly1_A  TM=2.861E-01  e=4.594E-02  Escherichia coli

Solvent-accessible surface area (backbone atoms only — not comparable to full-atom values): 27048 Å² total; per-residue (Å²): 128,78,66,39,65,30,32,33,34,36,18,50,28,33,17,37,42,60,59,46,64,58,41,36,59,34,47,43,75,45,51,62,36,66,68,58,32,52,53,50,33,49,51,48,18,63,68,39,18,63,61,39,37,61,30,58,48,43,90,66,35,42,73,50,65,38,64,40,12,34,67,69,42,22,61,60,36,55,93,81,36,79,46,66,88,24,16,58,38,54,42,47,83,86,68,43,70,48,46,50,91,84,69,74,83,47,71,69,58,48,50,51,50,40,49,65,53,49,49,47,50,52,52,49,50,58,59,62,49,63,83,34,49,34,35,42,36,44,48,48,36,62,52,39,31,45,86,76,39,96,44,54,69,38,79,50,48,31,26,22,36,11,42,26,42,94,91,55,54,22,36,66,72,89,44,49,66,60,46,52,52,43,42,47,62,37,35,43,90,70,41,51,87,91,35,60,44,69,35,74,36,43,94,49,28,58,41,51,52,26,48,54,51,18,72,74,68,68,40,35,16,25,27,38,33,36,23,40,66,67,38,31,50,79,93,72,42,68,43,85,65,30,54,51,50,48,20,53,20,43,44,51,24,53,49,50,44,46,61,69,76,88,127,79,67,39,65,30,32,33,33,34,18,52,28,33,18,36,41,61,59,44,63,59,41,37,61,32,48,44,74,45,52,63,36,65,68,58,33,51,53,49,33,50,49,48,16,63,70,40,18,62,60,38,38,61,30,59,51,41,88,65,36,42,71,50,64,38,63,39,12,35,67,67,42,23,62,64,37,54,93,80,36,80,47,66,89,24,17,58,38,53,42,46,84,87,66,42,71,48,43,50,90,87,68,74,82,46,71,70,56,48,50,51,49,40,50,65,52,48,48,46,51,52,51,49,52,57,58,60,48,64,82,33,50,34,36,42,36,46,47,49,36,62,51,40,31,46,88,76,41,97,44,54,68,37,80,51,47,31,27,20,38,12,43,26,43,94,89,54,52,22,36,68,73,88,45,48,66,60,46,52,52,44,42,48,62,37,36,42,89,68,42,52,89,91,35,61,45,68,34,74,36,42,94,50,28,58,41,52,52,27,49,54,50,18,74,73,68,66,39,36,16,27,27,39,33,36,25,39,65,66,37,32,47,82,95,74,44,68,45,84,64,29,53,51,50,49,20,53,19,41,45,52,24,52,50,51,46,47,63,70,77,87